Protein 2WZQ (pdb70)

Nearest PDB structures (foldseek):
  2wzq-assembly1_A  TM=1.002E+00  e=0.000E+00  Dengue virus
  2vbc-assembly1_A  TM=9.914E-01  e=0.000E+00  dengue virus type 4
  5yvj-assembly1_B  TM=9.811E-01  e=0.000E+00  dengue virus type 4
  5yvv-assembly1_B  TM=9.756E-01  e=1.739E-103  dengue virus type 4
  5yvw-assembly1_B  TM=9.748E-01  e=9.421E-102  dengue virus type 4

Solvent-accessible surface area: 28676 Å² total; per-residue (Å²): 138,7,0,33,26,0,61,100,136,72,114,16,51,0,0,0,3,44,71,149,40,7,0,6,0,4,11,54,8,2,145,18,44,59,0,48,172,85,204,31,76,13,4,80,11,41,43,98,67,33,2,0,0,0,9,7,10,21,19,83,48,46,134,56,146,107,0,19,0,2,2,0,29,46,86,143,110,47,56,76,42,103,35,150,0,15,138,92,183,139,181,77,16,6,0,105,34,110,21,116,116,10,0,3,0,0,0,0,0,23,94,158,31,36,17,2,0,3,1,5,55,85,152,58,6,34,17,15,19,35,153,98,39,62,105,41,32,56,93,59,144,50,114,63,11,15,126,115,112,103,44,32,69,35,65,21,123,33,14,25,9,34,49,61,18,26,3,8,28,2,0,138,44,0,35,156,131,218,34,144,1,0,0,0,0,11,15,103,19,13,0,46,64,2,53,117,36,1,185,74,34,46,35,116,53,7,65,76,91,72,100,44,60,150,59,67,157,124,47,0,12,1,1,21,3,43,3,6,1,28,21,22,3,34,27,128,161,55,59,76,21,9,0,2,0,0,10,26,0,19,14,62,32,16,24,0,0,1,0,1,0,12,0,18,21,17,12,119,58,24,67,0,0,1,1,1,3,0,53,6,32,28,61,42,77,80,24,81,37,176,35,46,7,71,27,84,63,40,128,102,122,6,6,123,163,70,49,140,96,70,32,84,43,0,38,94,57,179,29,50,0,0,1,0,4,26,17,51,156,12,2,74,48,3,0,99,10,0,110,191,65,65,44,138,12,20,57,6,10,119,99,35,2,68,105,41,10,48,102,13,136,137,82,118,10,29,3,0,2,0,17,40,5,0,12,9,11,1,59,25,216,17,22,3,0,0,0,16,2,85,18,53,27,9,21,35,42,118,139,44,126,81,94,0,50,49,26,38,83,46,34,2,36,10,25,22,0,5,11,1,18,29,9,5,2,32,83,13,30,88,139,56,13,40,0,2,15,33,34,114,30,83,140,83,23,81,79,27,0,20,10,33,1,0,5,7,1,0,2,0,5,121,24,100,98,61,81,81,0,20,1,27,34,55,4,117,132,38,23,172,33,130,78,10,82,29,114,17,171,61,120,71,50,130,19,0,7,40,1,28,84,124,1,87,12,27,12,4,2,0,26,50,0,0,48,58,57,30,70,20,138,56,16,114,6,0,27,78,17,92,155,113,7,18,4,96,45,132,145,117,68,8,101,25,64,16,165,122,60,92,167,96,86,0,50,1,92,38,18,1,3,55,7,74,46,24,81,60,12,8,121,33,4,46,65,0,1,15,21,208,54,149,72,10,49,33,97,98,32,16,62,32,89,60

Secondary structure (DSSP, 8-state):
-EEEEEE----EEEEEEEETTEEEE-HHHHTT--EE--EE-EEEEETTTTEEEESS----S-----EEEEEE-TTS-EEEEEEPPB-------EE-----TT-TTPEEEETTTEEEEEE-----EEEE--SS-----S-----STTSTTEEEEE---SSS-STTTHHHHHHHHHHHTT--EEEEESSHHHHHHHHHHHBTB-EEE--TTSS----SSS-EEEEEHHHHHHHHHH-S-----SEEEETTTT--SHHHHHHHHHHHHHHHHTS-EEEEE-SS-TT---SS---SS-EEEEE----SS---SS-HHHHH--S-EEEE-S-HHHHHHHHHHHHHTT--EEEE-HHHHHHHHHHHHHS--SEEEE-GGGGSS-----SEEEE--EEEEEEEE-SSS-EEEEEEEEEPPHHHHHHHHTTSSSS--SS-EEEEE-S------TT-THHHHHHHHHTT---TT-PPP---HHHHTT----TTTT---TTHHHHHHHHHHTS---HHHHHHHHTTT--TT--GGGTS--GGG--EETTEE-EEE-TTS-EEE---SS-BGGGTSSHHHHHHHHHHHHT--/---B--EEE----

Radius of gyration: 28.39 Å; Cα contacts (8 Å, |Δi|>4): 1299; chains: 2; bounding box: 66×48×85 Å

Organism: Dengue virus type 4 (strain Thailand/0348/1991) (NCBI:txid408688)

Sequence (594 aa):
EGVYRIMQGKTQVGVGIHMEGVFHTMWHVTRGSVICHGRLEPSWADVRNDMISYGGGWRLGDKWDDVQVLAIEPGKNPKHVQTKPGLFKTEIGAVTLDFKPGTSGSPIINKKGKVIGLYGNGYVSAITQAERIGEGPDYEVDEDIFRKKRLTIMDLHPGAGKTKRILPSIVREALKRRLRTLILAPTRVVAAEMEEALRGLPIRYQTPAVKSDHTGREIVDLMCHATFTTRLLSSTRVPNYNLIVMDEAHFTDPCSVAARGYISTRVEMGEAAAIFMTATPPGSTDPFPQSNSPIEDIEREIPERSWNTGFDWITDYQGKTVWFVPSIKAGNDIANCLRKSGKRVIQLSRKTFDTEYPKTKLTDWDFVVTTDISEMGANFRAGRVIDPRRCLKPVILTDGPERVILAGPIPVTPASAAQRRGRIGRNPAQEDDQYVFSGDPLKNDEDHAHWTEAKMLLDNIYTPEGIIPTLFGPEREKTQAIDGEFRLRGEQRKTFVELMRRGDLPVWLSYKVASAGISYKDREWCFTGERNNQILEENMEVEIWTREGEKKKLRPKWLDARVYADPMALKDFKEFASGRKADLSLEKAANVQW

Foldseek 3Di:
DFKDFCFDVGGTQEIWTQPPQKIKFFCVRCVFPWDPPPIWAFFDDPQVLTMTMTQAKDDWDEADPAKWWQFDAIVDHGDTHDDDWDCDDVNWTFDQDDGDGSRGHTFMDHPPPIGHATFADVNTTTRRDDDDDDGDGQEDDDDPLQQFLAEAEDLAAQGRHGLARPVLNVVVVCLVVVFAEEEEAQDPVLLVSNCVSNVPAQEDEDDLVDLDDDDPPRHYYYYYLLSVLLSLQPPPDDDQGAEYEYAALPPLFLSSQLSQLQQNVCRNVSRHRYYYYHNAPQVRAALDDDHSFDEAEAADDDDQAADDDPVCVVVVDDWAEEEEHQDPVSLCRVVVRCVVVVFFEFEEEDVCCVVGLVCQVPDDGHYYYYYLPCLRNNEHPTQEYAYQQFYWFWAFDPPPATAIDTDDSDGAGSSSSSSSSSNARSGDHSDHGYYYYYDDHDHQPLRGPSLVLNLLSQLQRADPVRDRGDGDVSSRVSDPDDRNVNHDDDCLSVQLSCCVSPLVDRSVVSSVCSVVVDDQQDQCQQAPADPVQFADDPPHFDWAAAPVGDIGTGGHNHYYCQCRRDVVSVVSNRCSNRRVD/DPDDDDDDDDDDD

Structure (mmCIF, N/CA/C/O backbone):
data_2WZQ
#
_entry.id   2WZQ
#
_cell.length_a   52.420
_cell.length_b   87.720
_cell.length_c   75.779
_cell.angle_alpha   90.00
_cell.angle_beta   92.90
_cell.angle_gamma   90.00
#
_symmetry.space_group_name_H-M   'P 1 21 1'
#
loop_
_entity.id
_entity.type
_entity.pdbx_description
1 polymer 'NS3 PROTEASE-HELICASE'
2 polymer 'NS3 PROTEASE-HELICASE'
3 non-polymer 'CHLORIDE ION'
4 non-polymer GLYCEROL
5 water water
#
loop_
_atom_site.group_PDB
_atom_site.id
_atom_site.type_symbol
_atom_site.label_atom_id
_atom_site.label_alt_id
_atom_site.label_comp_id
_atom_site.label_asym_id
_atom_site.label_entity_id
_atom_site.label_seq_id
_atom_site.pdbx_PDB_ins_code
_atom_site.Cartn_x
_atom_site.Cartn_y
_atom_site.Cartn_z
_atom_site.occupancy
_atom_site.B_iso_or_equiv
_atom_site.auth_seq_id
_atom_site.auth_comp_id
_atom_site.auth_asym_id
_atom_site.auth_atom_id
_atom_site.pdbx_PDB_model_num
ATOM 1 N N . GLU A 1 20 ? 18.479 5.636 -10.164 1.00 60.13 20 GLU A N 1
ATOM 2 C CA . GLU A 1 20 ? 18.791 5.998 -11.581 1.00 60.02 20 GLU A CA 1
ATOM 3 C C . GLU A 1 20 ? 17.754 5.401 -12.558 1.00 59.18 20 GLU A C 1
ATOM 4 O O . GLU A 1 20 ? 18.101 4.667 -13.495 1.00 59.35 20 GLU A O 1
ATOM 10 N N . GLY A 1 21 ? 16.479 5.712 -12.323 1.00 57.99 21 GLY A N 1
ATOM 11 C CA . GLY A 1 21 ? 15.415 5.339 -13.256 1.00 56.37 21 GLY A CA 1
ATOM 12 C C . GLY A 1 21 ? 14.313 4.448 -12.714 1.00 55.21 21 GLY A C 1
ATOM 13 O O . GLY A 1 21 ? 13.737 4.724 -11.662 1.00 55.14 21 GLY A O 1
ATOM 14 N N . VAL A 1 22 ? 14.015 3.384 -13.457 1.00 54.06 22 VAL A N 1
ATOM 15 C CA . VAL A 1 22 ? 12.892 2.489 -13.164 1.00 52.91 22 VAL A CA 1
ATOM 16 C C . VAL A 1 22 ? 13.326 1.035 -13.292 1.00 52.06 22 VAL A C 1
ATOM 17 O O . VAL A 1 22 ? 13.975 0.655 -14.265 1.00 51.90 22 VAL A O 1
ATOM 21 N N . TYR A 1 23 ? 12.956 0.232 -12.301 1.00 51.06 23 TYR A N 1
ATOM 22 C CA . TYR A 1 23 ? 13.389 -1.154 -12.209 1.00 50.12 23 TYR A CA 1
ATOM 23 C C . TYR A 1 23 ? 12.174 -2.074 -12.080 1.00 49.59 23 TYR A C 1
ATOM 24 O O . TYR A 1 23 ? 11.115 -1.647 -11.613 1.00 49.48 23 TYR A O 1
ATOM 33 N N . ARG A 1 24 ? 12.326 -3.328 -12.506 1.00 49.00 24 ARG A N 1
ATOM 34 C CA . ARG A 1 24 ? 11.309 -4.363 -12.280 1.00 48.45 24 ARG A CA 1
ATOM 35 C C . ARG A 1 24 ? 11.631 -5.108 -10.986 1.00 48.30 24 ARG A C 1
ATOM 36 O O . ARG A 1 24 ? 12.749 -5.609 -10.829 1.00 48.36 24 ARG A O 1
ATOM 44 N N . ILE A 1 25 ? 10.665 -5.190 -10.068 1.00 48.00 25 ILE A N 1
ATOM 45 C CA . ILE A 1 25 ? 10.825 -5.990 -8.840 1.00 47.68 25 ILE A CA 1
ATOM 46 C C . ILE A 1 25 ? 10.692 -7.494 -9.149 1.00 47.53 25 ILE A C 1
ATOM 47 O O . ILE A 1 25 ? 9.610 -8.079 -9.017 1.00 47.35 25 ILE A O 1
ATOM 52 N N . MET A 1 26 ? 11.802 -8.102 -9.563 1.00 47.43 26 MET A N 1
ATOM 53 C CA . MET A 1 26 ? 11.858 -9.528 -9.891 1.00 47.33 26 MET A CA 1
ATOM 54 C C . MET A 1 26 ? 12.048 -10.375 -8.631 1.00 47.17 26 MET A C 1
ATOM 55 O O . MET A 1 26 ? 12.861 -10.036 -7.765 1.00 47.17 26 MET A O 1
ATOM 60 N N . GLN A 1 27 ? 11.293 -11.467 -8.530 1.00 46.89 27 GLN A N 1
ATOM 61 C CA . GLN A 1 27 ? 11.438 -12.410 -7.419 1.00 46.63 27 GLN A CA 1
ATOM 62 C C . GLN A 1 27 ? 11.730 -13.807 -7.949 1.00 46.68 27 GLN A C 1
ATOM 63 O O . GLN A 1 27 ? 12.525 -14.546 -7.369 1.00 46.73 27 GLN A O 1
ATOM 69 N N . GLY A 1 32 ? 11.591 -21.600 -10.473 1.00 19.39 32 GLY A N 1
ATOM 70 C CA . GLY A 1 32 ? 10.689 -20.758 -11.252 1.00 19.79 32 GLY A CA 1
ATOM 71 C C . GLY A 1 32 ? 10.140 -19.598 -10.435 1.00 19.97 32 GLY A C 1
ATOM 72 O O . GLY A 1 32 ? 9.426 -19.814 -9.450 1.00 20.04 32 GLY A O 1
ATOM 73 N N . LYS A 1 33 ? 10.475 -18.371 -10.845 1.00 20.01 33 LYS A N 1
ATOM 74 C CA . LYS A 1 33 ? 10.074 -17.149 -10.126 1.00 20.16 33 LYS A CA 1
ATOM 75 C C . LYS A 1 33 ? 10.269 -15.852 -10.951 1.00 20.17 33 LYS A C 1
ATOM 76 O O . LYS A 1 33 ? 11.401 -15.474 -11.263 1.00 20.26 33 LYS A O 1
ATOM 78 N N . THR A 1 34 ? 9.168 -15.170 -11.283 1.00 20.16 34 THR A N 1
ATOM 79 C CA . THR A 1 34 ? 9.208 -13.979 -12.166 1.00 20.12 34 THR A CA 1
ATOM 80 C C . THR A 1 34 ? 8.813 -12.633 -11.492 1.00 19.94 34 THR A C 1
ATOM 81 O O . THR A 1 34 ? 8.931 -12.482 -10.272 1.00 19.81 34 THR A O 1
ATOM 85 N N . GLN A 1 35 ? 8.355 -11.670 -12.299 1.00 19.81 35 GLN A N 1
ATOM 86 C CA . GLN A 1 35 ? 8.132 -10.269 -11.864 1.00 19.55 35 GLN A CA 1
ATOM 87 C C . GLN A 1 35 ? 6.881 -10.011 -11.016 1.00 19.45 35 GLN A C 1
ATOM 88 O O . GLN A 1 35 ? 5.743 -10.199 -11.461 1.00 19.28 35 GLN A O 1
ATOM 94 N N . VAL A 1 36 ? 7.121 -9.523 -9.806 1.00 19.51 36 VAL A N 1
ATOM 95 C CA . VAL A 1 36 ? 6.078 -9.300 -8.815 1.00 19.60 36 VAL A CA 1
ATOM 96 C C . VAL A 1 36 ? 5.495 -7.879 -8.868 1.00 19.52 36 VAL A C 1
ATOM 97 O O . VAL A 1 36 ? 4.303 -7.690 -8.626 1.00 19.45 36 VAL A O 1
ATOM 101 N N . GLY A 1 37 ? 6.328 -6.892 -9.191 1.00 19.53 37 GLY A N 1
ATOM 102 C CA . GLY A 1 37 ? 5.897 -5.488 -9.204 1.00 19.75 37 GLY A CA 1
ATOM 103 C C . GLY A 1 37 ? 6.959 -4.541 -9.730 1.00 19.79 37 GLY A C 1
ATOM 104 O O . GLY A 1 37 ? 8.003 -4.984 -10.213 1.00 19.75 37 GLY A O 1
ATOM 105 N N . VAL A 1 38 ? 6.691 -3.238 -9.647 1.00 19.78 38 VAL A N 1
ATOM 106 C CA . VAL A 1 38 ? 7.640 -2.221 -10.114 1.00 20.01 38 VAL A CA 1
ATOM 107 C C . VAL A 1 38 ? 7.968 -1.196 -9.027 1.00 20.13 38 VAL A C 1
ATOM 108 O O . VAL A 1 38 ? 7.132 -0.884 -8.176 1.00 19.79 38 VAL A O 1
ATOM 112 N N . GLY A 1 39 ? 9.200 -0.694 -9.059 1.00 20.34 39 GLY A N 1
ATOM 113 C CA . GLY A 1 39 ? 9.636 0.363 -8.154 1.00 20.50 39 GLY A CA 1
ATOM 114 C C . GLY A 1 39 ? 10.394 1.475 -8.860 1.00 20.72 39 GLY A C 1
ATOM 115 O O . GLY A 1 39 ? 10.906 1.291 -9.967 1.00 20.56 39 GLY A O 1
ATOM 116 N N . ILE A 1 40 ? 10.456 2.637 -8.215 1.00 20.94 40 ILE A N 1
ATOM 117 C CA . ILE A 1 40 ? 11.215 3.778 -8.725 1.00 21.13 40 ILE A CA 1
ATOM 118 C C . ILE A 1 40 ? 12.374 4.057 -7.790 1.00 21.15 40 ILE A C 1
ATOM 119 O O . ILE A 1 40 ? 12.206 4.058 -6.565 1.00 21.06 40 ILE A O 1
ATOM 124 N N . HIS A 1 41 ? 13.551 4.278 -8.366 1.00 21.18 41 HIS A N 1
ATOM 125 C CA . HIS A 1 41 ? 14.677 4.791 -7.601 1.00 21.24 41 HIS A CA 1
ATOM 126 C C . HIS A 1 41 ? 14.926 6.233 -8.016 1.00 21.50 41 HIS A C 1
ATOM 127 O O . HIS A 1 41 ? 15.326 6.508 -9.156 1.00 21.62 41 HIS A O 1
ATOM 134 N N . MET A 1 42 ? 14.659 7.146 -7.085 1.00 21.74 42 MET A N 1
ATOM 135 C CA . MET A 1 42 ? 14.821 8.579 -7.314 1.00 21.94 42 MET A CA 1
ATOM 136 C C . MET A 1 42 ? 15.560 9.289 -6.181 1.00 22.00 42 MET A C 1
ATOM 137 O O . MET A 1 42 ? 15.194 9.165 -5.006 1.00 21.88 42 MET A O 1
ATOM 142 N N . GLU A 1 43 ? 16.608 10.020 -6.565 1.00 22.17 43 GLU A N 1
ATOM 143 C CA . GLU A 1 43 ? 17.388 10.887 -5.676 1.00 22.29 43 GLU A CA 1
ATOM 144 C C . GLU A 1 43 ? 18.184 10.096 -4.624 1.00 22.45 43 GLU A C 1
ATOM 145 O O . GLU A 1 43 ? 18.776 10.678 -3.706 1.00 22.46 43 GLU A O 1
ATOM 151 N N . GLY A 1 44 ? 18.202 8.771 -4.779 1.00 22.55 44 GLY A N 1
ATOM 152 C CA . GLY A 1 44 ? 18.900 7.874 -3.857 1.00 22.61 44 GLY A CA 1
ATOM 153 C C . GLY A 1 44 ? 17.995 6.896 -3.124 1.00 22.72 44 GLY A C 1
ATOM 154 O O . GLY A 1 44 ? 18.478 5.943 -2.509 1.00 22.79 44 GLY A O 1
ATOM 155 N N . VAL A 1 45 ? 16.684 7.124 -3.197 1.00 22.83 45 VAL A N 1
ATOM 156 C CA . VAL A 1 45 ? 15.693 6.322 -2.464 1.00 22.90 45 VAL A CA 1
ATOM 157 C C . VAL A 1 45 ? 14.864 5.449 -3.411 1.00 22.95 45 VAL A C 1
ATOM 158 O O . VAL A 1 45 ? 14.552 5.865 -4.527 1.00 22.98 45 VAL A O 1
ATOM 162 N N . PHE A 1 46 ? 14.502 4.248 -2.957 1.00 22.95 46 PHE A N 1
ATOM 163 C CA . PHE A 1 46 ? 13.712 3.323 -3.768 1.00 22.96 46 PHE A CA 1
ATOM 164 C C . PHE A 1 46 ? 12.254 3.222 -3.319 1.00 22.98 46 PHE A C 1
ATOM 165 O O . PHE A 1 46 ? 11.977 2.853 -2.184 1.00 22.76 46 PHE A O 1
ATOM 173 N N . HIS A 1 47 ? 11.335 3.529 -4.234 1.00 23.30 47 HIS A N 1
ATOM 174 C CA . HIS A 1 47 ? 9.899 3.605 -3.939 1.00 23.59 47 HIS A CA 1
ATOM 175 C C . HIS A 1 47 ? 9.106 2.527 -4.674 1.00 23.92 47 HIS A C 1
ATOM 176 O O . HIS A 1 47 ? 9.370 2.244 -5.842 1.00 23.95 47 HIS A O 1
ATOM 183 N N . THR A 1 48 ? 8.131 1.941 -3.982 1.00 24.39 48 THR A N 1
ATOM 184 C CA . THR A 1 48 ? 7.224 0.924 -4.547 1.00 24.90 48 THR A CA 1
ATOM 185 C C . THR A 1 48 ? 6.036 0.656 -3.615 1.00 25.34 48 THR A C 1
ATOM 186 O O . THR A 1 48 ? 6.049 1.067 -2.454 1.00 25.49 48 THR A O 1
ATOM 190 N N . MET A 1 49 ? 5.017 -0.030 -4.130 1.00 25.94 49 MET A N 1
ATOM 191 C CA . MET A 1 49 ? 3.802 -0.358 -3.365 1.00 26.63 49 MET A CA 1
ATOM 192 C C . MET A 1 49 ? 4.094 -1.333 -2.231 1.00 26.84 49 MET A C 1
ATOM 193 O O . MET A 1 49 ? 4.997 -2.165 -2.349 1.00 27.03 49 MET A O 1
ATOM 198 N N . TRP A 1 50 ? 3.323 -1.245 -1.148 1.00 27.19 50 TRP A N 1
ATOM 199 C CA . TRP A 1 50 ? 3.536 -2.123 0.007 1.00 27.49 50 TRP A CA 1
ATOM 200 C C . TRP A 1 50 ? 3.257 -3.583 -0.330 1.00 27.73 50 TRP A C 1
ATOM 201 O O . TRP A 1 50 ? 4.021 -4.464 0.069 1.00 27.78 50 TRP A O 1
ATOM 212 N N . HIS A 1 51 ? 2.178 -3.831 -1.074 1.00 28.08 51 HIS A N 1
ATOM 213 C CA . HIS A 1 51 ? 1.747 -5.199 -1.405 1.00 28.42 51 HIS A CA 1
ATOM 214 C C . HIS A 1 51 ? 2.787 -5.994 -2.199 1.00 28.85 51 HIS A C 1
ATOM 215 O O . HIS A 1 51 ? 2.781 -7.227 -2.159 1.00 28.91 51 HIS A O 1
ATOM 222 N N . VAL A 1 52 ? 3.666 -5.282 -2.909 1.00 29.38 52 VAL A N 1
ATOM 223 C CA . VAL A 1 52 ? 4.648 -5.893 -3.809 1.00 29.92 52 VAL A CA 1
ATOM 224 C C . VAL A 1 52 ? 5.758 -6.620 -3.041 1.00 30.34 52 VAL A C 1
ATOM 225 O O . VAL A 1 52 ? 5.980 -7.816 -3.245 1.00 30.52 52 VAL A O 1
ATOM 229 N N . THR A 1 53 ? 6.446 -5.903 -2.156 1.00 30.71 53 THR A N 1
ATOM 230 C CA . THR A 1 53 ? 7.511 -6.511 -1.362 1.00 30.93 53 THR A CA 1
ATOM 231 C C . THR A 1 53 ? 6.959 -7.228 -0.134 1.00 31.19 53 THR A C 1
ATOM 232 O O . THR A 1 53 ? 7.618 -8.119 0.406 1.00 31.37 53 THR A O 1
ATOM 236 N N . ARG A 1 54 ? 5.761 -6.832 0.306 1.00 31.39 54 ARG A N 1
ATOM 237 C CA . ARG A 1 54 ? 5.120 -7.402 1.502 1.00 31.68 54 ARG A CA 1
ATOM 238 C C . ARG A 1 54 ? 5.986 -7.177 2.763 1.00 31.67 54 ARG A C 1
ATOM 239 O O . ARG A 1 54 ? 5.707 -7.722 3.835 1.00 31.76 54 ARG A O 1
ATOM 247 N N . GLY A 1 55 ? 7.031 -6.359 2.625 1.00 31.57 55 GLY A N 1
ATOM 248 C CA . GLY A 1 55 ? 7.912 -6.020 3.744 1.00 31.39 55 GLY A CA 1
ATOM 249 C C . GLY A 1 55 ? 9.349 -6.491 3.607 1.00 31.32 55 GLY A C 1
ATOM 250 O O . GLY A 1 55 ? 10.205 -6.098 4.398 1.00 31.31 55 GLY A O 1
ATOM 251 N N . SER A 1 56 ? 9.610 -7.321 2.595 1.00 31.21 56 SER A N 1
ATOM 252 C CA . SER A 1 56 ? 10.913 -7.965 2.381 1.00 31.06 56 SER A CA 1
ATOM 253 C C . SER A 1 56 ? 12.045 -6.981 2.097 1.00 31.11 56 SER A C 1
ATOM 254 O O . SER A 1 56 ? 11.824 -5.774 2.023 1.00 30.94 56 SER A O 1
ATOM 257 N N . VAL A 1 57 ? 13.258 -7.515 1.948 1.00 31.37 57 VAL A N 1
ATOM 258 C CA . VAL A 1 57 ? 14.399 -6.757 1.424 1.00 31.74 57 VAL A CA 1
ATOM 259 C C . VAL A 1 57 ? 14.582 -7.060 -0.064 1.00 31.94 57 VAL A C 1
ATOM 260 O O . VAL A 1 57 ? 14.040 -8.043 -0.577 1.00 31.89 57 VAL A O 1
ATOM 264 N N . ILE A 1 58 ? 15.337 -6.204 -0.749 1.00 32.27 58 ILE A N 1
ATOM 265 C CA . ILE A 1 58 ? 15.697 -6.421 -2.152 1.00 32.64 58 ILE A CA 1
ATOM 266 C C . ILE A 1 58 ? 17.231 -6.450 -2.281 1.00 32.97 58 ILE A C 1
ATOM 267 O O . ILE A 1 58 ? 17.940 -6.024 -1.358 1.00 32.99 58 ILE A O 1
ATOM 272 N N . CYS A 1 59 ? 17.735 -6.960 -3.409 1.00 33.27 59 CYS A N 1
ATOM 273 C CA . CYS A 1 59 ? 19.181 -7.170 -3.594 1.00 33.48 59 CYS A CA 1
ATOM 274 C C . CYS A 1 59 ? 19.789 -6.528 -4.851 1.00 33.60 59 CYS A C 1
ATOM 275 O O . CYS A 1 59 ? 19.144 -6.433 -5.902 1.00 33.49 59 CYS A O 1
ATOM 278 N N . HIS A 1 60 ? 21.046 -6.103 -4.712 1.00 33.75 60 HIS A N 1
ATOM 279 C CA . HIS A 1 60 ? 21.786 -5.402 -5.758 1.00 33.89 60 HIS A CA 1
ATOM 280 C C . HIS A 1 60 ? 23.285 -5.584 -5.529 1.00 33.83 60 HIS A C 1
ATOM 281 O O . HIS A 1 60 ? 24.038 -5.837 -6.468 1.00 33.76 60 HIS A O 1
ATOM 288 N N . GLY A 1 63 ? 24.874 -3.935 -1.321 1.00 22.06 63 GLY A N 1
ATOM 289 C CA . GLY A 1 63 ? 24.280 -5.255 -1.513 1.00 22.19 63 GLY A CA 1
ATOM 290 C C . GLY A 1 63 ? 22.778 -5.259 -1.292 1.00 22.22 63 GLY A C 1
ATOM 291 O O . GLY A 1 63 ? 21.997 -5.150 -2.247 1.00 22.21 63 GLY A O 1
ATOM 292 N N . ARG A 1 64 ? 22.381 -5.381 -0.027 1.00 22.13 64 ARG A N 1
ATOM 293 C CA . ARG A 1 64 ? 20.971 -5.413 0.368 1.00 22.17 64 ARG A CA 1
ATOM 294 C C . ARG A 1 64 ? 20.291 -4.035 0.231 1.00 22.18 64 ARG A C 1
ATOM 295 O O . ARG A 1 64 ? 20.971 -3.014 0.090 1.00 22.23 64 ARG A O 1
ATOM 303 N N . LEU A 1 65 ? 18.956 -4.014 0.247 1.00 22.08 65 LEU A N 1
ATOM 304 C CA . LEU A 1 65 ? 18.209 -2.751 0.310 1.00 22.00 65 LEU A CA 1
ATOM 305 C C . LEU A 1 65 ? 17.316 -2.604 1.543 1.00 22.00 65 LEU A C 1
ATOM 306 O O . LEU A 1 65 ? 16.423 -3.418 1.791 1.00 21.87 65 LEU A O 1
ATOM 311 N N . GLU A 1 66 ? 17.584 -1.536 2.295 1.00 21.99 66 GLU A N 1
ATOM 312 C CA . GLU A 1 66 ? 17.005 -1.281 3.607 1.00 21.80 66 GLU A CA 1
ATOM 313 C C . GLU A 1 66 ? 15.565 -0.780 3.480 1.00 21.63 66 GLU A C 1
ATOM 314 O O . GLU A 1 66 ? 15.331 0.261 2.871 1.00 21.49 66 GLU A O 1
ATOM 320 N N . PRO A 1 67 ? 14.594 -1.525 4.050 1.00 21.59 67 PRO A N 1
ATOM 321 C CA . PRO A 1 67 ? 13.215 -1.027 4.143 1.00 21.43 67 PRO A CA 1
ATOM 322 C C . PRO A 1 67 ? 13.099 -0.035 5.301 1.00 21.33 67 PRO A C 1
ATOM 323 O O . PRO A 1 67 ? 13.210 -0.423 6.471 1.00 21.42 67 PRO A O 1
ATOM 327 N N . SER A 1 68 ? 12.891 1.236 4.967 1.00 21.19 68 SER A N 1
ATOM 328 C CA . SER A 1 68 ? 12.985 2.319 5.946 1.00 20.95 68 SER A CA 1
ATOM 329 C C . SER A 1 68 ? 11.625 2.880 6.379 1.00 20.76 68 SER A C 1
ATOM 330 O O . SER A 1 68 ? 11.359 3.024 7.577 1.00 20.64 68 SER A O 1
ATOM 333 N N . TRP A 1 69 ? 10.773 3.180 5.398 1.00 20.50 69 TRP A N 1
ATOM 334 C CA . TRP A 1 69 ? 9.488 3.839 5.638 1.00 20.16 69 TRP A CA 1
ATOM 335 C C . TRP A 1 69 ? 8.360 3.158 4.870 1.00 20.08 69 TRP A C 1
ATOM 336 O O . TRP A 1 69 ? 8.555 2.701 3.744 1.00 20.17 69 TRP A O 1
ATOM 347 N N . ALA A 1 70 ? 7.179 3.110 5.480 1.00 19.96 70 ALA A N 1
ATOM 348 C CA . ALA A 1 70 ? 5.980 2.630 4.800 1.00 19.80 70 ALA A CA 1
ATOM 349 C C . ALA A 1 70 ? 4.695 3.146 5.445 1.00 19.75 70 ALA A C 1
ATOM 350 O O . ALA A 1 70 ? 4.479 2.978 6.655 1.00 19.69 70 ALA A O 1
ATOM 352 N N . ASP A 1 71 ? 3.863 3.791 4.628 1.00 19.49 71 ASP A N 1
ATOM 353 C CA . ASP A 1 71 ? 2.466 4.020 4.964 1.00 19.29 71 ASP A CA 1
ATOM 354 C C . ASP A 1 71 ? 1.746 2.771 4.481 1.00 19.23 71 ASP A C 1
ATOM 355 O O . ASP A 1 71 ? 1.585 2.560 3.278 1.00 19.41 71 ASP A O 1
ATOM 360 N N . VAL A 1 72 ? 1.340 1.937 5.429 1.00 19.17 72 VAL A N 1
ATOM 361 C CA . VAL A 1 72 ? 0.801 0.615 5.130 1.00 19.19 72 VAL A CA 1
ATOM 362 C C . VAL A 1 72 ? -0.579 0.714 4.482 1.00 19.14 72 VAL A C 1
ATOM 363 O O . VAL A 1 72 ? -0.786 0.200 3.376 1.00 19.34 72 VAL A O 1
ATOM 367 N N . ARG A 1 73 ? -1.504 1.388 5.166 1.00 18.93 73 ARG A N 1
ATOM 368 C CA . ARG A 1 73 ? -2.892 1.509 4.716 1.00 18.72 73 ARG A CA 1
ATOM 369 C C . ARG A 1 73 ? -2.990 2.052 3.293 1.00 18.56 73 ARG A C 1
ATOM 370 O O . ARG A 1 73 ? -3.712 1.499 2.462 1.00 18.47 73 ARG A O 1
ATOM 372 N N . ASN A 1 74 ? -2.246 3.121 3.016 1.00 18.47 74 ASN A N 1
ATOM 373 C CA . ASN A 1 74 ? -2.203 3.713 1.680 1.00 18.37 74 ASN A CA 1
ATOM 374 C C . ASN A 1 74 ? -1.465 2.846 0.663 1.00 18.36 74 ASN A C 1
ATOM 375 O O . ASN A 1 74 ? -1.475 3.152 -0.536 1.00 18.44 74 ASN A O 1
ATOM 380 N N . ASP A 1 75 ? -0.833 1.774 1.152 1.00 18.15 75 ASP A N 1
ATOM 381 C CA . ASP A 1 75 ? -0.111 0.801 0.318 1.00 18.20 75 ASP A CA 1
ATOM 382 C C . ASP A 1 75 ? 1.095 1.406 -0.420 1.00 17.96 75 ASP A C 1
ATOM 383 O O . ASP A 1 75 ? 0.999 1.751 -1.597 1.00 17.99 75 ASP A O 1
ATOM 388 N N . MET A 1 76 ? 2.209 1.558 0.298 1.00 17.72 76 MET A N 1
ATOM 389 C CA . MET A 1 76 ? 3.501 1.967 -0.283 1.00 17.53 76 MET A CA 1
ATOM 390 C C . MET A 1 76 ? 4.683 1.897 0.688 1.00 17.46 76 MET A C 1
ATOM 391 O O . MET A 1 76 ? 4.544 2.158 1.887 1.00 17.60 76 MET A O 1
ATOM 396 N N . ILE A 1 77 ? 5.847 1.559 0.143 1.00 17.23 77 ILE A N 1
ATOM 397 C CA . ILE A 1 77 ? 7.065 1.409 0.928 1.00 17.05 77 ILE A CA 1
ATOM 398 C C . ILE A 1 77 ? 8.258 2.143 0.294 1.00 17.08 77 ILE A C 1
ATOM 399 O O . ILE A 1 77 ? 8.316 2.320 -0.929 1.00 16.80 77 ILE A O 1
ATOM 404 N N . SER A 1 78 ? 9.195 2.562 1.151 1.00 17.12 78 SER A N 1
ATOM 405 C CA . SER A 1 78 ? 10.399 3.305 0.759 1.00 17.16 78 SER A CA 1
ATOM 406 C C . SER A 1 78 ? 11.682 2.587 1.207 1.00 17.04 78 SER A C 1
ATOM 407 O O . SER A 1 78 ? 11.748 2.045 2.318 1.00 16.90 78 SER A O 1
ATOM 410 N N . TYR A 1 79 ? 12.693 2.595 0.337 1.00 16.99 79 TYR A N 1
ATOM 411 C CA . TYR A 1 79 ? 13.970 1.913 0.592 1.00 16.90 79 TYR A CA 1
ATOM 412 C C . TYR A 1 79 ? 15.170 2.860 0.573 1.00 17.02 79 TYR A C 1
ATOM 413 O O . TYR A 1 79 ? 15.501 3.440 -0.467 1.00 16.99 79 TYR A O 1
ATOM 422 N N . GLY A 1 80 ? 15.821 2.995 1.727 1.00 17.21 80 GLY A N 1
ATOM 423 C CA . GLY A 1 80 ? 17.035 3.803 1.860 1.00 17.40 80 GLY A CA 1
ATOM 424 C C . GLY A 1 80 ? 16.796 5.217 2.354 1.00 17.51 80 GLY A C 1
ATOM 425 O O . GLY A 1 80 ? 17.737 5.999 2.482 1.00 17.46 80 GLY A O 1
ATOM 426 N N . GLY A 1 81 ? 15.534 5.537 2.632 1.00 17.79 81 GLY A N 1
ATOM 427 C CA . GLY A 1 81 ? 15.139 6.864 3.104 1.00 18.27 81 GLY A CA 1
ATOM 428 C C . GLY A 1 81 ? 13.650 7.125 2.957 1.00 18.68 81 GLY A C 1
ATOM 429 O O . GLY A 1 81 ? 12.831 6.208 3.083 1.00 18.58 81 GLY A O 1
ATOM 430 N N . GLY A 1 82 ? 13.301 8.383 2.692 1.00 19.12 82 GLY A N 1
ATOM 431 C CA . GLY A 1 82 ? 11.907 8.785 2.507 1.00 19.76 82 GLY A CA 1
ATOM 432 C C . GLY A 1 82 ? 11.525 9.038 1.059 1.00 20.32 82 GLY A C 1
ATOM 433 O O . GLY A 1 82 ? 12.382 9.073 0.173 1.00 20.37 82 GLY A O 1
ATOM 434 N N . TRP A 1 83 ? 10.229 9.234 0.831 1.00 20.89 83 TRP A N 1
ATOM 435 C CA . TRP A 1 83 ? 9.659 9.454 -0.503 1.00 21.43 83 TRP A CA 1
ATOM 436 C C . TRP A 1 83 ? 10.191 10.732 -1.168 1.00 21.85 83 TRP A C 1
ATOM 437 O O . TRP A 1 83 ? 10.649 11.652 -0.487 1.00 22.02 83 TRP A O 1
ATOM 448 N N . ARG A 1 84 ? 10.135 10.766 -2.499 1.00 22.37 84 ARG A N 1
ATOM 449 C CA . ARG A 1 84 ? 10.508 11.941 -3.290 1.00 22.78 84 ARG A CA 1
ATOM 450 C C . ARG A 1 84 ? 9.431 12.220 -4.338 1.00 23.08 84 ARG A C 1
ATOM 451 O O . ARG A 1 84 ? 8.920 11.292 -4.976 1.00 23.10 84 ARG A O 1
ATOM 453 N N . LEU A 1 85 ? 9.089 13.497 -4.511 1.00 23.43 85 LEU A N 1
ATOM 454 C CA . LEU A 1 85 ? 8.021 13.896 -5.439 1.00 23.65 85 LEU A CA 1
ATOM 455 C C . LEU A 1 85 ? 8.355 15.122 -6.304 1.00 23.70 85 LEU A C 1
ATOM 456 O O . LEU A 1 85 ? 9.179 15.964 -5.929 1.00 23.63 85 LEU A O 1
ATOM 461 N N . GLY A 1 86 ? 7.697 15.210 -7.458 1.00 23.81 86 GLY A N 1
ATOM 462 C CA . GLY A 1 86 ? 7.792 16.379 -8.338 1.00 23.76 86 GLY A CA 1
ATOM 463 C C . GLY A 1 86 ? 6.599 17.300 -8.159 1.00 23.74 86 GLY A C 1
ATOM 464 O O . GLY A 1 86 ? 6.760 18.518 -8.019 1.00 23.64 86 GLY A O 1
ATOM 465 N N . ASP A 1 87 ? 5.401 16.706 -8.174 1.00 23.77 87 ASP A N 1
ATOM 466 C CA . ASP A 1 87 ? 4.139 17.410 -7.905 1.00 23.78 87 ASP A CA 1
ATOM 467 C C . ASP A 1 87 ? 2.986 16.431 -7.634 1.00 23.65 87 ASP A C 1
ATOM 468 O O . ASP A 1 87 ? 3.211 15.247 -7.365 1.00 23.49 87 ASP A O 1
ATOM 470 N N . LYS A 1 88 ? 1.760 16.950 -7.680 1.00 23.60 88 LYS A N 1
ATOM 471 C CA . LYS A 1 88 ? 0.547 16.138 -7.683 1.00 23.55 88 LYS A CA 1
ATOM 472 C C . LYS A 1 88 ? -0.207 16.328 -9.001 1.00 23.42 88 LYS A C 1
ATOM 473 O O . LYS A 1 88 ? 0.211 17.112 -9.862 1.00 23.33 88 LYS A O 1
ATOM 479 N N . TRP A 1 89 ? -1.317 15.608 -9.145 1.00 23.27 89 TRP A N 1
ATOM 480 C CA . TRP A 1 89 ? -2.170 15.701 -10.328 1.00 23.08 89 TRP A CA 1
ATOM 481 C C . TRP A 1 89 ? -2.898 17.061 -10.422 1.00 22.95 89 TRP A C 1
ATOM 482 O O . TRP A 1 89 ? -2.855 17.866 -9.485 1.00 22.79 89 TRP A O 1
ATOM 493 N N . ASP A 1 90 ? -3.543 17.299 -11.567 1.00 22.78 90 ASP A N 1
ATOM 494 C CA . ASP A 1 90 ? -4.276 18.533 -11.865 1.00 22.50 90 ASP A CA 1
ATOM 495 C C . ASP A 1 90 ? -3.350 19.732 -12.003 1.00 22.52 90 ASP A C 1
ATOM 496 O O . ASP A 1 90 ? -3.056 20.167 -13.115 1.00 22.51 90 ASP A O 1
ATOM 501 N N . ASP A 1 94 ? -4.186 14.633 -18.371 1.00 21.56 94 ASP A N 1
ATOM 502 C CA . ASP A 1 94 ? -2.939 15.298 -18.726 1.00 21.67 94 ASP A CA 1
ATOM 503 C C . ASP A 1 94 ? -1.674 14.508 -18.318 1.00 21.73 94 ASP A C 1
ATOM 504 O O . ASP A 1 94 ? -0.599 15.102 -18.162 1.00 21.73 94 ASP A O 1
ATOM 509 N N . VAL A 1 95 ? -1.791 13.183 -18.163 1.00 21.64 95 VAL A N 1
ATOM 510 C CA . VAL A 1 95 ? -0.687 12.363 -17.616 1.00 21.66 95 VAL A CA 1
ATOM 511 C C . VAL A 1 95 ? -0.393 11.031 -18.341 1.00 21.58 95 VAL A C 1
ATOM 512 O O . VAL A 1 95 ? -1.278 10.451 -18.974 1.00 21.60 95 VAL A O 1
ATOM 516 N N . GLN A 1 96 ? 0.849 10.550 -18.205 1.00 21.38 96 GLN A N 1
ATOM 517 C CA . GLN A 1 96 ? 1.319 9.300 -18.828 1.00 21.03 96 GLN A CA 1
ATOM 518 C C . GLN A 1 96 ? 1.646 8.207 -17.802 1.00 21.01 96 GLN A C 1
ATOM 519 O O . GLN A 1 96 ? 2.238 8.486 -16.761 1.00 20.78 96 GLN A O 1
ATOM 525 N N . VAL A 1 97 ? 1.266 6.967 -18.112 1.00 21.07 97 VAL A N 1
ATOM 526 C CA . VAL A 1 97 ? 1.602 5.811 -17.275 1.00 21.25 97 VAL A CA 1
ATOM 527 C C . VAL A 1 97 ? 2.623 4.928 -17.987 1.00 21.53 97 VAL A C 1
ATOM 528 O O . VAL A 1 97 ? 2.269 4.078 -18.812 1.00 21.75 97 VAL A O 1
ATOM 532 N N . LEU A 1 98 ? 3.894 5.154 -17.668 1.00 21.70 98 LEU A N 1
ATOM 533 C CA . LEU A 1 98 ? 4.990 4.351 -18.195 1.00 21.92 98 LEU A CA 1
ATOM 534 C C . LEU A 1 98 ? 4.909 2.935 -17.606 1.00 22.16 98 LEU A C 1
ATOM 535 O O . LEU A 1 98 ? 5.575 2.616 -16.612 1.00 22.09 98 LEU A O 1
ATOM 540 N N . ALA A 1 99 ? 4.071 2.099 -18.222 1.00 22.40 99 ALA A N 1
ATOM 541 C CA . ALA A 1 99 ? 3.758 0.769 -17.691 1.00 22.74 99 ALA A CA 1
ATOM 542 C C . ALA A 1 99 ? 4.811 -0.278 -18.056 1.00 22.92 99 ALA A C 1
ATOM 543 O O . ALA A 1 99 ? 5.111 -0.494 -19.233 1.00 22.93 99 ALA A O 1
ATOM 545 N N . ILE A 1 100 ? 5.373 -0.920 -17.035 1.00 23.22 100 ILE A N 1
ATOM 546 C CA . ILE A 1 100 ? 6.409 -1.934 -17.239 1.00 23.53 100 ILE A CA 1
ATOM 547 C C . ILE A 1 100 ? 5.817 -3.331 -17.040 1.00 23.76 100 ILE A C 1
ATOM 548 O O . ILE A 1 100 ? 5.944 -3.930 -15.965 1.00 23.70 100 ILE A O 1
ATOM 553 N N . GLU A 1 101 ? 5.166 -3.828 -18.091 1.00 24.08 101 GLU A N 1
ATOM 554 C CA . GLU A 1 101 ? 4.523 -5.152 -18.110 1.00 24.39 101 GLU A CA 1
ATOM 555 C C . GLU A 1 101 ? 5.519 -6.329 -17.995 1.00 24.37 101 GLU A C 1
ATOM 556 O O . GLU A 1 101 ? 6.588 -6.287 -18.614 1.00 24.29 101 GLU A O 1
ATOM 562 N N . PRO A 1 102 ? 5.159 -7.386 -17.218 1.00 24.36 102 PRO A N 1
ATOM 563 C CA . PRO A 1 102 ? 6.024 -8.555 -16.998 1.00 24.39 102 PRO A CA 1
ATOM 564 C C . PRO A 1 102 ? 6.026 -9.513 -18.182 1.00 24.40 102 PRO A C 1
ATOM 565 O O . PRO A 1 102 ? 4.970 -10.013 -18.574 1.00 24.51 102 PRO A O 1
ATOM 569 N N . GLY A 1 103 ? 7.207 -9.771 -18.736 1.00 24.43 103 GLY A N 1
ATOM 570 C CA . GLY A 1 103 ? 7.318 -10.515 -19.986 1.00 24.75 103 GLY A CA 1
ATOM 571 C C . GLY A 1 103 ? 6.857 -9.672 -21.166 1.00 24.97 103 GLY A C 1
ATOM 572 O O . GLY A 1 103 ? 6.430 -10.207 -22.195 1.00 24.98 103 GLY A O 1
ATOM 573 N N . LYS A 1 104 ? 6.928 -8.349 -20.997 1.00 25.10 104 LYS A N 1
ATOM 574 C CA . LYS A 1 104 ? 6.637 -7.374 -22.054 1.00 25.27 104 LYS A CA 1
ATOM 575 C C . LYS A 1 104 ? 7.596 -6.182 -21.971 1.00 25.23 104 LYS A C 1
ATOM 576 O O . LYS A 1 104 ? 8.684 -6.297 -21.408 1.00 25.24 104 LYS A O 1
ATOM 582 N N . ASN A 1 105 ? 7.198 -5.046 -22.533 1.00 25.33 105 ASN A N 1
ATOM 583 C CA . ASN A 1 105 ? 8.081 -3.886 -22.625 1.00 25.50 105 ASN A CA 1
ATOM 584 C C . ASN A 1 105 ? 7.472 -2.595 -22.078 1.00 25.74 105 ASN A C 1
ATOM 585 O O . ASN A 1 105 ? 6.248 -2.508 -21.908 1.00 25.63 105 ASN A O 1
ATOM 590 N N . PRO A 1 106 ? 8.331 -1.592 -21.783 1.00 25.96 106 PRO A N 1
ATOM 591 C CA . PRO A 1 106 ? 7.863 -0.268 -21.381 1.00 26.09 106 PRO A CA 1
ATOM 592 C C . PRO A 1 106 ? 7.111 0.412 -22.514 1.00 26.15 106 PRO A C 1
ATOM 593 O O . PRO A 1 106 ? 7.648 0.556 -23.609 1.00 26.10 106 PRO A O 1
ATOM 597 N N . LYS A 1 107 ? 5.869 0.801 -22.240 1.00 26.24 107 LYS A N 1
ATOM 598 C CA . LYS A 1 107 ? 5.028 1.522 -23.189 1.00 26.23 107 LYS A CA 1
ATOM 599 C C . LYS A 1 107 ? 4.373 2.717 -22.491 1.00 26.33 107 LYS A C 1
ATOM 600 O O . LYS A 1 107 ? 3.621 2.554 -21.522 1.00 26.50 107 LYS A O 1
ATOM 602 N N . HIS A 1 108 ? 4.681 3.918 -22.972 1.00 26.26 108 HIS A N 1
ATOM 603 C CA . HIS A 1 108 ? 4.072 5.137 -22.446 1.00 25.98 108 HIS A CA 1
ATOM 604 C C . HIS A 1 108 ? 2.578 5.135 -22.760 1.00 25.84 108 HIS A C 1
ATOM 605 O O . HIS A 1 108 ? 2.180 5.059 -23.932 1.00 25.99 108 HIS A O 1
ATOM 612 N N . VAL A 1 109 ? 1.754 5.193 -21.717 1.00 25.31 109 VAL A N 1
ATOM 613 C CA . VAL A 1 109 ? 0.308 5.224 -21.897 1.00 24.98 109 VAL A CA 1
ATOM 614 C C . VAL A 1 109 ? -0.254 6.503 -21.294 1.00 24.95 109 VAL A C 1
ATOM 615 O O . VAL A 1 109 ? -0.216 6.680 -20.080 1.00 24.93 109 VAL A O 1
ATOM 619 N N . GLN A 1 110 ? -0.774 7.387 -22.149 1.00 25.06 110 GLN A N 1
ATOM 620 C CA . GLN A 1 110 ? -1.307 8.689 -21.714 1.00 25.09 110 GLN A CA 1
ATOM 621 C C . GLN A 1 110 ? -2.827 8.702 -21.548 1.00 25.06 110 GLN A C 1
ATOM 622 O O . GLN A 1 110 ? -3.549 8.088 -22.330 1.00 25.13 110 GLN A O 1
ATOM 628 N N . THR A 1 111 ? -3.301 9.423 -20.534 1.00 25.07 111 THR A N 1
ATOM 629 C CA . THR A 1 111 ? -4.718 9.431 -20.169 1.00 24.98 111 THR A CA 1
ATOM 630 C C . THR A 1 111 ? -5.055 10.578 -19.203 1.00 25.05 111 THR A C 1
ATOM 631 O O . THR A 1 111 ? -4.166 11.120 -18.535 1.00 24.97 111 THR A O 1
ATOM 635 N N . LYS A 1 112 ? -6.334 10.953 -19.153 1.00 25.13 112 LYS A N 1
ATOM 636 C CA . LYS A 1 112 ? -6.830 11.880 -18.134 1.00 25.22 112 LYS A CA 1
ATOM 637 C C . LYS A 1 112 ? -7.403 11.083 -16.953 1.00 25.23 112 LYS A C 1
ATOM 638 O O . LYS A 1 112 ? -8.284 10.243 -17.148 1.00 25.20 112 LYS A O 1
ATOM 644 N N . PRO A 1 113 ? -6.887 11.327 -15.730 1.00 25.26 113 PRO A N 1
ATOM 645 C CA . PRO A 1 113 ? -7.433 10.683 -14.534 1.00 25.24 113 PRO A CA 1
ATOM 646 C C . PRO A 1 113 ? -8.813 11.211 -14.141 1.00 25.22 113 PRO A C 1
ATOM 647 O O . PRO A 1 113 ? -9.111 12.393 -14.324 1.00 25.24 113 PRO A O 1
ATOM 651 N N . GLY A 1 114 ? -9.641 10.319 -13.609 1.00 25.20 114 GLY A N 1
ATOM 652 C CA . GLY A 1 114 ? -10.962 10.673 -13.121 1.00 25.19 114 GLY A CA 1
ATOM 653 C C . GLY A 1 114 ? -10.878 11.451 -11.826 1.00 25.17 114 GLY A C 1
ATOM 654 O O . GLY A 1 114 ? -9.828 11.504 -11.182 1.00 25.06 114 GLY A O 1
ATOM 655 N N . LEU A 1 115 ? -12.006 12.038 -11.446 1.00 25.25 115 LEU A N 1
ATOM 656 C CA . LEU A 1 115 ? -12.082 12.991 -10.344 1.00 25.23 115 LEU A CA 1
ATOM 657 C C . LEU A 1 115 ? -12.856 12.442 -9.139 1.00 25.13 115 LEU A C 1
ATOM 658 O O . LEU A 1 115 ? -13.570 13.183 -8.466 1.00 25.28 115 LEU A O 1
ATOM 663 N N . PHE A 1 116 ? -12.686 11.151 -8.862 1.00 24.98 116 PHE A N 1
ATOM 664 C CA . PHE A 1 116 ? -13.547 10.418 -7.923 1.00 24.84 116 PHE A CA 1
ATOM 665 C C . PHE A 1 116 ? -13.470 10.901 -6.478 1.00 24.82 116 PHE A C 1
ATOM 666 O O . PHE A 1 116 ? -12.389 11.211 -5.971 1.00 24.86 116 PHE A O 1
ATOM 674 N N . LYS A 1 117 ? -14.630 10.938 -5.824 1.00 24.75 117 LYS A N 1
ATOM 675 C CA . LYS A 1 117 ? -14.786 11.590 -4.516 1.00 24.68 117 LYS A CA 1
ATOM 676 C C . LYS A 1 117 ? -14.052 10.926 -3.346 1.00 24.51 117 LYS A C 1
ATOM 677 O O . LYS A 1 117 ? -13.307 11.597 -2.626 1.00 24.45 117 LYS A O 1
ATOM 683 N N . THR A 1 118 ? -14.253 9.615 -3.191 1.00 24.36 118 THR A N 1
ATOM 684 C CA . THR A 1 118 ? -13.743 8.810 -2.062 1.00 24.26 118 THR A CA 1
ATOM 685 C C . THR A 1 118 ? -14.591 8.993 -0.799 1.00 24.26 118 THR A C 1
ATOM 686 O O . THR A 1 118 ? -15.445 8.164 -0.482 1.00 24.16 118 THR A O 1
ATOM 690 N N . GLU A 1 122 ? -10.530 12.776 -1.113 1.00 21.46 122 GLU A N 1
ATOM 691 C CA . GLU A 1 122 ? -10.100 13.258 -2.418 1.00 21.62 122 GLU A CA 1
ATOM 692 C C . GLU A 1 122 ? -8.899 12.468 -2.944 1.00 21.80 122 GLU A C 1
ATOM 693 O O . GLU A 1 122 ? -7.745 12.743 -2.593 1.00 21.95 122 GLU A O 1
ATOM 699 N N . ILE A 1 123 ? -9.188 11.474 -3.776 1.00 21.80 123 ILE A N 1
ATOM 700 C CA . ILE A 1 123 ? -8.156 10.708 -4.461 1.00 21.83 123 ILE A CA 1
ATOM 701 C C . ILE A 1 123 ? -8.501 10.652 -5.961 1.00 21.83 123 ILE A C 1
ATOM 702 O O . ILE A 1 123 ? -9.634 10.336 -6.341 1.00 21.67 123 ILE A O 1
ATOM 707 N N . GLY A 1 124 ? -7.529 11.001 -6.800 1.00 21.85 124 GLY A N 1
ATOM 708 C CA . GLY A 1 124 ? -7.667 10.871 -8.248 1.00 22.00 124 GLY A CA 1
ATOM 709 C C . GLY A 1 124 ? -7.227 9.491 -8.701 1.00 22.20 124 GLY A C 1
ATOM 710 O O . GLY A 1 124 ? -6.517 8.788 -7.964 1.00 22.17 124 GLY A O 1
ATOM 711 N N . ALA A 1 125 ? -7.648 9.099 -9.908 1.00 22.17 125 ALA A N 1
ATOM 712 C CA . ALA A 1 125 ? -7.317 7.777 -10.463 1.00 22.23 125 ALA A CA 1
ATOM 713 C C . ALA A 1 125 ? -7.500 7.661 -11.983 1.00 22.26 125 ALA A C 1
ATOM 714 O O . ALA A 1 125 ? -8.288 8.393 -12.585 1.00 22.15 125 ALA A O 1
ATOM 716 N N . VAL A 1 126 ? -6.782 6.710 -12.580 1.00 22.24 126 VAL A N 1
ATOM 717 C CA . VAL A 1 126 ? -6.848 6.446 -14.019 1.00 22.20 126 VAL A CA 1
ATOM 718 C C . VAL A 1 126 ? -7.683 5.199 -14.359 1.00 22.26 126 VAL A C 1
ATOM 719 O O . VAL A 1 126 ? -7.750 4.250 -13.570 1.00 22.21 126 VAL A O 1
ATOM 723 N N . THR A 1 127 ? -8.323 5.215 -15.530 1.00 22.30 127 THR A N 1
ATOM 724 C CA . THR A 1 127 ? -9.061 4.050 -16.029 1.00 22.29 127 THR A CA 1
ATOM 725 C C . THR A 1 127 ? -8.128 3.231 -16.926 1.00 22.25 127 THR A C 1
ATOM 726 O O . THR A 1 127 ? -8.247 3.233 -18.152 1.00 22.36 127 THR A O 1
ATOM 730 N N . LEU A 1 128 ? -7.179 2.551 -16.289 1.00 22.33 128 LEU A N 1
ATOM 731 C CA . LEU A 1 128 ? -6.164 1.762 -16.979 1.00 22.15 128 LEU A CA 1
ATOM 732 C C . LEU A 1 128 ? -5.944 0.445 -16.256 1.00 22.24 128 LEU A C 1
ATOM 733 O O . LEU A 1 128 ? -5.647 0.427 -15.057 1.00 21.98 128 LEU A O 1
ATOM 738 N N . ASP A 1 129 ? -6.097 -0.646 -17.004 1.00 22.36 129 ASP A N 1
ATOM 739 C CA . ASP A 1 129 ? -5.949 -2.001 -16.481 1.00 22.52 129 ASP A CA 1
ATOM 740 C C . ASP A 1 129 ? -4.737 -2.707 -17.092 1.00 22.39 129 ASP A C 1
ATOM 741 O O . ASP A 1 129 ? -4.783 -3.217 -18.214 1.00 22.29 129 ASP A O 1
ATOM 746 N N . PHE A 1 130 ? -3.645 -2.718 -16.340 1.00 22.42 130 PHE A N 1
ATOM 747 C CA . PHE A 1 130 ? -2.475 -3.499 -16.705 1.00 22.44 130 PHE A CA 1
ATOM 748 C C . PHE A 1 130 ? -2.407 -4.738 -15.801 1.00 22.66 130 PHE A C 1
ATOM 749 O O . PHE A 1 130 ? -2.804 -4.684 -14.630 1.00 22.84 130 PHE A O 1
ATOM 757 N N . LYS A 1 131 ? -1.920 -5.846 -16.357 1.00 22.76 131 LYS A N 1
ATOM 758 C CA . LYS A 1 131 ? -1.947 -7.156 -15.695 1.00 22.97 131 LYS A CA 1
ATOM 759 C C . LYS A 1 131 ? -1.165 -7.198 -14.363 1.00 23.34 131 LYS A C 1
ATOM 760 O O . LYS A 1 131 ? -0.244 -6.397 -14.157 1.00 23.32 131 LYS A O 1
ATOM 766 N N . PRO A 1 132 ? -1.544 -8.118 -13.444 1.00 23.59 132 PRO A N 1
ATOM 767 C CA . PRO A 1 132 ? -0.857 -8.193 -12.149 1.00 23.67 132 PRO A CA 1
ATOM 768 C C . PRO A 1 132 ? 0.659 -8.332 -12.302 1.00 23.78 132 PRO A C 1
ATOM 769 O O . PRO A 1 132 ? 1.137 -9.032 -13.203 1.00 23.68 132 PRO A O 1
ATOM 773 N N . GLY A 1 133 ? 1.398 -7.658 -11.426 1.00 23.87 133 GLY A N 1
ATOM 774 C CA . GLY A 1 133 ? 2.850 -7.584 -11.528 1.00 23.90 133 GLY A CA 1
ATOM 775 C C . GLY A 1 133 ? 3.317 -6.207 -11.967 1.00 23.91 133 GLY A C 1
ATOM 776 O O . GLY A 1 133 ? 4.497 -5.882 -11.843 1.00 23.89 133 GLY A O 1
ATOM 777 N N . THR A 1 134 ? 2.386 -5.405 -12.486 1.00 23.88 134 THR A N 1
ATOM 778 C CA . THR A 1 134 ? 2.674 -4.041 -12.955 1.00 23.87 134 THR A CA 1
ATOM 779 C C . THR A 1 134 ? 2.691 -3.024 -11.804 1.00 23.89 134 THR A C 1
ATOM 780 O O . THR A 1 134 ? 3.266 -1.937 -11.933 1.00 23.86 134 THR A O 1
ATOM 784 N N . SER A 1 135 ? 2.059 -3.383 -10.687 1.00 23.80 135 SER A N 1
ATOM 785 C CA . SER A 1 135 ? 1.930 -2.489 -9.544 1.00 23.73 135 SER A CA 1
ATOM 786 C C . SER A 1 135 ? 3.262 -1.874 -9.143 1.00 23.93 135 SER A C 1
ATOM 787 O O . SER A 1 135 ? 4.229 -2.584 -8.850 1.00 23.94 135 SER A O 1
ATOM 790 N N . GLY A 1 136 ? 3.294 -0.545 -9.150 1.00 24.21 136 GLY A N 1
ATOM 791 C CA . GLY A 1 136 ? 4.491 0.220 -8.821 1.00 24.48 136 GLY A CA 1
ATOM 792 C C . GLY A 1 136 ? 4.977 1.099 -9.960 1.00 24.73 136 GLY A C 1
ATOM 793 O O . GLY A 1 136 ? 5.995 1.790 -9.824 1.00 24.64 136 GLY A O 1
ATOM 794 N N . SER A 1 137 ? 4.249 1.068 -11.079 1.00 24.86 137 SER A N 1
ATOM 795 C CA . SER A 1 137 ? 4.600 1.826 -12.280 1.00 25.00 137 SER A CA 1
ATOM 796 C C . SER A 1 137 ? 4.528 3.334 -12.081 1.00 24.98 137 SER A C 1
ATOM 797 O O . SER A 1 137 ? 3.594 3.840 -11.459 1.00 24.98 137 SER A O 1
ATOM 800 N N . PRO A 1 138 ? 5.528 4.054 -12.611 1.00 25.0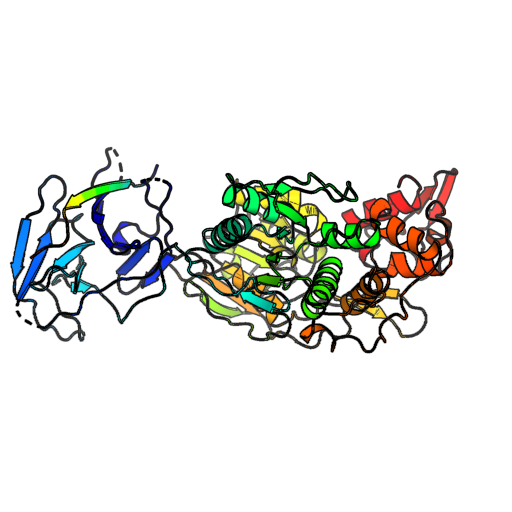9 138 PRO A N 1
ATOM 801 C CA . PRO A 1 138 ? 5.578 5.514 -12.572 1.00 25.25 138 PRO A CA 1
ATOM 802 C C . PRO A 1 138 ? 4.525 6.206 -13.445 1.00 25.43 138 PRO A C 1
ATOM 803 O O . PRO A 1 138 ? 4.447 5.952 -14.651 1.00 25.38 138 PRO A O 1
ATOM 807 N N . ILE A 1 139 ? 3.730 7.072 -12.815 1.00 25.90 139 ILE A N 1
ATOM 808 C CA . ILE A 1 139 ? 2.799 7.986 -13.499 1.00 26.39 139 ILE A CA 1
ATOM 809 C C . ILE A 1 139 ? 3.460 9.371 -13.631 1.00 26.64 139 ILE A C 1
ATOM 810 O O . ILE A 1 139 ? 3.992 9.904 -12.643 1.00 26.85 139 ILE A O 1
ATOM 815 N N . ILE A 1 140 ? 3.418 9.941 -14.841 1.00 26.73 140 ILE A N 1
ATOM 816 C CA . ILE A 1 140 ? 4.168 11.162 -15.189 1.00 26.81 140 ILE A CA 1
ATOM 817 C C . ILE A 1 140 ? 3.263 12.319 -15.618 1.00 26.96 140 ILE A C 1
ATOM 818 O O . ILE A 1 140 ? 2.470 12.166 -16.547 1.00 26.90 140 ILE A O 1
ATOM 823 N N . ASN A 1 141 ? 3.387 13.467 -14.944 1.00 27.36 141 ASN A N 1
ATOM 824 C CA . ASN A 1 141 ? 2.834 14.741 -15.440 1.00 27.67 141 ASN A CA 1
ATOM 825 C C . ASN A 1 141 ? 3.813 15.272 -16.490 1.00 27.78 141 ASN A C 1
ATOM 826 O O . ASN A 1 141 ? 5.029 15.141 -16.316 1.00 27.79 141 ASN A O 1
ATOM 831 N N . LYS A 1 142 ? 3.290 15.858 -17.570 1.00 27.89 142 LYS A N 1
ATOM 832 C CA . LYS A 1 142 ? 4.089 16.101 -18.784 1.00 28.01 142 LYS A CA 1
ATOM 833 C C . LYS A 1 142 ? 5.296 17.037 -18.639 1.00 28.20 142 LYS A C 1
ATOM 834 O O . LYS A 1 142 ? 5.321 18.146 -19.181 1.00 28.06 142 LYS A O 1
ATOM 840 N N . LYS A 1 143 ? 6.290 16.556 -17.894 1.00 28.43 143 LYS A N 1
ATOM 841 C CA . LYS A 1 143 ? 7.583 17.203 -17.728 1.00 28.54 143 LYS A CA 1
ATOM 842 C C . LYS A 1 143 ? 8.641 16.102 -17.745 1.00 28.71 143 LYS A C 1
ATOM 843 O O . LYS A 1 143 ? 9.376 15.942 -18.724 1.00 28.79 143 LYS A O 1
ATOM 849 N N . GLY A 1 144 ? 8.678 15.332 -16.660 1.00 28.77 144 GLY A N 1
ATOM 850 C CA . GLY A 1 144 ? 9.654 14.263 -16.455 1.00 28.93 144 GLY A CA 1
ATOM 851 C C . GLY A 1 144 ? 9.788 13.969 -14.969 1.00 29.01 144 GLY A C 1
ATOM 852 O O . GLY A 1 144 ? 10.806 13.440 -14.511 1.00 28.87 144 GLY A O 1
ATOM 853 N N . LYS A 1 145 ? 8.746 14.330 -14.222 1.00 29.09 145 LYS A N 1
ATOM 854 C CA . LYS A 1 145 ? 8.715 14.172 -12.776 1.00 29.32 145 LYS A CA 1
ATOM 855 C C . LYS A 1 145 ? 7.503 13.342 -12.355 1.00 29.41 145 LYS A C 1
ATOM 856 O O . LYS A 1 145 ? 6.378 13.593 -12.801 1.00 29.44 145 LYS A O 1
ATOM 858 N N . VAL A 1 146 ? 7.750 12.359 -11.492 1.00 29.41 146 VAL A N 1
ATOM 859 C CA . VAL A 1 146 ? 6.728 11.412 -11.048 1.00 29.33 146 VAL A CA 1
ATOM 860 C C . VAL A 1 146 ? 5.757 12.033 -10.033 1.00 29.50 146 VAL A C 1
ATOM 861 O O . VAL A 1 146 ? 6.183 12.636 -9.042 1.00 29.42 146 VAL A O 1
ATOM 865 N N . ILE A 1 147 ? 4.456 11.887 -10.304 1.00 29.67 147 ILE A N 1
ATOM 866 C CA . ILE A 1 147 ? 3.399 12.425 -9.433 1.00 29.72 147 ILE A CA 1
ATOM 867 C C . ILE A 1 147 ? 2.563 11.339 -8.735 1.00 29.73 147 ILE A C 1
ATOM 868 O O . ILE A 1 147 ? 1.486 11.617 -8.194 1.00 29.51 147 ILE A O 1
ATOM 873 N N . GLY A 1 148 ? 3.071 10.110 -8.741 1.00 29.91 148 GLY A N 1
ATOM 874 C CA . GLY A 1 148 ? 2.406 8.997 -8.071 1.00 30.11 148 GLY A CA 1
ATOM 875 C C . GLY A 1 148 ? 2.748 7.637 -8.646 1.00 30.37 148 GLY A C 1
ATOM 876 O O . GLY A 1 148 ? 3.554 7.523 -9.575 1.00 30.11 148 GLY A O 1
ATOM 877 N N . LEU A 1 149 ? 2.129 6.606 -8.078 1.00 30.73 149 LEU A N 1
ATOM 878 C CA . LEU A 1 149 ? 2.339 5.230 -8.509 1.00 31.09 149 LEU A CA 1
ATOM 879 C C . LEU A 1 149 ? 1.020 4.557 -8.832 1.00 31.53 149 LEU A C 1
ATOM 880 O O . LEU A 1 149 ? 0.001 4.837 -8.202 1.00 31.42 149 LEU A O 1
ATOM 885 N N . TYR A 1 150 ? 1.061 3.656 -9.807 1.00 32.27 150 TYR A N 1
ATOM 886 C CA . TYR A 1 150 ? -0.119 2.933 -10.268 1.00 33.04 150 TYR A CA 1
ATOM 887 C C . TYR A 1 150 ? -0.490 1.846 -9.264 1.00 33.48 150 TYR A C 1
ATOM 888 O O . TYR A 1 150 ? 0.246 0.871 -9.087 1.00 33.36 150 TYR A O 1
ATOM 897 N N . GLY A 1 151 ? -1.637 2.037 -8.611 1.00 34.09 151 GLY A N 1
ATOM 898 C CA . GLY A 1 151 ? -2.085 1.174 -7.520 1.00 34.77 151 GLY A CA 1
ATOM 899 C C . GLY A 1 151 ? -3.137 0.159 -7.922 1.00 35.31 151 GLY A C 1
ATOM 900 O O . GLY A 1 151 ? -4.231 0.523 -8.359 1.00 35.32 151 GLY A O 1
ATOM 901 N N . ASN A 1 152 ? -2.803 -1.120 -7.755 1.00 35.78 152 ASN A N 1
ATOM 902 C CA . ASN A 1 152 ? -3.698 -2.217 -8.124 1.00 36.18 152 ASN A CA 1
ATOM 903 C C . ASN A 1 152 ? -4.136 -3.001 -6.875 1.00 36.23 152 ASN A C 1
ATOM 904 O O . ASN A 1 152 ? -3.318 -3.683 -6.248 1.00 36.01 152 ASN A O 1
ATOM 909 N N . GLY A 1 153 ? -5.413 -2.887 -6.498 1.00 36.36 153 GLY A N 1
ATOM 910 C CA . GLY A 1 153 ? -6.388 -2.030 -7.184 1.00 36.44 153 GLY A CA 1
ATOM 911 C C . GLY A 1 153 ? -7.694 -1.895 -6.419 1.00 36.46 153 GLY A C 1
ATOM 912 O O . GLY A 1 153 ? -8.575 -1.119 -6.798 1.00 36.50 153 GLY A O 1
ATOM 913 N N . TYR A 1 161 ? -12.547 -0.570 -7.977 1.00 43.02 161 TYR A N 1
ATOM 914 C CA . TYR A 1 161 ? -12.802 -0.836 -9.391 1.00 43.18 161 TYR A CA 1
ATOM 915 C C . TYR A 1 161 ? -11.748 -0.211 -10.312 1.00 43.23 161 TYR A C 1
ATOM 916 O O . TYR A 1 161 ? -11.246 -0.880 -11.219 1.00 43.27 161 TYR A O 1
ATOM 918 N N . VAL A 1 162 ? -11.421 1.063 -10.082 1.00 43.24 162 VAL A N 1
ATOM 919 C CA . VAL A 1 162 ? -10.386 1.767 -10.864 1.00 43.15 162 VAL A CA 1
ATOM 920 C C . VAL A 1 162 ? -9.049 1.845 -10.115 1.00 43.10 162 VAL A C 1
ATOM 921 O O . VAL A 1 162 ? -8.995 1.616 -8.904 1.00 43.17 162 VAL A O 1
ATOM 925 N N . SER A 1 163 ? -7.981 2.169 -10.843 1.00 42.99 163 SER A N 1
ATOM 926 C CA . SER A 1 163 ? -6.616 2.104 -10.309 1.00 42.85 163 SER A CA 1
ATOM 927 C C . SER A 1 163 ? -6.065 3.457 -9.836 1.00 42.74 163 SER A C 1
ATOM 928 O O . SER A 1 163 ? -5.752 4.330 -10.651 1.00 42.65 163 SER A O 1
ATOM 931 N N . ALA A 1 164 ? -5.925 3.598 -8.514 1.00 42.66 164 ALA A N 1
ATOM 932 C CA . ALA A 1 164 ? -5.547 4.861 -7.855 1.00 42.56 164 ALA A CA 1
ATOM 933 C C . ALA A 1 164 ? -4.161 5.401 -8.223 1.00 42.60 164 ALA A C 1
ATOM 934 O O . ALA A 1 164 ? -3.278 4.645 -8.632 1.00 42.66 164 ALA A O 1
ATOM 936 N N . ILE A 1 165 ? -3.991 6.717 -8.081 1.00 42.64 165 ILE A N 1
ATOM 937 C CA . ILE A 1 165 ? -2.682 7.370 -8.219 1.00 42.64 165 ILE A CA 1
ATOM 938 C C . ILE A 1 165 ? -2.059 7.456 -6.824 1.00 42.68 165 ILE A C 1
ATOM 939 O O . ILE A 1 165 ? -2.025 8.518 -6.201 1.00 42.63 165 ILE A O 1
ATOM 944 N N . THR A 1 166 ? -1.563 6.318 -6.350 1.00 42.87 166 THR A N 1
ATOM 945 C CA . THR A 1 166 ? -1.169 6.153 -4.953 1.00 43.08 166 THR A CA 1
ATOM 946 C C . THR A 1 166 ? -0.039 7.086 -4.514 1.00 43.18 166 THR A C 1
ATOM 947 O O . THR A 1 166 ? 1.081 7.025 -5.037 1.00 43.07 166 THR A O 1
ATOM 951 N N . GLN A 1 167 ? -0.374 7.957 -3.557 1.00 43.39 167 GLN A N 1
ATOM 952 C CA . GLN A 1 167 ? 0.581 8.839 -2.877 1.00 43.45 167 GLN A CA 1
ATOM 953 C C . GLN A 1 167 ? -0.060 9.518 -1.653 1.00 43.58 167 GLN A C 1
ATOM 954 O O . GLN A 1 167 ? -1.291 9.595 -1.554 1.00 43.65 167 GLN A O 1
ATOM 960 N N . ALA A 1 168 ? 0.779 9.991 -0.725 1.00 43.69 168 ALA A N 1
ATOM 961 C CA . ALA A 1 168 ? 0.328 10.688 0.497 1.00 43.74 168 ALA A CA 1
ATOM 962 C C . ALA A 1 168 ? 0.764 12.169 0.533 1.00 43.77 168 ALA A C 1
ATOM 963 O O . ALA A 1 168 ? 0.985 12.776 -0.518 1.00 43.84 168 ALA A O 1
ATOM 965 N N . GLU A 1 169 ? 0.876 12.747 1.732 1.00 43.79 169 GLU A N 1
ATOM 966 C CA . GLU A 1 169 ? 1.316 14.142 1.892 1.00 43.77 169 GLU A CA 1
ATOM 967 C C . GLU A 1 169 ? 2.801 14.322 1.565 1.00 43.85 169 GLU A C 1
ATOM 968 O O . GLU A 1 169 ? 3.482 13.366 1.193 1.00 43.85 169 GLU A O 1
ATOM 974 N N . ARG A 1 170 ? 3.292 15.552 1.706 1.00 43.98 170 ARG A N 1
ATOM 975 C CA . ARG A 1 170 ? 4.698 15.868 1.450 1.00 44.13 170 ARG A CA 1
ATOM 976 C C . ARG A 1 170 ? 5.657 15.003 2.282 1.00 44.25 170 ARG A C 1
ATOM 977 O O . ARG A 1 170 ? 5.473 14.836 3.492 1.00 44.38 170 ARG A O 1
ATOM 979 N N . ILE A 1 171 ? 6.670 14.448 1.618 1.00 44.27 171 ILE A N 1
ATOM 980 C CA . ILE A 1 171 ? 7.657 13.585 2.267 1.00 44.32 171 ILE A CA 1
ATOM 981 C C . ILE A 1 171 ? 9.048 13.787 1.647 1.00 44.34 171 ILE A C 1
ATOM 982 O O . ILE A 1 171 ? 9.156 14.286 0.523 1.00 44.28 171 ILE A O 1
ATOM 984 N N . GLY A 1 172 ? 10.111 13.420 2.367 1.00 44.24 172 GLY A N 1
ATOM 985 C CA . GLY A 1 172 ? 10.026 12.867 3.717 1.00 44.35 172 GLY A CA 1
ATOM 986 C C . GLY A 1 172 ? 11.230 13.232 4.568 1.00 44.52 172 GLY A C 1
ATOM 987 O O . GLY A 1 172 ? 11.333 14.359 5.058 1.00 44.59 172 GLY A O 1
ATOM 988 N N . GLU A 1 173 ? 12.146 12.280 4.739 1.00 44.51 173 GLU A N 1
ATOM 989 C CA . GLU A 1 173 ? 13.329 12.484 5.574 1.00 44.56 173 GLU A CA 1
ATOM 990 C C . GLU A 1 173 ? 14.607 12.717 4.763 1.00 44.56 173 GLU A C 1
ATOM 991 O O . GLU A 1 173 ? 14.926 13.860 4.435 1.00 44.60 173 GLU A O 1
ATOM 993 N N . GLY A 1 174 ? 15.330 11.643 4.444 1.00 44.57 174 GLY A N 1
ATOM 994 C CA . GLY A 1 174 ? 16.618 11.756 3.759 1.00 44.47 174 GLY A CA 1
ATOM 995 C C . GLY A 1 174 ? 17.363 10.451 3.524 1.00 44.39 174 GLY A C 1
ATOM 996 O O . GLY A 1 174 ? 17.495 9.617 4.432 1.00 44.07 174 GLY A O 1
ATOM 997 N N . PRO A 1 175 ? 17.861 10.302 2.293 1.00 44.27 175 PRO A N 1
ATOM 998 C CA . PRO A 1 175 ? 18.638 9.136 1.847 1.00 44.10 175 PRO A CA 1
ATOM 999 C C . PRO A 1 175 ? 19.875 8.856 2.703 1.00 43.97 175 PRO A C 1
ATOM 1000 O O . PRO A 1 175 ? 20.327 9.722 3.452 1.00 43.91 175 PRO A O 1
ATOM 1002 N N . ASP A 1 176 ? 20.431 7.654 2.548 1.00 43.87 176 ASP A N 1
ATOM 1003 C CA . ASP A 1 176 ? 21.502 7.126 3.412 1.00 43.71 176 ASP A CA 1
ATOM 1004 C C . ASP A 1 176 ? 22.867 7.844 3.377 1.00 43.53 176 ASP A C 1
ATOM 1005 O O . ASP A 1 176 ? 23.884 7.259 3.766 1.00 43.63 176 ASP A O 1
ATOM 1007 N N . TYR A 1 177 ? 22.889 9.102 2.929 1.00 43.24 177 TYR A N 1
ATOM 1008 C CA . TYR A 1 177 ? 24.096 9.945 2.999 1.00 42.88 177 TYR A CA 1
ATOM 1009 C C . TYR A 1 177 ? 23.926 11.105 3.991 1.00 42.61 177 TYR A C 1
ATOM 1010 O O . TYR A 1 177 ? 22.852 11.706 4.087 1.00 42.49 177 TYR A O 1
ATOM 1012 N N . GLU A 1 178 ? 24.995 11.419 4.719 1.00 42.28 178 GLU A N 1
ATOM 1013 C CA . GLU A 1 178 ? 24.914 12.348 5.848 1.00 41.75 178 GLU A CA 1
ATOM 1014 C C . GLU A 1 178 ? 25.685 13.644 5.604 1.00 41.51 178 GLU A C 1
ATOM 1015 O O . GLU A 1 178 ? 26.815 13.612 5.119 1.00 41.70 178 GLU A O 1
ATOM 1021 N N . VAL A 1 179 ? 25.067 14.776 5.941 1.00 41.06 179 VAL A N 1
ATOM 1022 C CA . VAL A 1 179 ? 25.761 16.077 5.951 1.00 40.49 179 VAL A CA 1
ATOM 1023 C C . VAL A 1 179 ? 25.992 16.626 7.371 1.00 40.00 179 VAL A C 1
ATOM 1024 O O . VAL A 1 179 ? 25.062 16.709 8.176 1.00 40.01 179 VAL A O 1
ATOM 1028 N N . ASP A 1 180 ? 27.230 17.019 7.661 1.00 39.36 180 ASP A N 1
ATOM 1029 C CA . ASP A 1 180 ? 27.618 17.414 9.018 1.00 38.80 180 ASP A CA 1
ATOM 1030 C C . ASP A 1 180 ? 28.478 18.681 9.090 1.00 38.31 180 ASP A C 1
ATOM 1031 O O . ASP A 1 180 ? 29.055 19.100 8.084 1.00 38.16 180 ASP A O 1
ATOM 1036 N N . GLU A 1 181 ? 28.554 19.268 10.290 1.00 37.78 181 GLU A N 1
ATOM 1037 C CA . GLU A 1 181 ? 29.234 20.554 10.561 1.00 37.29 181 GLU A CA 1
ATOM 1038 C C . GLU A 1 181 ? 30.761 20.381 10.816 1.00 36.70 181 GLU A C 1
ATOM 1039 O O . GLU A 1 181 ? 31.258 19.345 10.410 1.00 36.80 181 GLU A O 1
ATOM 1045 N N . ASP A 1 182 ? 31.544 21.259 11.483 1.00 36.04 182 ASP A N 1
ATOM 1046 C CA . ASP A 1 182 ? 31.246 22.224 12.576 1.00 35.45 182 ASP A CA 1
ATOM 1047 C C . ASP A 1 182 ? 31.105 21.501 13.932 1.00 34.90 182 ASP A C 1
ATOM 1048 O O . ASP A 1 182 ? 31.178 22.097 14.998 1.00 34.74 182 ASP A O 1
ATOM 1053 N N . ILE A 1 183 ? 30.951 20.187 13.864 1.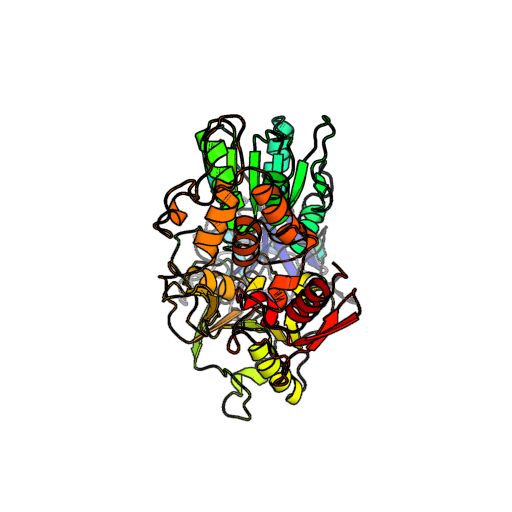00 34.49 183 ILE A N 1
ATOM 1054 C CA . ILE A 1 183 ? 30.868 19.328 15.037 1.00 33.88 183 ILE A CA 1
ATOM 1055 C C . ILE A 1 183 ? 32.263 18.859 15.476 1.00 33.23 183 ILE A C 1
ATOM 1056 O O . ILE A 1 183 ? 32.395 17.926 16.270 1.00 33.18 183 ILE A O 1
ATOM 1061 N N . PHE A 1 184 ? 33.299 19.512 14.957 1.00 32.34 184 PHE A N 1
ATOM 1062 C CA . PHE A 1 184 ? 34.677 19.091 15.188 1.00 31.20 184 PHE A CA 1
ATOM 1063 C C . PHE A 1 184 ? 35.514 20.176 15.851 1.00 30.89 184 PHE A C 1
ATOM 1064 O O . PHE A 1 184 ? 36.678 19.942 16.188 1.00 30.73 184 PHE A O 1
ATOM 1072 N N . ARG A 1 185 ? 34.939 21.366 16.009 1.00 30.53 185 ARG A N 1
ATOM 1073 C CA . ARG A 1 185 ? 35.646 22.479 16.648 1.00 30.24 185 ARG A CA 1
ATOM 1074 C C . ARG A 1 185 ? 35.822 22.194 18.132 1.00 29.60 185 ARG A C 1
ATOM 1075 O O . ARG A 1 185 ? 34.915 21.679 18.776 1.00 29.57 185 ARG A O 1
ATOM 1083 N N . LYS A 1 186 ? 37.004 22.507 18.652 1.00 29.11 186 LYS A N 1
ATOM 1084 C CA . LYS A 1 186 ? 37.335 22.303 20.064 1.00 28.65 186 LYS A CA 1
ATOM 1085 C C . LYS A 1 186 ? 36.402 23.106 20.972 1.00 28.09 186 LYS A C 1
ATOM 1086 O O . LYS A 1 186 ? 35.899 24.156 20.581 1.00 27.92 186 LYS A O 1
ATOM 1092 N N . LYS A 1 187 ? 36.172 22.600 22.180 1.00 27.59 187 LYS A N 1
ATOM 1093 C CA . LYS A 1 187 ? 35.250 23.221 23.141 1.00 27.15 187 LYS A CA 1
ATOM 1094 C C . LYS A 1 187 ? 33.780 23.155 22.670 1.00 26.97 187 LYS A C 1
ATOM 1095 O O . LYS A 1 187 ? 32.962 24.017 23.004 1.00 26.67 187 LYS A O 1
ATOM 1101 N N . ARG A 1 188 ? 33.460 22.103 21.915 1.00 26.73 188 ARG A N 1
ATOM 1102 C CA . ARG A 1 188 ? 32.101 21.843 21.463 1.00 26.54 188 ARG A CA 1
ATOM 1103 C C . ARG A 1 188 ? 31.608 20.452 21.850 1.00 26.53 188 ARG A C 1
ATOM 1104 O O . ARG A 1 188 ? 32.367 19.474 21.825 1.00 26.66 188 ARG A O 1
ATOM 1112 N N . LEU A 1 189 ? 30.327 20.366 22.193 1.00 26.16 189 LEU A N 1
ATOM 1113 C CA . LEU A 1 189 ? 29.709 19.084 22.492 1.00 25.70 189 LEU A CA 1
ATOM 1114 C C . LEU A 1 189 ? 28.380 18.970 21.778 1.00 25.29 189 LEU A C 1
ATOM 1115 O O . LEU A 1 189 ? 27.585 19.893 21.781 1.00 25.68 189 LEU A O 1
ATOM 1120 N N . THR A 1 190 ? 28.143 17.833 21.156 1.00 24.93 190 THR A N 1
ATOM 1121 C CA . THR A 1 190 ? 26.952 17.661 20.357 1.00 24.88 190 THR A CA 1
ATOM 1122 C C . THR A 1 190 ? 26.230 16.395 20.740 1.00 25.06 190 THR A C 1
ATOM 1123 O O . THR A 1 190 ? 26.862 15.383 21.067 1.00 24.81 190 THR A O 1
ATOM 1127 N N . ILE A 1 191 ? 24.903 16.462 20.703 1.00 25.47 191 ILE A N 1
ATOM 1128 C CA . ILE A 1 191 ? 24.088 15.277 20.870 1.00 26.27 191 ILE A CA 1
ATOM 1129 C C . ILE A 1 191 ? 23.408 14.931 19.552 1.00 27.31 191 ILE A C 1
ATOM 1130 O O . ILE A 1 191 ? 22.707 15.748 18.982 1.00 27.62 191 ILE A O 1
ATOM 1135 N N . MET A 1 192 ? 23.655 13.729 19.051 1.00 28.91 192 MET A N 1
ATOM 1136 C CA . MET A 1 192 ? 22.853 13.195 17.976 1.00 30.94 192 MET A CA 1
ATOM 1137 C C . MET A 1 192 ? 21.910 12.168 18.551 1.00 32.80 192 MET A C 1
ATOM 1138 O O . MET A 1 192 ? 22.349 11.191 19.166 1.00 32.78 192 MET A O 1
ATOM 1143 N N . ASP A 1 193 ? 20.614 12.398 18.354 1.00 34.95 193 ASP A N 1
ATOM 1144 C CA . ASP A 1 193 ? 19.586 11.472 18.828 1.00 37.15 193 ASP A CA 1
ATOM 1145 C C . ASP A 1 193 ? 19.166 10.514 17.718 1.00 37.90 193 ASP A C 1
ATOM 1146 O O . ASP A 1 193 ? 17.969 10.316 17.477 1.00 37.74 193 ASP A O 1
ATOM 1151 N N . LEU A 1 194 ? 20.174 9.921 17.070 1.00 39.23 194 LEU A N 1
ATOM 1152 C CA . LEU A 1 194 ? 20.014 8.983 15.952 1.00 40.75 194 LEU A CA 1
ATOM 1153 C C . LEU A 1 194 ? 18.818 8.030 16.103 1.00 41.84 194 LEU A C 1
ATOM 1154 O O . LEU A 1 194 ? 18.427 7.656 17.225 1.00 42.04 194 LEU A O 1
ATOM 1159 N N . HIS A 1 195 ? 18.253 7.640 14.960 1.00 42.91 195 HIS A N 1
ATOM 1160 C CA . HIS A 1 195 ? 17.047 6.818 14.912 1.00 43.91 195 HIS A CA 1
ATOM 1161 C C . HIS A 1 195 ? 17.004 5.937 13.645 1.00 44.40 195 HIS A C 1
ATOM 1162 O O . HIS A 1 195 ? 17.107 6.461 12.530 1.00 44.71 195 HIS A O 1
ATOM 1169 N N . PRO A 1 196 ? 16.859 4.600 13.822 1.00 44.68 196 PRO A N 1
ATOM 1170 C CA . PRO A 1 196 ? 16.810 3.498 12.828 1.00 44.80 196 PRO A CA 1
ATOM 1171 C C . PRO A 1 196 ? 16.189 3.753 11.429 1.00 44.96 196 PRO A C 1
ATOM 1172 O O . PRO A 1 196 ? 15.255 3.043 11.019 1.00 44.89 196 PRO A O 1
ATOM 1176 N N . GLY A 1 197 ? 16.743 4.724 10.698 1.00 44.95 197 GLY A N 1
ATOM 1177 C CA . GLY A 1 197 ? 16.337 5.010 9.322 1.00 44.86 197 GLY A CA 1
ATOM 1178 C C . GLY A 1 197 ? 17.439 4.715 8.317 1.00 44.86 197 GLY A C 1
ATOM 1179 O O . GLY A 1 197 ? 17.543 3.591 7.818 1.00 44.99 197 GLY A O 1
ATOM 1180 N N . ALA A 1 198 ? 18.255 5.734 8.026 1.00 44.75 198 ALA A N 1
ATOM 1181 C CA . ALA A 1 198 ? 19.380 5.652 7.077 1.00 44.39 198 ALA A CA 1
ATOM 1182 C C . ALA A 1 198 ? 20.237 6.933 7.115 1.00 44.12 198 ALA A C 1
ATOM 1183 O O . ALA A 1 198 ? 19.901 7.926 6.478 1.00 44.07 198 ALA A O 1
ATOM 1185 N N . GLY A 1 199 ? 21.348 6.915 7.848 1.00 43.84 199 GLY A N 1
ATOM 1186 C CA . GLY A 1 199 ? 21.816 5.731 8.554 1.00 43.47 199 GLY A CA 1
ATOM 1187 C C . GLY A 1 199 ? 21.558 5.803 10.040 1.00 43.08 199 GLY A C 1
ATOM 1188 O O . GLY A 1 199 ? 20.475 6.232 10.467 1.00 43.14 199 GLY A O 1
ATOM 1189 N N . LYS A 1 200 ? 22.563 5.392 10.818 1.00 42.39 200 LYS A N 1
ATOM 1190 C CA . LYS A 1 200 ? 22.449 5.249 12.269 1.00 41.94 200 LYS A CA 1
ATOM 1191 C C . LYS A 1 200 ? 23.813 4.767 12.819 1.00 41.77 200 LYS A C 1
ATOM 1192 O O . LYS A 1 200 ? 24.748 5.565 13.025 1.00 41.79 200 LYS A O 1
ATOM 1198 N N . THR A 1 201 ? 23.909 3.459 13.064 1.00 41.09 201 THR A N 1
ATOM 1199 C CA . THR A 1 201 ? 25.187 2.767 13.192 1.00 40.13 201 THR A CA 1
ATOM 1200 C C . THR A 1 201 ? 25.596 2.345 11.770 1.00 39.24 201 THR A C 1
ATOM 1201 O O . THR A 1 201 ? 26.692 1.813 11.555 1.00 39.21 201 THR A O 1
ATOM 1205 N N . LYS A 1 202 ? 24.696 2.621 10.815 1.00 37.94 202 LYS A N 1
ATOM 1206 C CA . LYS A 1 202 ? 24.880 2.328 9.387 1.00 36.48 202 LYS A CA 1
ATOM 1207 C C . LYS A 1 202 ? 25.629 3.428 8.609 1.00 35.33 202 LYS A C 1
ATOM 1208 O O . LYS A 1 202 ? 26.724 3.178 8.118 1.00 35.29 202 LYS A O 1
ATOM 1210 N N . ARG A 1 203 ? 25.054 4.630 8.499 1.00 33.80 203 ARG A N 1
ATOM 1211 C CA . ARG A 1 203 ? 25.655 5.700 7.674 1.00 32.16 203 ARG A CA 1
ATOM 1212 C C . ARG A 1 203 ? 26.248 6.899 8.431 1.00 31.12 203 ARG A C 1
ATOM 1213 O O . ARG A 1 203 ? 27.093 7.611 7.880 1.00 30.74 203 ARG A O 1
ATOM 1215 N N . ILE A 1 204 ? 25.808 7.124 9.672 1.00 29.60 204 ILE A N 1
ATOM 1216 C CA . ILE A 1 204 ? 26.205 8.314 10.429 1.00 28.36 204 ILE A CA 1
ATOM 1217 C C . ILE A 1 204 ? 27.600 8.179 11.034 1.00 27.68 204 ILE A C 1
ATOM 1218 O O . ILE A 1 204 ? 28.431 9.076 10.895 1.00 27.39 204 ILE A O 1
ATOM 1223 N N . LEU A 1 205 ? 27.852 7.064 11.711 1.00 26.84 205 LEU A N 1
ATOM 1224 C CA . LEU A 1 205 ? 29.154 6.846 12.320 1.00 25.90 205 LEU A CA 1
ATOM 1225 C C . LEU A 1 205 ? 30.308 6.774 11.307 1.00 25.36 205 LEU A C 1
ATOM 1226 O O . LEU A 1 205 ? 31.305 7.465 11.488 1.00 25.55 205 LEU A O 1
ATOM 1231 N N . PRO A 1 206 ? 30.183 5.969 10.238 1.00 24.64 206 PRO A N 1
ATOM 1232 C CA . PRO A 1 206 ? 31.328 5.951 9.329 1.00 24.35 206 PRO A CA 1
ATOM 1233 C C . PRO A 1 206 ? 31.565 7.318 8.692 1.00 24.14 206 PRO A C 1
ATOM 1234 O O . PRO A 1 206 ? 32.707 7.707 8.429 1.00 24.25 206 PRO A O 1
ATOM 1238 N N . SER A 1 207 ? 30.477 8.049 8.491 1.00 23.85 207 SER A N 1
ATOM 1239 C CA . SER A 1 207 ? 30.510 9.351 7.856 1.00 23.37 207 SER A CA 1
ATOM 1240 C C . SER A 1 207 ? 31.386 10.331 8.634 1.00 23.04 207 SER A C 1
ATOM 1241 O O . SER A 1 207 ? 32.250 10.998 8.049 1.00 22.78 207 SER A O 1
ATOM 1244 N N . ILE A 1 208 ? 31.168 10.409 9.947 1.00 22.72 208 ILE A N 1
ATOM 1245 C CA . ILE A 1 208 ? 31.926 11.342 10.770 1.00 22.88 208 ILE A CA 1
ATOM 1246 C C . ILE A 1 208 ? 33.363 10.873 10.936 1.00 22.79 208 ILE A C 1
ATOM 1247 O O . ILE A 1 208 ? 34.281 11.687 11.032 1.00 22.72 208 ILE A O 1
ATOM 1252 N N . VAL A 1 209 ? 33.551 9.557 10.952 1.00 22.84 209 VAL A N 1
ATOM 1253 C CA . VAL A 1 209 ? 34.882 8.979 11.082 1.00 22.74 209 VAL A CA 1
ATOM 1254 C C . VAL A 1 209 ? 35.699 9.270 9.822 1.00 22.69 209 VAL A C 1
ATOM 1255 O O . VAL A 1 209 ? 36.837 9.734 9.920 1.00 22.62 209 VAL A O 1
ATOM 1259 N N . ARG A 1 210 ? 35.115 9.033 8.651 1.00 22.74 210 ARG A N 1
ATOM 1260 C CA . ARG A 1 210 ? 35.764 9.431 7.392 1.00 23.08 210 ARG A CA 1
ATOM 1261 C C . ARG A 1 210 ? 36.167 10.904 7.442 1.00 22.88 210 ARG A C 1
ATOM 1262 O O . ARG A 1 210 ? 37.310 11.254 7.155 1.00 22.76 210 ARG A O 1
ATOM 1270 N N . GLU A 1 211 ? 35.222 11.749 7.844 1.00 22.98 211 GLU A N 1
ATOM 1271 C CA . GLU A 1 211 ? 35.451 13.182 7.985 1.00 23.06 211 GLU A CA 1
ATOM 1272 C C . GLU A 1 211 ? 36.538 13.523 9.022 1.00 22.91 211 GLU A C 1
ATOM 1273 O O . GLU A 1 211 ? 37.338 14.438 8.809 1.00 22.89 211 GLU A O 1
ATOM 1279 N N . ALA A 1 212 ? 36.569 12.773 10.124 1.00 22.75 212 ALA A N 1
ATOM 1280 C CA . ALA A 1 212 ? 37.557 12.969 11.189 1.00 22.58 212 ALA A CA 1
ATOM 1281 C C . ALA A 1 212 ? 38.984 12.666 10.730 1.00 22.53 212 ALA A C 1
ATOM 1282 O O . ALA A 1 212 ? 39.899 13.459 10.966 1.00 22.34 212 ALA A O 1
ATOM 1284 N N . LEU A 1 213 ? 39.152 11.513 10.084 1.00 22.47 213 LEU A N 1
ATOM 1285 C CA . LEU A 1 213 ? 40.439 11.072 9.549 1.00 22.75 213 LEU A CA 1
ATOM 1286 C C . LEU A 1 213 ? 40.986 12.043 8.517 1.00 22.95 213 LEU A C 1
ATOM 1287 O O . LEU A 1 213 ? 42.191 12.293 8.458 1.00 22.80 213 LEU A O 1
ATOM 1292 N N . LYS A 1 214 ? 40.074 12.574 7.710 1.00 23.28 214 LYS A N 1
ATOM 1293 C CA . LYS A 1 214 ? 40.360 13.596 6.716 1.00 23.61 214 LYS A CA 1
ATOM 1294 C C . LYS A 1 214 ? 40.867 14.866 7.396 1.00 23.72 214 LYS A C 1
ATOM 1295 O O . LYS A 1 214 ? 41.580 15.659 6.787 1.00 23.76 214 LYS A O 1
ATOM 1301 N N . ARG A 1 215 ? 40.507 15.038 8.664 1.00 23.75 215 ARG A N 1
ATOM 1302 C CA . ARG A 1 215 ? 40.862 16.235 9.407 1.00 23.94 215 ARG A CA 1
ATOM 1303 C C . ARG A 1 215 ? 42.007 16.008 10.419 1.00 24.02 215 ARG A C 1
ATOM 1304 O O . ARG A 1 215 ? 42.261 16.852 11.287 1.00 24.03 215 ARG A O 1
ATOM 1312 N N . ARG A 1 216 ? 42.705 14.877 10.279 1.00 23.87 216 ARG A N 1
ATOM 1313 C CA . ARG A 1 216 ? 43.841 14.501 11.150 1.00 23.95 216 ARG A CA 1
ATOM 1314 C C . ARG A 1 216 ? 43.579 14.574 12.675 1.00 23.91 216 ARG A C 1
ATOM 1315 O O . ARG A 1 216 ? 44.440 15.007 13.454 1.00 23.66 216 ARG A O 1
ATOM 1323 N N . LEU A 1 217 ? 42.391 14.136 13.087 1.00 23.81 217 LEU A N 1
ATOM 1324 C CA . LEU A 1 217 ? 42.026 14.156 14.494 1.00 24.13 217 LEU A CA 1
A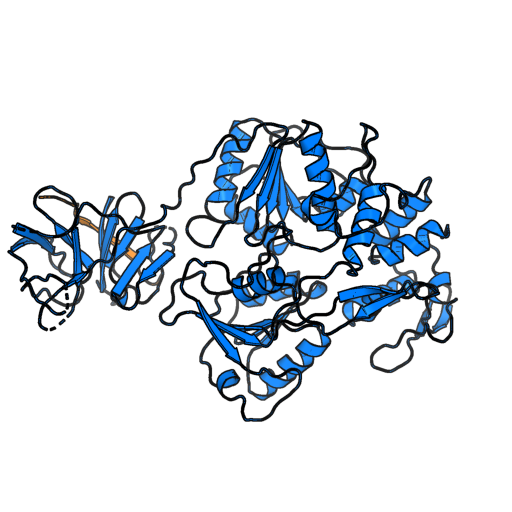TOM 1325 C C . LEU A 1 217 ? 42.169 12.770 15.096 1.00 24.22 217 LEU A C 1
ATOM 1326 O O . LEU A 1 217 ? 41.524 11.821 14.643 1.00 24.63 217 LEU A O 1
ATOM 1331 N N . ARG A 1 218 ? 43.026 12.660 16.109 1.00 23.97 218 ARG A N 1
ATOM 1332 C CA . ARG A 1 218 ? 43.112 11.469 16.948 1.00 23.74 218 ARG A CA 1
ATOM 1333 C C . ARG A 1 218 ? 41.729 11.163 17.543 1.00 23.13 218 ARG A C 1
ATOM 1334 O O . ARG A 1 218 ? 41.304 11.783 18.527 1.00 23.12 218 ARG A O 1
ATOM 1342 N N . THR A 1 219 ? 41.022 10.219 16.933 1.00 22.45 219 THR A N 1
ATOM 1343 C CA . THR A 1 219 ? 39.617 9.974 17.282 1.00 21.66 219 THR A CA 1
ATOM 1344 C C . THR A 1 219 ? 39.447 8.751 18.165 1.00 21.20 219 THR A C 1
ATOM 1345 O O . THR A 1 219 ? 39.991 7.682 17.872 1.00 21.47 219 THR A O 1
ATOM 1349 N N . LEU A 1 220 ? 38.680 8.911 19.234 1.00 20.52 220 LEU A N 1
ATOM 1350 C CA . LEU A 1 220 ? 38.293 7.811 20.108 1.00 20.30 220 LEU A CA 1
ATOM 1351 C C . LEU A 1 220 ? 36.802 7.490 19.914 1.00 20.24 220 LEU A C 1
ATOM 1352 O O . LEU A 1 220 ? 35.977 8.414 19.822 1.00 20.71 220 LEU A O 1
ATOM 1357 N N . ILE A 1 221 ? 36.451 6.200 19.849 1.00 19.64 221 ILE A N 1
ATOM 1358 C CA . ILE A 1 221 ? 35.035 5.776 19.812 1.00 19.24 221 ILE A CA 1
ATOM 1359 C C . ILE A 1 221 ? 34.670 4.897 21.005 1.00 18.97 221 ILE A C 1
ATOM 1360 O O . ILE A 1 221 ? 35.410 3.980 21.338 1.00 19.24 221 ILE A O 1
ATOM 1365 N N . LEU A 1 222 ? 33.517 5.134 21.626 1.00 18.71 222 LEU A N 1
ATOM 1366 C CA . LEU A 1 222 ? 33.149 4.348 22.811 1.00 18.29 222 LEU A CA 1
ATOM 1367 C C . LEU A 1 222 ? 31.821 3.595 22.703 1.00 18.44 222 LEU A C 1
ATOM 1368 O O . LEU A 1 222 ? 30.756 4.210 22.672 1.00 18.81 222 LEU A O 1
ATOM 1373 N N . ALA A 1 223 ? 31.903 2.264 22.679 1.00 18.34 223 ALA A N 1
ATOM 1374 C CA . ALA A 1 223 ? 30.743 1.358 22.711 1.00 18.08 223 ALA A CA 1
ATOM 1375 C C . ALA A 1 223 ? 30.342 0.948 24.132 1.00 18.28 223 ALA A C 1
ATOM 1376 O O . ALA A 1 223 ? 31.200 0.786 24.992 1.00 18.46 223 ALA A O 1
ATOM 1378 N N . PRO A 1 224 ? 29.036 0.750 24.387 1.00 18.60 224 PRO A N 1
ATOM 1379 C CA . PRO A 1 224 ? 28.677 0.219 25.695 1.00 18.79 224 PRO A CA 1
ATOM 1380 C C . PRO A 1 224 ? 29.139 -1.218 25.900 1.00 19.46 224 PRO A C 1
ATOM 1381 O O . PRO A 1 224 ? 29.522 -1.568 27.007 1.00 20.19 224 PRO A O 1
ATOM 1385 N N . THR A 1 225 ? 29.113 -2.045 24.859 1.00 19.64 225 THR A N 1
ATOM 1386 C CA . THR A 1 225 ? 29.433 -3.459 25.042 1.00 20.02 225 THR A CA 1
ATOM 1387 C C . THR A 1 225 ? 30.322 -3.958 23.936 1.00 20.11 225 THR A C 1
ATOM 1388 O O . THR A 1 225 ? 30.287 -3.410 22.826 1.00 20.43 225 THR A O 1
ATOM 1392 N N . ARG A 1 226 ? 31.085 -5.015 24.224 1.00 19.92 226 ARG A N 1
ATOM 1393 C CA . ARG A 1 226 ? 31.904 -5.662 23.202 1.00 20.11 226 ARG A CA 1
ATOM 1394 C C . ARG A 1 226 ? 31.063 -5.942 21.971 1.00 19.83 226 ARG A C 1
ATOM 1395 O O . ARG A 1 226 ? 31.479 -5.648 20.841 1.00 19.53 226 ARG A O 1
ATOM 1403 N N . VAL A 1 227 ? 29.865 -6.471 22.192 1.00 19.70 227 VAL A N 1
ATOM 1404 C CA . VAL A 1 227 ? 29.028 -6.854 21.070 1.00 19.99 227 VAL A CA 1
ATOM 1405 C C . VAL A 1 227 ? 28.661 -5.644 20.227 1.00 20.29 227 VAL A C 1
ATOM 1406 O O . VAL A 1 227 ? 28.627 -5.746 19.002 1.00 20.85 227 VAL A O 1
ATOM 1410 N N . VAL A 1 228 ? 28.430 -4.495 20.857 1.00 20.17 228 VAL A N 1
ATOM 1411 C CA . VAL A 1 228 ? 28.140 -3.292 20.071 1.00 20.35 228 VAL A CA 1
ATOM 1412 C C . VAL A 1 228 ? 29.411 -2.779 19.364 1.00 20.47 228 VAL A C 1
ATOM 1413 O O . VAL A 1 228 ? 29.331 -2.294 18.243 1.00 20.67 228 VAL A O 1
ATOM 1417 N N . ALA A 1 229 ? 30.579 -2.926 19.993 1.00 20.62 229 ALA A N 1
ATOM 1418 C CA . ALA A 1 229 ? 31.846 -2.547 19.352 1.00 20.76 229 ALA A CA 1
ATOM 1419 C C . ALA A 1 229 ? 32.150 -3.423 18.135 1.00 21.12 229 ALA A C 1
ATOM 1420 O O . ALA A 1 229 ? 32.637 -2.944 17.106 1.00 21.06 229 ALA A O 1
ATOM 1422 N N . ALA A 1 230 ? 31.859 -4.714 18.265 1.00 21.32 230 ALA A N 1
ATOM 1423 C CA . ALA A 1 230 ? 32.021 -5.655 17.167 1.00 21.14 230 ALA A CA 1
ATOM 1424 C C . ALA A 1 230 ? 31.193 -5.215 15.961 1.00 21.08 230 ALA A C 1
ATOM 1425 O O . ALA A 1 230 ? 31.636 -5.331 14.815 1.00 20.92 230 ALA A O 1
ATOM 1427 N N . GLU A 1 231 ? 29.997 -4.691 16.228 1.00 21.06 231 GLU A N 1
ATOM 1428 C CA . GLU A 1 231 ? 29.090 -4.287 15.153 1.00 21.10 231 GLU A CA 1
ATOM 1429 C C . GLU A 1 231 ? 29.530 -2.983 14.532 1.00 21.09 231 GLU A C 1
ATOM 1430 O O . GLU A 1 231 ? 29.344 -2.759 13.322 1.00 21.23 231 GLU A O 1
ATOM 1436 N N . MET A 1 232 ? 30.137 -2.144 15.363 1.00 20.54 232 MET A N 1
ATOM 1437 C CA . MET A 1 232 ? 30.877 -1.002 14.876 1.00 20.58 232 MET A CA 1
ATOM 1438 C C . MET A 1 232 ? 31.992 -1.377 13.870 1.00 20.72 232 MET A C 1
ATOM 1439 O O . MET A 1 232 ? 32.134 -0.725 12.840 1.00 20.82 232 MET A O 1
ATOM 1444 N N . GLU A 1 233 ? 32.748 -2.433 14.153 1.00 20.91 233 GLU A N 1
ATOM 1445 C CA . GLU A 1 233 ? 33.864 -2.829 13.299 1.00 21.41 233 GLU A CA 1
ATOM 1446 C C . GLU A 1 233 ? 33.445 -3.198 11.875 1.00 21.58 233 GLU A C 1
ATOM 1447 O O . GLU A 1 233 ? 34.095 -2.795 10.906 1.00 21.59 233 GLU A O 1
ATOM 1453 N N . GLU A 1 234 ? 32.364 -3.963 11.754 1.00 21.65 234 GLU A N 1
ATOM 1454 C CA . GLU A 1 234 ? 31.823 -4.332 10.443 1.00 21.70 234 GLU A CA 1
ATOM 1455 C C . GLU A 1 234 ? 31.343 -3.077 9.700 1.00 21.49 234 GLU A C 1
ATOM 1456 O O . GLU A 1 234 ? 31.550 -2.940 8.507 1.00 21.42 234 GLU A O 1
ATOM 1462 N N . ALA A 1 235 ? 30.735 -2.153 10.432 1.00 21.76 235 ALA A N 1
ATOM 1463 C CA . ALA A 1 235 ? 30.231 -0.904 9.873 1.00 21.94 235 ALA A CA 1
ATOM 1464 C C . ALA A 1 235 ? 31.373 -0.015 9.405 1.00 22.06 235 ALA A C 1
ATOM 1465 O O . ALA A 1 235 ? 31.199 0.826 8.522 1.00 22.16 235 ALA A O 1
ATOM 1467 N N . LEU A 1 236 ? 32.539 -0.212 10.006 1.00 22.06 236 LEU A N 1
ATOM 1468 C CA . LEU A 1 236 ? 33.703 0.603 9.716 1.00 22.43 236 LEU A CA 1
ATOM 1469 C C . LEU A 1 236 ? 34.732 -0.125 8.858 1.00 22.92 236 LEU A C 1
ATOM 1470 O O . LEU A 1 236 ? 35.715 0.474 8.407 1.00 22.83 236 LEU A O 1
ATOM 1475 N N . ARG A 1 237 ? 34.505 -1.416 8.636 1.00 23.34 237 ARG A N 1
ATOM 1476 C CA . ARG A 1 237 ? 35.475 -2.237 7.940 1.00 23.80 237 ARG A CA 1
ATOM 1477 C C . ARG A 1 237 ? 35.990 -1.446 6.753 1.00 23.74 237 ARG A C 1
ATOM 1478 O O . ARG A 1 237 ? 35.212 -1.073 5.878 1.00 23.95 237 ARG A O 1
ATOM 1486 N N . GLY A 1 238 ? 37.294 -1.165 6.755 1.00 23.62 238 GLY A N 1
ATOM 1487 C CA . GLY A 1 238 ? 37.915 -0.318 5.737 1.00 23.09 238 GLY A CA 1
ATOM 1488 C C . GLY A 1 238 ? 38.542 0.948 6.296 1.00 22.71 238 GLY A C 1
ATOM 1489 O O . GLY A 1 238 ? 39.246 1.659 5.595 1.00 22.60 238 GLY A O 1
ATOM 1490 N N . LEU A 1 239 ? 38.284 1.243 7.560 1.00 22.58 239 LEU A N 1
ATOM 1491 C CA . LEU A 1 239 ? 38.959 2.354 8.208 1.00 22.50 239 LEU A CA 1
ATOM 1492 C C . LEU A 1 239 ? 40.046 1.846 9.148 1.00 22.70 239 LEU A C 1
ATOM 1493 O O . LEU A 1 239 ? 39.980 0.703 9.602 1.00 23.09 239 LEU A O 1
ATOM 1498 N N . PRO A 1 240 ? 41.069 2.676 9.422 1.00 22.72 240 PRO A N 1
ATOM 1499 C CA . PRO A 1 240 ? 42.094 2.274 10.392 1.00 22.88 240 PRO A CA 1
ATOM 1500 C C . PRO A 1 240 ? 41.554 2.277 11.821 1.00 23.13 240 PRO A C 1
ATOM 1501 O O . PRO A 1 240 ? 41.787 3.218 12.577 1.00 23.50 240 PRO A O 1
ATOM 1505 N N . ILE A 1 241 ? 40.839 1.217 12.176 1.00 23.10 241 ILE A N 1
ATOM 1506 C CA . ILE A 1 241 ? 40.127 1.143 13.442 1.00 23.38 241 ILE A CA 1
ATOM 1507 C C . ILE A 1 241 ? 40.649 0.000 14.338 1.00 23.44 241 ILE A C 1
ATOM 1508 O O . ILE A 1 241 ? 40.449 -1.175 14.036 1.00 23.51 241 ILE A O 1
ATOM 1513 N N . ARG A 1 242 ? 41.315 0.342 15.440 1.00 23.50 242 ARG A N 1
ATOM 1514 C CA . ARG A 1 242 ? 41.901 -0.682 16.318 1.00 23.71 242 ARG A CA 1
ATOM 1515 C C . ARG A 1 242 ? 41.060 -0.889 17.566 1.00 23.30 242 ARG A C 1
ATOM 1516 O O . ARG A 1 242 ? 40.746 0.066 18.254 1.00 23.76 242 ARG A O 1
ATOM 1524 N N . TYR A 1 243 ? 40.691 -2.135 17.850 1.00 22.98 243 TYR A N 1
ATOM 1525 C CA . TYR A 1 243 ? 39.958 -2.443 19.068 1.00 22.92 243 TYR A CA 1
ATOM 1526 C C . TYR A 1 243 ? 40.904 -2.579 20.250 1.00 22.52 243 TYR A C 1
ATOM 1527 O O . TYR A 1 243 ? 41.957 -3.199 20.136 1.00 22.03 243 TYR A O 1
ATOM 1536 N N . GLN A 1 244 ? 40.503 -2.042 21.399 1.00 22.44 244 GLN A N 1
ATOM 1537 C CA . GLN A 1 244 ? 41.415 -1.933 22.536 1.00 22.72 244 GLN A CA 1
ATOM 1538 C C . GLN A 1 244 ? 40.943 -2.630 23.818 1.00 22.62 244 GLN A C 1
ATOM 1539 O O . GLN A 1 244 ? 40.086 -2.118 24.519 1.00 23.05 244 GLN A O 1
ATOM 1545 N N . THR A 1 245 ? 41.524 -3.789 24.130 1.00 22.92 245 THR A N 1
ATOM 1546 C CA . THR A 1 245 ? 41.201 -4.564 25.347 1.00 22.65 245 THR A CA 1
ATOM 1547 C C . THR A 1 245 ? 41.399 -3.737 26.610 1.00 22.23 245 THR A C 1
ATOM 1548 O O . THR A 1 245 ? 42.309 -2.902 26.675 1.00 22.03 245 THR A O 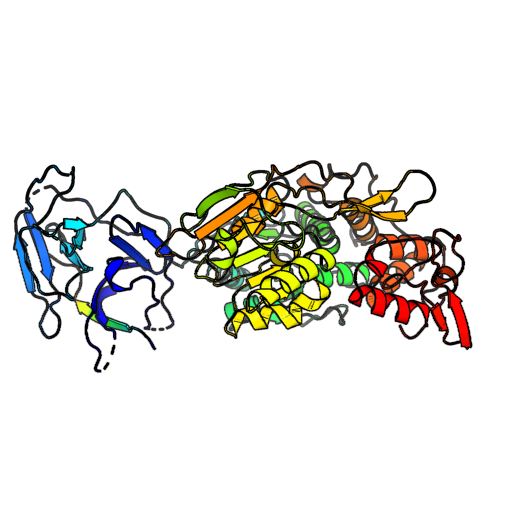1
ATOM 1552 N N . PRO A 1 246 ? 40.563 -3.990 27.634 1.00 21.96 246 PRO A N 1
ATOM 1553 C CA . PRO A 1 246 ? 40.833 -3.538 29.011 1.00 21.42 246 PRO A CA 1
ATOM 1554 C C . PRO A 1 246 ? 42.161 -4.049 29.568 1.00 20.91 246 PRO A C 1
ATOM 1555 O O . PRO A 1 246 ? 42.820 -3.328 30.306 1.00 21.26 246 PRO A O 1
ATOM 1559 N N . ALA A 1 247 ? 42.553 -5.274 29.216 1.00 20.25 247 ALA A N 1
ATOM 1560 C CA . ALA A 1 247 ? 43.801 -5.874 29.716 1.00 19.39 247 ALA A CA 1
ATOM 1561 C C . ALA A 1 247 ? 45.076 -5.095 29.365 1.00 18.63 247 ALA A C 1
ATOM 1562 O O . ALA A 1 247 ? 46.141 -5.362 29.901 1.00 18.43 247 ALA A O 1
ATOM 1564 N N . VAL A 1 248 ? 44.958 -4.141 28.456 1.00 18.20 248 VAL A N 1
ATOM 1565 C CA . VAL A 1 248 ? 46.072 -3.300 28.078 1.00 17.78 248 VAL A CA 1
ATOM 1566 C C . VAL A 1 248 ? 45.807 -1.889 28.589 1.00 17.88 248 VAL A C 1
ATOM 1567 O O . VAL A 1 248 ? 44.734 -1.318 28.340 1.00 18.15 248 VAL A O 1
ATOM 1571 N N . LYS A 1 249 ? 46.775 -1.336 29.317 1.00 17.78 249 LYS A N 1
ATOM 1572 C CA . LYS A 1 249 ? 46.591 -0.044 29.983 1.00 18.06 249 LYS A CA 1
ATOM 1573 C C . LYS A 1 249 ? 46.766 1.164 29.073 1.00 18.20 249 LYS A C 1
ATOM 1574 O O . LYS A 1 249 ? 46.267 2.239 29.399 1.00 18.61 249 LYS A O 1
ATOM 1580 N N . SER A 1 250 ? 47.483 0.994 27.961 1.00 18.07 250 SER A N 1
ATOM 1581 C CA . SER A 1 250 ? 47.446 1.942 26.833 1.00 18.07 250 SER A CA 1
ATOM 1582 C C . SER A 1 250 ? 48.227 1.397 25.645 1.00 18.54 250 SER A C 1
ATOM 1583 O O . SER A 1 250 ? 49.121 0.568 25.803 1.00 18.60 250 SER A O 1
ATOM 1586 N N . ASP A 1 251 ? 47.870 1.874 24.459 1.00 18.99 251 ASP A N 1
ATOM 1587 C CA . ASP A 1 251 ? 48.433 1.415 23.200 1.00 19.30 251 ASP A CA 1
ATOM 1588 C C . ASP A 1 251 ? 48.609 2.656 22.336 1.00 19.69 251 ASP A C 1
ATOM 1589 O O . ASP A 1 251 ? 47.777 3.556 22.379 1.00 20.18 251 ASP A O 1
ATOM 1594 N N . HIS A 1 252 ? 49.698 2.717 21.580 1.00 20.26 252 HIS A N 1
ATOM 1595 C CA . HIS A 1 252 ? 50.068 3.917 20.833 1.0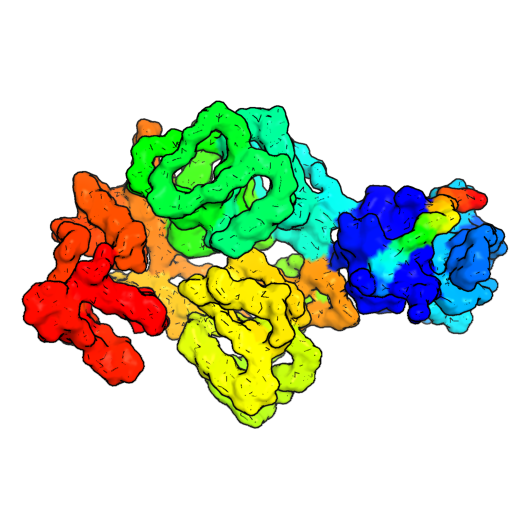0 21.08 252 HIS A CA 1
ATOM 1596 C C . HIS A 1 252 ? 50.879 3.548 19.609 1.00 21.65 252 HIS A C 1
ATOM 1597 O O . HIS A 1 252 ? 51.826 2.780 19.705 1.00 22.06 252 HIS A O 1
ATOM 1604 N N . THR A 1 253 ? 50.525 4.105 18.459 1.00 22.50 253 THR A N 1
ATOM 1605 C CA . THR A 1 253 ? 51.193 3.728 17.224 1.00 23.44 253 THR A CA 1
ATOM 1606 C C . THR A 1 253 ? 51.827 4.943 16.560 1.00 24.22 253 THR A C 1
ATOM 1607 O O . THR A 1 253 ? 52.883 4.836 15.913 1.00 24.49 253 THR A O 1
ATOM 1611 N N . GLY A 1 254 ? 51.187 6.098 16.731 1.00 24.95 254 GLY A N 1
ATOM 1612 C CA . GLY A 1 254 ? 51.656 7.328 16.107 1.00 25.89 254 GLY A CA 1
ATOM 1613 C C . GLY A 1 254 ? 51.373 7.420 14.614 1.00 26.50 254 GLY A C 1
ATOM 1614 O O . GLY A 1 254 ? 51.662 8.445 13.987 1.00 26.73 254 GLY A O 1
ATOM 1615 N N . ARG A 1 255 ? 50.843 6.346 14.029 1.00 26.77 255 ARG A N 1
ATOM 1616 C CA . ARG A 1 255 ? 50.254 6.438 12.698 1.00 27.09 255 ARG A CA 1
ATOM 1617 C C . ARG A 1 255 ? 48.757 6.698 12.869 1.00 26.68 255 ARG A C 1
ATOM 1618 O O . ARG A 1 255 ? 48.198 6.455 13.944 1.00 26.74 255 ARG A O 1
ATOM 1626 N N . GLU A 1 256 ? 48.119 7.237 11.837 1.00 26.28 256 GLU A N 1
ATOM 1627 C CA . GLU A 1 256 ? 46.715 7.612 11.950 1.00 25.87 256 GLU A CA 1
ATOM 1628 C C . GLU A 1 256 ? 45.856 6.379 12.194 1.00 25.43 256 GLU A C 1
ATOM 1629 O O . GLU A 1 256 ? 45.754 5.483 11.354 1.00 25.38 256 GLU A O 1
ATOM 1635 N N . ILE A 1 257 ? 45.267 6.346 13.380 1.00 24.72 257 ILE A N 1
ATOM 1636 C CA . ILE A 1 257 ? 44.500 5.214 13.836 1.00 24.20 257 ILE A CA 1
ATOM 1637 C C . ILE A 1 257 ? 43.248 5.738 14.576 1.00 23.74 257 ILE A C 1
ATOM 1638 O O . ILE A 1 257 ? 43.178 6.913 14.959 1.00 23.45 257 ILE A O 1
ATOM 1643 N N . VAL A 1 258 ? 42.252 4.872 14.739 1.00 23.03 258 VAL A N 1
ATOM 1644 C CA . VAL A 1 258 ? 41.047 5.218 15.464 1.00 22.50 258 VAL A CA 1
ATOM 1645 C C . VAL A 1 258 ? 40.794 4.125 16.505 1.00 22.24 258 VAL A C 1
ATOM 1646 O O . VAL A 1 258 ? 40.734 2.938 16.157 1.00 21.91 258 VAL A O 1
ATOM 1650 N N . ASP A 1 259 ? 40.674 4.534 17.776 1.00 21.75 259 ASP A N 1
ATOM 1651 C CA . ASP A 1 259 ? 40.567 3.591 18.895 1.00 21.53 259 ASP A CA 1
ATOM 1652 C C . ASP A 1 259 ? 39.123 3.236 19.192 1.00 21.45 259 ASP A C 1
ATOM 1653 O O . ASP A 1 259 ? 38.245 4.104 19.252 1.00 22.06 259 ASP A O 1
ATOM 1658 N N . LEU A 1 260 ? 38.873 1.953 19.372 1.00 20.75 260 LEU A N 1
ATOM 1659 C CA . LEU A 1 260 ? 37.540 1.505 19.647 1.00 20.65 260 LEU A CA 1
ATOM 1660 C C . LEU A 1 260 ? 37.569 0.749 20.952 1.00 20.86 260 LEU A C 1
ATOM 1661 O O . LEU A 1 260 ? 38.271 -0.259 21.064 1.00 21.35 260 LEU A O 1
ATOM 1666 N N . MET A 1 261 ? 36.810 1.233 21.929 1.00 20.73 261 MET A N 1
ATOM 1667 C CA . MET A 1 261 ? 36.740 0.591 23.238 1.00 20.97 261 MET A CA 1
ATOM 1668 C C . MET A 1 261 ? 35.365 0.705 23.929 1.00 20.73 261 MET A C 1
ATOM 1669 O O . MET A 1 261 ? 34.503 1.500 23.527 1.00 20.47 261 MET A O 1
ATOM 1674 N N . CYS A 1 262 ? 35.184 -0.101 24.964 1.00 20.57 262 CYS A N 1
ATOM 1675 C CA . CYS A 1 262 ? 34.015 -0.029 25.813 1.00 21.24 262 CYS A CA 1
ATOM 1676 C C . CYS A 1 262 ? 34.127 1.185 26.735 1.00 21.81 262 CYS A C 1
ATOM 1677 O O . CYS A 1 262 ? 35.224 1.556 27.138 1.00 22.74 262 CYS A O 1
ATOM 1680 N N . HIS A 1 263 ? 33.006 1.788 27.095 1.00 21.85 263 HIS A N 1
ATOM 1681 C CA . HIS A 1 263 ? 33.021 2.827 28.126 1.00 22.51 263 HIS A CA 1
ATOM 1682 C C . HIS A 1 263 ? 33.953 2.451 29.287 1.00 22.22 263 HIS A C 1
ATOM 1683 O O . HIS A 1 263 ? 34.810 3.247 29.682 1.00 23.03 263 HIS A O 1
ATOM 1690 N N . ALA A 1 264 ? 33.810 1.238 29.809 1.00 21.69 264 ALA A N 1
ATOM 1691 C CA . ALA A 1 264 ? 34.565 0.823 30.998 1.00 21.43 264 ALA A CA 1
ATOM 1692 C C . ALA A 1 264 ? 36.078 0.693 30.737 1.00 21.39 264 ALA A C 1
ATOM 1693 O O . ALA A 1 264 ? 36.878 0.906 31.650 1.00 21.55 264 ALA A O 1
ATOM 1695 N N . THR A 1 265 ? 36.455 0.353 29.503 1.00 21.03 265 THR A N 1
ATOM 1696 C CA . THR A 1 265 ? 37.860 0.270 29.116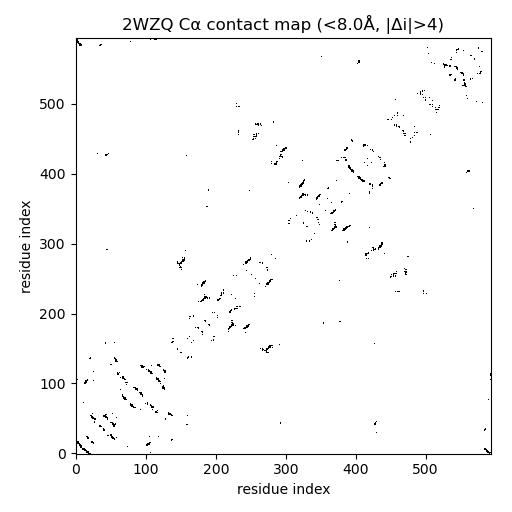 1.00 21.00 265 THR A CA 1
ATOM 1697 C C . THR A 1 265 ? 38.487 1.650 29.250 1.00 20.92 265 THR A C 1
ATOM 1698 O O . THR A 1 265 ? 39.548 1.801 29.874 1.00 20.98 265 THR A O 1
ATOM 1702 N N . PHE A 1 266 ? 37.822 2.655 28.677 1.00 20.37 266 PHE A N 1
ATOM 1703 C CA . PHE A 1 266 ? 38.268 4.032 28.804 1.00 19.74 266 PHE A CA 1
ATOM 1704 C C . PHE A 1 266 ? 38.502 4.357 30.264 1.00 19.92 266 PHE A C 1
ATOM 1705 O O . PHE A 1 266 ? 39.621 4.680 30.657 1.00 20.08 266 PHE A O 1
ATOM 1713 N N . THR A 1 267 ? 37.458 4.240 31.078 1.00 20.13 267 THR A N 1
ATOM 1714 C CA . THR A 1 267 ? 37.566 4.673 32.475 1.00 20.00 267 THR A CA 1
ATOM 1715 C C . THR A 1 267 ? 38.715 3.968 33.209 1.00 20.04 267 THR A C 1
ATOM 1716 O O . THR A 1 267 ? 39.534 4.614 33.867 1.00 20.15 267 THR A O 1
ATOM 1720 N N . THR A 1 268 ? 38.815 2.656 33.049 1.00 19.92 268 THR A N 1
ATOM 1721 C CA . THR A 1 268 ? 39.840 1.913 33.769 1.00 20.12 268 THR A CA 1
ATOM 1722 C C . THR A 1 268 ? 41.236 2.343 33.316 1.00 19.56 268 THR A C 1
ATOM 1723 O O . THR A 1 268 ? 42.151 2.454 34.125 1.00 19.40 268 THR A O 1
ATOM 1727 N N . ARG A 1 269 ? 41.381 2.635 32.028 1.00 19.29 269 ARG A N 1
ATOM 1728 C CA . ARG A 1 269 ? 42.626 3.212 31.517 1.00 18.75 269 ARG A CA 1
ATOM 1729 C C . ARG A 1 269 ? 42.877 4.605 32.091 1.00 19.00 269 ARG A C 1
ATOM 1730 O O . ARG A 1 269 ? 44.001 4.912 32.524 1.00 19.25 269 ARG A O 1
ATOM 1738 N N . LEU A 1 270 ? 41.839 5.437 32.124 1.00 18.91 270 LEU A N 1
ATOM 1739 C CA . LEU A 1 270 ? 41.944 6.736 32.799 1.00 19.18 270 LEU A CA 1
ATOM 1740 C C . LEU A 1 270 ? 42.369 6.609 34.268 1.00 19.50 270 LEU A C 1
ATOM 1741 O O . LEU A 1 270 ? 42.991 7.514 34.804 1.00 19.98 270 LEU A O 1
ATOM 1746 N N . LEU A 1 271 ? 42.089 5.466 34.887 1.00 19.63 271 LEU A N 1
ATOM 1747 C CA . LEU A 1 271 ? 42.433 5.235 36.294 1.00 19.95 271 LEU A CA 1
ATOM 1748 C C . LEU A 1 271 ? 43.815 4.655 36.520 1.00 20.00 271 LEU A C 1
ATOM 1749 O O . LEU A 1 271 ? 44.399 4.823 37.595 1.00 20.00 271 LEU A O 1
ATOM 1754 N N . SER A 1 272 ? 44.317 3.924 35.536 1.00 19.90 272 SER A N 1
ATOM 1755 C CA . SER A 1 272 ? 45.482 3.104 35.780 1.00 19.92 272 SER A CA 1
ATOM 1756 C C . SER A 1 272 ? 46.650 3.483 34.906 1.00 20.64 272 SER A C 1
ATOM 1757 O O . SER A 1 272 ? 47.780 3.323 35.314 1.00 20.65 272 SER A O 1
ATOM 1760 N N . SER A 1 273 ? 46.383 3.985 33.707 1.00 21.66 273 SER A N 1
ATOM 1761 C CA . SER A 1 273 ? 47.463 4.428 32.853 1.00 22.78 273 SER A CA 1
ATOM 1762 C C . SER A 1 273 ? 47.964 5.786 33.270 1.00 23.45 273 SER A C 1
ATOM 1763 O O . SER A 1 273 ? 47.190 6.660 33.650 1.00 23.37 273 SER A O 1
ATOM 1766 N N . THR A 1 274 ? 49.272 5.960 33.168 1.00 24.80 274 THR A N 1
ATOM 1767 C CA . THR A 1 274 ? 49.898 7.268 33.385 1.00 25.90 274 THR A CA 1
ATOM 1768 C C . THR A 1 274 ? 49.851 8.149 32.139 1.00 26.39 274 THR A C 1
ATOM 1769 O O . THR A 1 274 ? 50.053 9.352 32.231 1.00 26.60 274 THR A O 1
ATOM 1773 N N . ARG A 1 275 ? 49.561 7.540 30.991 1.00 27.24 275 ARG A N 1
ATOM 1774 C CA . ARG A 1 275 ? 49.688 8.191 29.697 1.00 27.98 275 ARG A CA 1
ATOM 1775 C C . ARG A 1 275 ? 48.351 8.691 29.203 1.00 28.89 275 ARG A C 1
ATOM 1776 O O . ARG A 1 275 ? 47.627 7.975 28.497 1.00 29.25 275 ARG A O 1
ATOM 1784 N N . VAL A 1 276 ? 48.024 9.922 29.588 1.00 29.53 276 VAL A N 1
ATOM 1785 C CA . VAL A 1 276 ? 46.869 10.632 29.046 1.00 29.68 276 VAL A CA 1
ATOM 1786 C C . VAL A 1 276 ? 47.051 10.739 27.529 1.00 29.91 276 VAL A C 1
ATOM 1787 O O . VAL A 1 276 ? 47.938 11.477 27.064 1.00 30.40 276 VAL A O 1
ATOM 1791 N N . PRO A 1 277 ? 46.261 9.967 26.746 1.00 29.83 277 PRO A N 1
ATOM 1792 C CA . PRO A 1 277 ? 46.313 10.216 25.298 1.00 29.40 277 PRO A CA 1
ATOM 1793 C C . PRO A 1 277 ? 45.386 11.371 25.031 1.00 28.54 277 PRO A C 1
ATOM 1794 O O . PRO A 1 277 ? 44.297 11.409 25.579 1.00 28.73 277 PRO A O 1
ATOM 1798 N N . ASN A 1 278 ? 45.835 12.323 24.231 1.00 28.17 278 ASN A N 1
ATOM 1799 C CA . ASN A 1 278 ? 45.098 13.571 24.037 1.00 27.82 278 ASN A CA 1
ATOM 1800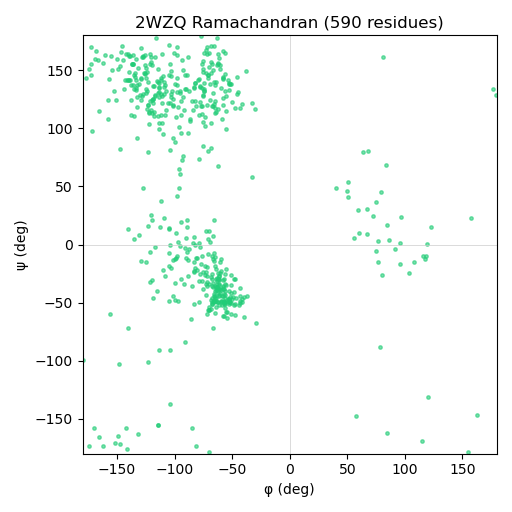 C C . ASN A 1 278 ? 44.214 13.532 22.804 1.00 26.72 278 ASN A C 1
ATOM 1801 O O . ASN A 1 278 ? 44.409 14.317 21.891 1.00 27.11 278 ASN A O 1
ATOM 1806 N N . TYR A 1 279 ? 43.256 12.612 22.773 1.00 25.29 279 TYR A N 1
ATOM 1807 C CA . TYR A 1 279 ? 42.249 12.602 21.732 1.00 23.93 279 TYR A CA 1
ATOM 1808 C C . TYR A 1 279 ? 41.616 13.976 21.634 1.00 23.33 279 TYR A C 1
ATOM 1809 O O . TYR A 1 279 ? 41.331 14.598 22.652 1.00 23.22 279 TYR A O 1
ATOM 1818 N N . ASN A 1 280 ? 41.392 14.438 20.408 1.00 22.59 280 ASN A N 1
ATOM 1819 C CA . ASN A 1 280 ? 40.668 15.677 20.175 1.00 21.93 280 ASN A CA 1
ATOM 1820 C C . ASN A 1 280 ? 39.223 15.457 19.720 1.00 21.58 280 ASN A C 1
ATOM 1821 O O . ASN A 1 280 ? 38.386 16.351 19.843 1.00 21.93 280 ASN A O 1
ATOM 1826 N N . LEU A 1 281 ? 38.918 14.276 19.203 1.00 20.66 281 LEU A N 1
ATOM 1827 C CA . LEU A 1 281 ? 37.524 13.931 18.965 1.00 20.13 281 LEU A CA 1
ATOM 1828 C C . LEU A 1 281 ? 37.174 12.709 19.807 1.00 20.00 281 LEU A C 1
ATOM 1829 O O . LEU A 1 281 ? 37.864 11.704 19.745 1.00 20.91 281 LEU A O 1
ATOM 1834 N N . ILE A 1 282 ? 36.135 12.804 20.624 1.00 19.12 282 ILE A N 1
ATOM 1835 C CA . ILE A 1 282 ? 35.658 11.642 21.349 1.00 18.23 282 ILE A CA 1
ATOM 1836 C C . ILE A 1 282 ? 34.176 11.465 21.027 1.00 18.46 282 ILE A C 1
ATOM 1837 O O . ILE A 1 282 ? 33.397 12.429 21.080 1.00 17.98 282 ILE A O 1
ATOM 1842 N N . VAL A 1 283 ? 33.812 10.233 20.662 1.00 18.34 283 VAL A N 1
ATOM 1843 C CA . VAL A 1 283 ? 32.466 9.892 20.214 1.00 18.16 283 VAL A CA 1
ATOM 1844 C C . VAL A 1 283 ? 31.917 8.801 21.101 1.00 18.29 283 VAL A C 1
ATOM 1845 O O . VAL A 1 283 ? 32.507 7.719 21.181 1.00 19.11 283 VAL A O 1
ATOM 1849 N N . MET A 1 284 ? 30.802 9.067 21.772 1.00 17.99 284 MET A N 1
ATOM 1850 C CA . MET A 1 284 ? 30.204 8.064 22.655 1.00 17.72 284 MET A CA 1
ATOM 1851 C C . MET A 1 284 ? 28.886 7.533 22.103 1.00 17.77 284 MET A C 1
ATOM 1852 O O . MET A 1 284 ? 27.867 8.229 22.139 1.00 17.80 284 MET A O 1
ATOM 1857 N N . ASP A 1 285 ? 28.903 6.312 21.572 1.00 17.87 285 ASP A N 1
ATOM 1858 C CA . ASP A 1 285 ? 27.641 5.651 21.200 1.00 18.20 285 ASP A CA 1
ATOM 1859 C C . ASP A 1 285 ? 26.859 5.246 22.447 1.00 17.70 285 ASP A C 1
ATOM 1860 O O . ASP A 1 285 ? 27.468 4.883 23.462 1.00 18.31 285 ASP A O 1
ATOM 1865 N N . GLU A 1 286 ? 25.530 5.306 22.376 1.00 16.87 286 GLU A N 1
ATOM 1866 C CA . GLU A 1 286 ? 24.641 4.991 23.533 1.00 16.71 286 GLU A CA 1
ATOM 1867 C C . GLU A 1 286 ? 24.999 5.728 24.843 1.00 16.45 286 GLU A C 1
ATOM 1868 O O . GLU A 1 286 ? 25.166 5.098 25.889 1.00 16.74 286 GLU A O 1
ATOM 1874 N N . ALA A 1 287 ? 25.089 7.055 24.781 1.00 15.99 287 ALA A N 1
ATOM 1875 C CA . ALA A 1 287 ? 25.552 7.894 25.898 1.00 15.65 287 ALA A CA 1
ATOM 1876 C C . ALA A 1 287 ? 24.610 8.008 27.125 1.00 15.59 287 ALA A C 1
ATOM 1877 O O . ALA A 1 287 ? 24.807 8.853 27.997 1.00 15.49 287 ALA A O 1
ATOM 1879 N N . HIS A 1 288 ? 23.583 7.173 27.186 1.00 15.35 288 HIS A N 1
ATOM 1880 C CA . HIS A 1 288 ? 22.612 7.236 28.270 1.00 14.89 288 HIS A CA 1
ATOM 1881 C C . HIS A 1 288 ? 22.898 6.188 29.345 1.00 15.46 288 HIS A C 1
ATOM 1882 O O . HIS A 1 288 ? 22.313 6.230 30.432 1.00 15.01 288 HIS A O 1
ATOM 1889 N N . PHE A 1 289 ? 23.801 5.253 29.030 1.00 15.54 289 PHE A N 1
ATOM 1890 C CA . PHE A 1 289 ? 24.232 4.236 29.970 1.00 15.97 289 PHE A CA 1
ATOM 1891 C C . PHE A 1 289 ? 24.564 4.885 31.308 1.00 16.87 289 PHE A C 1
ATOM 1892 O O . PHE A 1 289 ? 25.465 5.733 31.388 1.00 17.36 289 PHE A O 1
ATOM 1900 N N . THR A 1 290 ? 23.823 4.499 32.344 1.00 17.31 290 THR A N 1
ATOM 1901 C CA . THR A 1 290 ? 24.003 5.021 33.704 1.00 17.51 290 THR A CA 1
ATOM 1902 C C . THR A 1 290 ? 24.907 4.104 34.515 1.00 17.89 290 THR A C 1
ATOM 1903 O O . THR A 1 290 ? 24.901 4.117 35.736 1.00 17.95 290 THR A O 1
ATOM 1907 N N . ASP A 1 291 ? 25.675 3.285 33.829 1.00 18.63 291 ASP A N 1
ATOM 1908 C CA . ASP A 1 291 ? 26.604 2.390 34.484 1.00 19.75 291 ASP A CA 1
ATOM 1909 C C . ASP A 1 291 ? 27.780 3.286 34.873 1.00 19.93 291 ASP A C 1
ATOM 1910 O O . ASP A 1 291 ? 28.196 4.132 34.081 1.00 20.70 291 ASP A O 1
ATOM 1915 N N . PRO A 1 292 ? 28.309 3.148 36.096 1.00 19.87 292 PRO A N 1
ATOM 1916 C CA . PRO A 1 292 ? 29.209 4.190 36.619 1.00 20.03 292 PRO A CA 1
ATOM 1917 C C . PRO A 1 292 ? 30.445 4.462 35.754 1.00 20.31 292 PRO A C 1
ATOM 1918 O O . PRO A 1 292 ? 30.953 5.579 35.724 1.00 20.12 292 PRO A O 1
ATOM 1922 N N . CYS A 1 293 ? 30.937 3.448 35.064 1.00 20.88 293 CYS A N 1
ATOM 1923 C CA . CYS A 1 293 ? 32.070 3.658 34.207 1.00 21.73 293 CYS A CA 1
ATOM 1924 C C . CYS A 1 293 ? 31.662 4.638 33.118 1.00 21.70 293 CYS A C 1
ATOM 1925 O O . CYS A 1 293 ? 32.476 5.480 32.701 1.00 21.78 293 CYS A O 1
ATOM 1928 N N . SER A 1 294 ? 30.391 4.551 32.707 1.00 21.13 294 SER A N 1
ATOM 1929 C CA . SER A 1 294 ? 29.824 5.427 31.700 1.00 20.90 294 SER A CA 1
ATOM 1930 C C . SER A 1 294 ? 29.665 6.829 32.211 1.00 20.73 294 SER A C 1
ATOM 1931 O O . SER A 1 294 ? 30.105 7.792 31.570 1.00 21.58 294 SER A O 1
ATOM 1934 N N . VAL A 1 295 ? 28.991 6.954 33.344 1.00 19.92 295 VAL A N 1
ATOM 1935 C CA . VAL A 1 295 ? 28.753 8.245 33.925 1.00 19.45 295 VAL A CA 1
ATOM 1936 C C . VAL A 1 295 ? 30.120 8.914 34.026 1.00 20.06 295 VAL A C 1
ATOM 1937 O O . VAL A 1 295 ? 30.303 10.058 33.576 1.00 20.59 295 VAL A O 1
ATOM 1941 N N . ALA A 1 296 ? 31.097 8.166 34.542 1.00 20.11 296 ALA A N 1
ATOM 1942 C CA . ALA A 1 296 ? 32.469 8.651 34.681 1.00 20.08 296 ALA A CA 1
ATOM 1943 C C . ALA A 1 296 ? 33.041 9.137 33.362 1.00 20.12 296 ALA A C 1
ATOM 1944 O O . ALA A 1 296 ? 33.436 10.307 33.247 1.00 20.37 296 ALA A O 1
ATOM 1946 N N . ALA A 1 297 ? 33.071 8.253 32.366 1.00 20.05 297 ALA A N 1
ATOM 1947 C CA . ALA A 1 297 ? 33.550 8.619 31.032 1.00 19.82 297 ALA A CA 1
ATOM 1948 C C . ALA A 1 297 ? 32.976 9.953 30.634 1.00 19.92 297 ALA A C 1
ATOM 1949 O O . ALA A 1 297 ? 33.722 10.858 30.266 1.00 19.53 297 ALA A O 1
ATOM 1951 N N . ARG A 1 298 ? 31.651 10.081 30.737 1.00 20.11 298 ARG A N 1
ATOM 1952 C CA . ARG A 1 298 ? 30.977 11.302 30.304 1.00 20.50 298 ARG A CA 1
ATOM 1953 C C . ARG A 1 298 ? 31.478 12.512 31.057 1.00 20.64 298 ARG A C 1
ATOM 1954 O O . ARG A 1 298 ? 31.649 13.567 30.450 1.00 21.08 298 ARG A O 1
ATOM 1962 N N . GLY A 1 299 ? 31.732 12.363 32.360 1.00 20.25 299 GLY A N 1
ATOM 1963 C CA . GLY A 1 299 ? 32.263 13.470 33.167 1.00 20.19 299 GLY A CA 1
ATOM 1964 C C . GLY A 1 299 ? 33.658 13.939 32.757 1.00 20.31 299 GLY A C 1
ATOM 1965 O O . GLY A 1 299 ? 33.914 15.137 32.584 1.00 20.13 299 GLY A O 1
ATOM 1966 N N . TYR A 1 300 ? 34.571 12.990 32.603 1.00 20.27 300 TYR A N 1
ATOM 1967 C CA . TYR A 1 300 ? 35.892 13.304 32.099 1.00 20.23 300 TYR A CA 1
ATOM 1968 C C . TYR A 1 300 ? 35.795 13.995 30.736 1.00 20.16 300 TYR A C 1
ATOM 1969 O O . TYR A 1 300 ? 36.398 15.041 30.513 1.00 20.46 300 TYR A O 1
ATOM 1978 N N . ILE A 1 301 ? 35.028 13.407 29.829 1.00 20.16 301 ILE A N 1
ATOM 1979 C CA . ILE A 1 301 ? 34.975 13.869 28.438 1.00 20.12 301 ILE A CA 1
ATOM 1980 C C . ILE A 1 301 ? 34.524 15.318 28.396 1.00 20.56 301 ILE A C 1
ATOM 1981 O O . ILE A 1 301 ? 35.148 16.172 27.757 1.00 20.82 301 ILE A O 1
ATOM 1986 N N . SER A 1 302 ? 33.439 15.585 29.116 1.00 20.51 302 SER A N 1
ATOM 1987 C CA . SER A 1 302 ? 32.884 16.912 29.217 1.00 20.11 302 SER A CA 1
ATOM 1988 C C . SER A 1 302 ? 33.950 17.900 29.715 1.00 19.72 302 SER A C 1
ATOM 1989 O O . SER A 1 302 ? 33.976 19.049 29.288 1.00 19.97 302 SER A O 1
ATOM 1992 N N . THR A 1 303 ? 34.837 17.437 30.591 1.00 19.16 303 THR A N 1
ATOM 1993 C CA . THR A 1 303 ? 35.893 18.281 31.161 1.00 18.72 303 THR A CA 1
ATOM 1994 C C . THR A 1 303 ? 36.980 18.595 30.122 1.00 18.81 303 THR A C 1
ATOM 1995 O O . THR A 1 303 ? 37.534 19.705 30.109 1.00 18.40 303 THR A O 1
ATOM 1999 N N . ARG A 1 304 ? 37.273 17.628 29.246 1.00 18.68 304 ARG A N 1
ATOM 2000 C CA . ARG A 1 304 ? 38.239 17.849 28.164 1.00 18.55 304 ARG A CA 1
ATOM 2001 C C . ARG A 1 304 ? 37.745 18.893 27.184 1.00 18.28 304 ARG A C 1
ATOM 2002 O O . ARG A 1 304 ? 38.532 19.675 26.650 1.00 18.38 304 ARG A O 1
ATOM 2010 N N . VAL A 1 305 ? 36.431 18.892 26.966 1.00 17.91 305 VAL A N 1
ATOM 2011 C CA . VAL A 1 305 ? 35.752 19.823 26.076 1.00 17.31 305 VAL A CA 1
ATOM 2012 C C . VAL A 1 305 ? 35.842 21.252 26.583 1.00 17.50 305 VAL A C 1
ATOM 2013 O O . VAL A 1 305 ? 36.218 22.145 25.826 1.00 17.76 305 VAL A O 1
ATOM 2017 N N . GLU A 1 306 ? 35.511 21.462 27.857 1.00 17.54 306 GLU A N 1
ATOM 2018 C CA . GLU A 1 306 ? 35.587 22.788 28.485 1.00 17.73 306 GLU A CA 1
ATOM 2019 C C . GLU A 1 306 ? 37.031 23.270 28.523 1.00 18.12 306 GLU A C 1
ATOM 2020 O O . GLU A 1 306 ? 37.295 24.468 28.465 1.00 18.53 306 GLU A O 1
ATOM 2026 N N . MET A 1 307 ? 37.957 22.320 28.597 1.00 18.68 307 MET A N 1
ATOM 2027 C CA . MET A 1 307 ? 39.383 22.595 28.592 1.00 19.17 307 MET A CA 1
ATOM 2028 C C . MET A 1 307 ? 39.731 23.356 27.337 1.00 19.19 307 MET A C 1
ATOM 2029 O O . MET A 1 307 ? 40.660 24.151 27.325 1.00 19.50 307 MET A O 1
ATOM 2034 N N . GLY A 1 308 ? 38.968 23.105 26.281 1.00 19.29 308 GLY A N 1
ATOM 2035 C CA . GLY A 1 308 ? 39.325 23.550 24.951 1.00 19.83 308 GLY A CA 1
ATOM 2036 C C . GLY A 1 308 ? 40.122 22.454 24.278 1.00 20.31 308 GLY A C 1
ATOM 2037 O O . GLY A 1 308 ? 40.472 22.549 23.103 1.00 20.25 308 GLY A O 1
ATOM 2038 N N . GLU A 1 309 ? 40.397 21.396 25.028 1.00 20.91 309 GLU A N 1
ATOM 2039 C CA . GLU A 1 309 ? 41.268 20.340 24.541 1.00 21.57 309 GLU A CA 1
ATOM 2040 C C . GLU A 1 309 ? 40.590 19.359 23.567 1.00 21.19 309 GLU A C 1
ATOM 2041 O O . GLU A 1 309 ? 41.237 18.845 22.653 1.00 21.19 309 GLU A O 1
ATOM 2047 N N . ALA A 1 310 ? 39.292 19.129 23.741 1.00 20.65 310 ALA A N 1
ATOM 2048 C CA . ALA A 1 310 ? 38.593 18.117 22.952 1.00 20.26 310 ALA A CA 1
ATOM 2049 C C . ALA A 1 310 ? 37.345 18.618 22.205 1.00 19.92 310 ALA A C 1
ATOM 2050 O O . ALA A 1 310 ? 36.823 19.697 22.498 1.00 20.37 310 ALA A O 1
ATOM 2052 N N . ALA A 1 311 ? 36.892 17.834 21.227 1.00 19.11 311 ALA A N 1
ATOM 2053 C CA . ALA A 1 311 ? 35.499 17.888 20.761 1.00 18.68 311 ALA A CA 1
ATOM 2054 C C . ALA A 1 311 ? 34.805 16.556 21.088 1.00 18.41 311 ALA A C 1
ATOM 2055 O O . ALA A 1 311 ? 35.453 15.492 21.156 1.00 18.34 311 ALA A O 1
ATOM 2057 N N . ALA A 1 312 ? 33.492 16.610 21.306 1.00 17.75 312 ALA A N 1
ATOM 2058 C CA . ALA A 1 312 ? 32.764 15.422 21.756 1.00 16.95 312 ALA A CA 1
ATOM 2059 C C . ALA A 1 312 ? 31.362 15.288 21.172 1.00 16.27 312 ALA A C 1
ATOM 2060 O O . ALA A 1 312 ? 30.642 16.265 21.012 1.00 16.46 312 ALA A O 1
ATOM 2062 N N . ILE A 1 313 ? 31.001 14.052 20.863 1.00 15.63 313 ILE A N 1
ATOM 2063 C CA . ILE A 1 313 ? 29.720 13.700 20.285 1.00 14.74 313 ILE A CA 1
ATOM 2064 C C . ILE A 1 313 ? 29.117 12.587 21.142 1.00 14.63 313 ILE A C 1
ATOM 2065 O O . ILE A 1 313 ? 29.762 11.568 21.398 1.00 14.48 313 ILE A O 1
ATOM 2070 N N . PHE A 1 314 ? 27.878 12.790 21.577 1.00 14.41 314 PHE A N 1
ATOM 2071 C CA . PHE A 1 314 ? 27.191 11.846 22.459 1.00 13.85 314 PHE A CA 1
ATOM 2072 C C . PHE A 1 314 ? 25.991 11.333 21.722 1.00 13.81 314 PHE A C 1
ATOM 2073 O O . PHE A 1 314 ? 25.061 12.100 21.467 1.00 14.22 314 PHE A O 1
ATOM 2081 N N . MET A 1 315 ? 25.970 10.051 21.391 1.00 13.65 315 MET A N 1
ATOM 2082 C CA . MET A 1 315 ? 24.846 9.533 20.622 1.00 13.93 315 MET A CA 1
ATOM 2083 C C . MET A 1 315 ? 23.887 8.761 21.510 1.00 13.85 315 MET A C 1
ATOM 2084 O O . MET A 1 315 ? 24.293 7.908 22.269 1.00 14.42 315 MET A O 1
ATOM 2089 N N . THR A 1 316 ? 22.609 9.090 21.428 1.00 14.19 316 THR A N 1
ATOM 2090 C CA . THR A 1 316 ? 21.578 8.459 22.240 1.00 14.27 316 THR A CA 1
ATOM 2091 C C . THR A 1 316 ? 20.220 9.023 21.850 1.00 14.16 316 THR A C 1
ATOM 2092 O O . THR A 1 316 ? 20.095 10.206 21.555 1.00 13.99 316 THR A O 1
ATOM 2096 N N . ALA A 1 317 ? 19.206 8.171 21.854 1.00 14.49 317 ALA A N 1
ATOM 2097 C CA . ALA A 1 317 ? 17.829 8.612 21.684 1.00 14.81 317 ALA A CA 1
ATOM 2098 C C . ALA A 1 317 ? 17.282 9.276 22.951 1.00 15.38 317 ALA A C 1
ATOM 2099 O O . ALA A 1 317 ? 16.338 10.060 22.876 1.00 15.73 317 ALA A O 1
ATOM 2101 N N . THR A 1 318 ? 17.868 8.958 24.107 1.00 15.80 318 THR A N 1
ATOM 2102 C CA . THR A 1 318 ? 17.446 9.548 25.380 1.00 15.92 318 THR A CA 1
ATOM 2103 C C . THR A 1 318 ? 18.579 10.256 26.138 1.00 16.27 318 THR A C 1
ATOM 2104 O O . THR A 1 318 ? 19.137 9.705 27.087 1.00 15.96 318 THR A O 1
ATOM 2108 N N . PRO A 1 319 ? 18.913 11.494 25.732 1.00 16.81 319 PRO A N 1
ATOM 2109 C CA . PRO A 1 319 ? 19.935 12.282 26.434 1.00 17.19 319 PRO A CA 1
ATOM 2110 C C . PRO A 1 319 ? 19.708 12.357 27.948 1.00 17.90 319 PRO A C 1
ATOM 2111 O O . PRO A 1 319 ? 18.565 12.524 28.382 1.00 17.99 319 PRO A O 1
ATOM 2115 N N . PRO A 1 320 ? 20.787 12.236 28.750 1.00 18.24 320 PRO A N 1
ATOM 2116 C CA . PRO A 1 320 ? 20.663 12.425 30.188 1.00 18.77 320 PRO A CA 1
ATOM 2117 C C . PRO A 1 320 ? 19.842 13.685 30.504 1.00 19.41 320 PRO A C 1
ATOM 2118 O O . PRO A 1 320 ? 20.115 14.757 29.945 1.00 19.73 320 PRO A O 1
ATOM 2122 N N . GLY A 1 321 ? 18.839 13.548 31.372 1.00 19.86 321 GLY A N 1
ATOM 2123 C CA . GLY A 1 321 ? 17.902 14.641 31.648 1.00 20.45 321 GLY A CA 1
ATOM 2124 C C . GLY A 1 321 ? 16.598 14.620 30.848 1.00 20.99 321 GLY A C 1
ATOM 2125 O O . GLY A 1 321 ? 15.637 15.307 31.214 1.00 21.00 321 GLY A O 1
ATOM 2126 N N . SER A 1 322 ? 16.558 13.843 29.760 1.00 21.32 322 SER A N 1
ATOM 2127 C CA . SER A 1 322 ? 15.341 13.697 28.944 1.00 21.50 322 SER A CA 1
ATOM 2128 C C . SER A 1 322 ? 14.340 12.849 29.699 1.00 21.69 322 SER A C 1
ATOM 2129 O O . SER A 1 322 ? 14.740 11.961 30.445 1.00 21.96 322 SER A O 1
ATOM 2132 N N . THR A 1 323 ? 13.050 13.135 29.506 1.00 21.85 323 THR A N 1
ATOM 2133 C CA . THR A 1 323 ? 11.985 12.554 30.330 1.00 21.78 323 THR A CA 1
ATOM 2134 C C . THR A 1 323 ? 10.716 12.159 29.570 1.00 21.84 323 THR A C 1
ATOM 2135 O O . THR A 1 323 ? 9.692 11.920 30.194 1.00 22.01 323 THR A O 1
ATOM 2139 N N . ASP A 1 324 ? 10.771 12.111 28.239 1.00 21.88 324 ASP A N 1
ATOM 2140 C CA . ASP A 1 324 ? 9.662 11.579 27.449 1.00 21.87 324 ASP A CA 1
ATOM 2141 C C . ASP A 1 324 ? 9.798 10.062 27.372 1.00 22.30 324 ASP A C 1
ATOM 2142 O O . ASP A 1 324 ? 10.780 9.562 26.825 1.00 22.66 324 ASP A O 1
ATOM 2147 N N . PRO A 1 325 ? 8.832 9.319 27.944 1.00 22.46 325 PRO A N 1
ATOM 2148 C CA . PRO A 1 325 ? 8.802 7.867 27.747 1.00 22.25 325 PRO A CA 1
ATOM 2149 C C . PRO A 1 325 ? 8.103 7.443 26.448 1.00 22.14 325 PRO A C 1
ATOM 2150 O O . PRO A 1 325 ? 7.982 6.260 26.161 1.00 21.62 325 PRO A O 1
ATOM 2154 N N . PHE A 1 326 ? 7.640 8.401 25.662 1.00 23.07 326 PHE A N 1
ATOM 2155 C CA . PHE A 1 326 ? 6.945 8.065 24.400 1.00 23.78 326 PHE A CA 1
ATOM 2156 C C . PHE A 1 326 ? 7.498 8.771 23.158 1.00 24.02 326 PHE A C 1
ATOM 2157 O O . PHE A 1 326 ? 6.722 9.301 22.375 1.00 24.17 326 PHE A O 1
ATOM 2165 N N . PRO A 1 327 ? 8.835 8.744 22.954 1.00 24.46 327 PRO A N 1
ATOM 2166 C CA . PRO A 1 327 ? 9.414 9.548 21.871 1.00 24.82 327 PRO A CA 1
ATOM 2167 C C . PRO A 1 327 ? 8.952 9.055 20.516 1.00 25.33 327 PRO A C 1
ATOM 2168 O O . PRO A 1 327 ? 8.318 8.002 20.425 1.00 25.20 327 PRO A O 1
ATOM 2172 N N . GLN A 1 328 ? 9.261 9.820 19.473 1.00 26.13 328 GLN A N 1
ATOM 2173 C CA . GLN A 1 328 ? 8.959 9.404 18.114 1.00 26.69 328 GLN A CA 1
ATOM 2174 C C . GLN A 1 328 ? 9.862 8.239 17.710 1.00 26.73 328 GLN A C 1
ATOM 2175 O O . GLN A 1 328 ? 10.860 7.935 18.368 1.00 26.81 328 GLN A O 1
ATOM 2181 N N . SER A 1 329 ? 9.479 7.578 16.630 1.00 26.70 329 SER A N 1
ATOM 2182 C CA . SER A 1 329 ? 10.090 6.337 16.217 1.00 26.27 329 SER A CA 1
ATOM 2183 C C . SER A 1 329 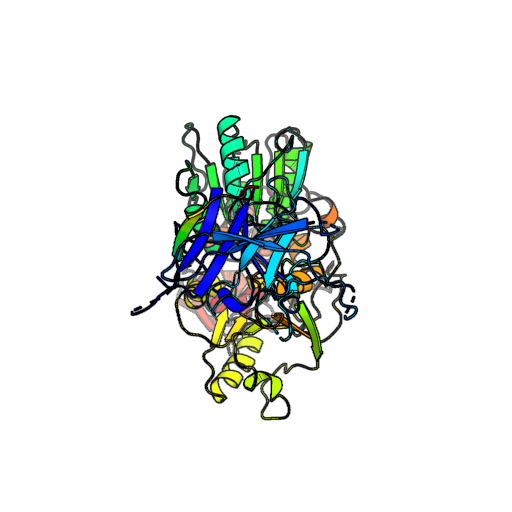? 9.898 6.201 14.717 1.00 26.06 329 SER A C 1
ATOM 2184 O O . SER A 1 329 ? 8.916 6.704 14.160 1.00 26.32 329 SER A O 1
ATOM 2187 N N . ASN A 1 330 ? 10.848 5.520 14.084 1.00 25.72 330 ASN A N 1
ATOM 2188 C CA . ASN A 1 330 ? 10.945 5.378 12.629 1.00 25.51 330 ASN A CA 1
ATOM 2189 C C . ASN A 1 330 ? 9.687 4.762 11.974 1.00 25.02 330 ASN A C 1
ATOM 2190 O O . ASN A 1 330 ? 9.229 5.216 10.934 1.00 24.35 330 ASN A O 1
ATOM 2195 N N . SER A 1 331 ? 9.141 3.733 12.611 1.00 24.87 331 SER A N 1
ATOM 2196 C CA . SER A 1 331 ? 7.858 3.160 12.237 1.00 24.53 331 SER A CA 1
ATOM 2197 C C . SER A 1 331 ? 6.886 3.263 13.409 1.00 24.20 331 SER A C 1
ATOM 2198 O O . SER A 1 331 ? 7.319 3.334 14.566 1.00 24.27 331 SER A O 1
ATOM 2201 N N . PRO A 1 332 ? 5.574 3.284 13.111 1.00 23.81 332 PRO A N 1
ATOM 2202 C CA . PRO A 1 332 ? 4.488 3.306 14.086 1.00 23.45 332 PRO A CA 1
ATOM 2203 C C . PRO A 1 332 ? 4.541 2.208 15.149 1.00 23.06 332 PRO A C 1
ATOM 2204 O O . PRO A 1 332 ? 4.742 1.029 14.828 1.00 23.12 332 PRO A O 1
ATOM 2208 N N . ILE A 1 333 ? 4.354 2.627 16.400 1.00 22.19 333 ILE A N 1
ATOM 2209 C CA . ILE A 1 333 ? 4.243 1.744 17.546 1.00 21.67 333 ILE A CA 1
ATOM 2210 C C . ILE A 1 333 ? 2.831 1.838 18.113 1.00 21.53 333 ILE A C 1
ATOM 2211 O O . ILE A 1 333 ? 2.339 2.934 18.402 1.00 21.97 333 ILE A O 1
ATOM 2216 N N . GLU A 1 334 ? 2.185 0.688 18.270 1.00 20.55 334 GLU A N 1
ATOM 2217 C CA . GLU A 1 334 ? 0.956 0.610 19.011 1.00 19.64 334 GLU A CA 1
ATOM 2218 C C . GLU A 1 334 ? 1.301 0.538 20.491 1.00 19.61 334 GLU A C 1
ATOM 2219 O O . GLU A 1 334 ? 1.982 -0.391 20.938 1.00 19.80 334 GLU A O 1
ATOM 2225 N N . ASP A 1 335 ? 0.852 1.518 21.261 1.00 19.19 335 ASP A N 1
ATOM 2226 C CA . ASP A 1 335 ? 1.050 1.469 22.705 1.00 19.07 335 ASP A CA 1
ATOM 2227 C C . ASP A 1 335 ? -0.145 0.772 23.365 1.00 19.14 335 ASP A C 1
ATOM 2228 O O . ASP A 1 335 ? -1.280 1.045 23.029 1.00 19.09 335 ASP A O 1
ATOM 2233 N N . ILE A 1 336 ? 0.115 -0.153 24.281 1.00 19.20 336 ILE A N 1
ATOM 2234 C CA . ILE A 1 336 ? -0.946 -0.955 24.890 1.00 19.22 336 ILE A CA 1
ATOM 2235 C C . ILE A 1 336 ? -0.734 -1.038 26.395 1.00 19.06 336 ILE A C 1
ATOM 2236 O O . ILE A 1 336 ? 0.200 -1.680 26.852 1.00 19.53 336 ILE A O 1
ATOM 2241 N N . GLU A 1 337 ? -1.603 -0.403 27.166 1.00 18.80 337 GLU A N 1
ATOM 2242 C CA . GLU A 1 337 ? -1.465 -0.398 28.615 1.00 18.55 337 GLU A CA 1
ATOM 2243 C C . GLU A 1 337 ? -2.267 -1.566 29.186 1.00 18.77 337 GLU A C 1
ATOM 2244 O O . GLU A 1 337 ? -3.491 -1.605 29.066 1.00 19.06 337 GLU A O 1
ATOM 2250 N N . ARG A 1 338 ? -1.581 -2.521 29.801 1.00 18.85 338 ARG A N 1
ATOM 2251 C CA . ARG A 1 338 ? -2.228 -3.756 30.212 1.00 19.19 338 ARG A CA 1
ATOM 2252 C C . ARG A 1 338 ? -1.484 -4.446 31.342 1.00 19.31 338 ARG A C 1
ATOM 2253 O O . ARG A 1 338 ? -0.267 -4.447 31.350 1.00 19.79 338 ARG A O 1
ATOM 2261 N N . GLU A 1 339 ? -2.222 -5.043 32.275 1.00 19.51 339 GLU A N 1
ATOM 2262 C CA . GLU A 1 339 ? -1.671 -5.821 33.390 1.00 19.63 339 GLU A CA 1
ATOM 2263 C C . GLU A 1 339 ? -0.849 -6.980 32.861 1.00 19.62 339 GLU A C 1
ATOM 2264 O O . GLU A 1 339 ? -1.292 -7.678 31.950 1.00 19.75 339 GLU A O 1
ATOM 2270 N N . ILE A 1 340 ? 0.339 -7.166 33.451 1.00 19.71 340 ILE A N 1
ATOM 2271 C CA . ILE A 1 340 ? 1.357 -8.140 33.032 1.00 19.39 340 ILE A CA 1
ATOM 2272 C C . ILE A 1 340 ? 1.871 -8.987 34.209 1.00 20.27 340 ILE A C 1
ATOM 2273 O O . ILE A 1 340 ? 2.118 -8.453 35.286 1.00 19.58 340 ILE A O 1
ATOM 2278 N N . PRO A 1 341 ? 2.054 -10.310 33.998 1.00 21.35 341 PRO A N 1
ATOM 2279 C CA . PRO A 1 341 ? 2.555 -11.192 35.046 1.00 22.21 341 PRO A CA 1
ATOM 2280 C C . PRO A 1 341 ? 3.912 -10.771 35.579 1.00 23.18 341 PRO A C 1
ATOM 2281 O O . PRO A 1 341 ? 4.770 -10.327 34.815 1.00 23.03 341 PRO A O 1
ATOM 2285 N N . GLU A 1 342 ? 4.088 -10.942 36.887 1.00 24.40 342 GLU A N 1
ATOM 2286 C CA . GLU A 1 342 ? 5.324 -10.623 37.595 1.00 25.53 342 GLU A CA 1
ATOM 2287 C C . GLU A 1 342 ? 5.915 -11.905 38.204 1.00 26.12 342 GLU A C 1
ATOM 2288 O O . GLU A 1 342 ? 6.968 -11.869 38.834 1.00 26.75 342 GLU A O 1
ATOM 2294 N N . ARG A 1 343 ? 5.205 -13.022 38.031 1.00 26.46 343 ARG A N 1
ATOM 2295 C CA . ARG A 1 343 ? 5.596 -14.360 38.488 0.50 26.42 343 ARG A CA 1
ATOM 2296 C C . ARG A 1 343 ? 4.992 -15.341 37.477 1.00 26.64 343 ARG A C 1
ATOM 2297 O O . ARG A 1 343 ? 4.562 -14.926 36.396 1.00 27.06 343 ARG A O 1
ATOM 2305 N N . SER A 1 344 ? 4.926 -16.624 37.828 1.00 26.58 344 SER A N 1
ATOM 2306 C CA . SER A 1 344 ? 4.211 -17.631 37.023 1.00 26.60 344 SER A CA 1
ATOM 2307 C C . SER A 1 344 ? 2.705 -17.341 36.895 1.00 26.47 344 SER A C 1
ATOM 2308 O O . SER A 1 344 ? 2.137 -16.591 37.693 1.00 26.45 344 SER A O 1
ATOM 2311 N N . TRP A 1 345 ? 2.074 -17.950 35.889 1.00 26.34 345 TRP A N 1
ATOM 2312 C CA . TRP A 1 345 ? 0.639 -17.822 35.636 1.00 26.36 345 TRP A CA 1
ATOM 2313 C C . TRP A 1 345 ? 0.139 -19.049 34.876 1.00 26.70 345 TRP A C 1
ATOM 2314 O O . TRP A 1 345 ? 0.937 -19.767 34.267 1.00 26.73 345 TRP A O 1
ATOM 2325 N N . ASN A 1 346 ? -1.176 -19.279 34.887 1.00 26.92 346 ASN A N 1
ATOM 2326 C CA . ASN A 1 346 ? -1.749 -20.428 34.183 1.00 27.20 346 ASN A CA 1
ATOM 2327 C C . ASN A 1 346 ? -2.927 -20.153 33.221 1.00 27.18 346 ASN A C 1
ATOM 2328 O O . ASN A 1 346 ? -3.294 -21.038 32.421 1.00 27.23 346 ASN A O 1
ATOM 2333 N N . THR A 1 347 ? -3.526 -18.959 33.318 1.00 26.84 347 THR A N 1
ATOM 2334 C CA . THR A 1 347 ? -4.638 -18.533 32.435 1.00 26.58 347 THR A CA 1
ATOM 2335 C C . THR A 1 347 ? -4.853 -17.020 32.441 1.00 26.33 347 THR A C 1
ATOM 2336 O O . THR A 1 347 ? -4.060 -16.272 33.026 1.00 26.38 347 THR A O 1
ATOM 2340 N N . GLY A 1 348 ? -5.931 -16.584 31.779 1.00 25.85 348 GLY A N 1
ATOM 2341 C CA . GLY A 1 348 ? -6.293 -15.165 31.680 1.00 24.83 348 GLY A CA 1
ATOM 2342 C C . GLY A 1 348 ? -5.216 -14.252 31.108 1.00 24.07 348 GLY A C 1
ATOM 2343 O O . GLY A 1 348 ? -5.385 -13.027 31.108 1.00 24.27 348 GLY A O 1
ATOM 2344 N N . PHE A 1 349 ? -4.107 -14.840 30.646 1.00 22.96 349 PHE A N 1
ATOM 2345 C CA . PHE A 1 349 ? -3.049 -14.095 29.951 1.00 22.27 349 PHE A CA 1
ATOM 2346 C C . PHE A 1 349 ? -2.812 -14.610 28.531 1.00 21.63 349 PHE A C 1
ATOM 2347 O O . PHE A 1 349 ? -1.736 -14.453 27.966 1.00 21.60 349 PHE A O 1
ATOM 2355 N N . ASP A 1 350 ? -3.835 -15.217 27.953 1.00 21.17 350 ASP A N 1
ATOM 2356 C CA . ASP A 1 350 ? -3.777 -15.718 26.586 1.00 20.72 350 ASP A CA 1
ATOM 2357 C C . ASP A 1 350 ? -3.045 -14.811 25.586 1.00 20.14 350 ASP A C 1
ATOM 2358 O O . ASP A 1 350 ? -2.223 -15.300 24.809 1.00 20.13 350 ASP A O 1
ATOM 2363 N N . TRP A 1 351 ? -3.332 -13.504 25.625 1.00 19.35 351 TRP A N 1
ATOM 2364 C CA . TRP A 1 351 ? -2.709 -12.509 24.729 1.00 18.58 351 TRP A CA 1
ATOM 2365 C C . TRP A 1 351 ? -1.187 -12.670 24.658 1.00 18.89 351 TRP A C 1
ATOM 2366 O O . TRP A 1 351 ? -0.559 -12.365 23.642 1.00 18.62 351 TRP A O 1
ATOM 2377 N N . ILE A 1 352 ? -0.604 -13.161 25.748 1.00 19.31 352 ILE A N 1
ATOM 2378 C CA . ILE A 1 352 ? 0.818 -13.440 25.784 1.00 19.68 352 ILE A CA 1
ATOM 2379 C C . ILE A 1 352 ? 1.105 -14.588 24.824 1.00 20.19 352 ILE A C 1
ATOM 2380 O O . ILE A 1 352 ? 1.663 -14.375 23.739 1.00 20.47 352 ILE A O 1
ATOM 2385 N N . THR A 1 353 ? 0.682 -15.787 25.206 1.00 20.26 353 THR A N 1
ATOM 2386 C CA . THR A 1 353 ? 1.056 -16.987 24.479 1.00 20.62 353 THR A CA 1
ATOM 2387 C C . THR A 1 353 ? 0.425 -17.056 23.092 1.00 20.80 353 THR A C 1
ATOM 2388 O O . THR A 1 353 ? 0.995 -17.671 22.192 1.00 21.01 353 THR A O 1
ATOM 2392 N N . ASP A 1 354 ? -0.736 -16.422 22.922 1.00 20.98 354 ASP A N 1
ATOM 2393 C CA . ASP A 1 354 ? -1.440 -16.407 21.635 1.00 21.12 354 ASP A CA 1
ATOM 2394 C C . ASP A 1 354 ? -0.693 -15.631 20.558 1.00 21.15 354 ASP A C 1
ATOM 2395 O O . ASP A 1 354 ? -0.774 -15.982 19.383 1.00 21.17 354 ASP A O 1
ATOM 2400 N N . TYR A 1 355 ? 0.013 -14.575 20.966 1.00 21.14 355 TYR A N 1
ATOM 2401 C CA . TYR A 1 355 ? 0.711 -13.675 20.044 1.00 21.09 355 TYR A CA 1
ATOM 2402 C C . TYR A 1 355 ? 1.668 -14.454 19.138 1.00 21.46 355 TYR A C 1
ATOM 2403 O O . TYR A 1 355 ? 2.499 -15.219 19.623 1.00 21.86 355 TYR A O 1
ATOM 2412 N N . GLN A 1 356 ? 1.548 -14.256 17.828 1.00 21.61 356 GLN A N 1
ATOM 2413 C CA . GLN A 1 356 ? 2.176 -15.157 16.852 1.00 22.05 356 GLN A CA 1
ATOM 2414 C C . GLN A 1 356 ? 3.607 -14.787 16.438 1.00 22.22 356 GLN A C 1
ATOM 2415 O O . GLN A 1 356 ? 4.076 -15.219 15.377 1.00 22.28 356 GLN A O 1
ATOM 2421 N N . GLY A 1 357 ? 4.303 -14.003 17.261 1.00 22.15 357 GLY A N 1
ATOM 2422 C CA . GLY A 1 357 ? 5.671 -13.621 16.935 1.00 22.12 357 GLY A CA 1
ATOM 2423 C C . GLY A 1 357 ? 6.619 -13.423 18.100 1.00 22.23 357 GLY A C 1
ATOM 2424 O O . GLY A 1 357 ? 6.290 -13.694 19.255 1.00 22.46 357 GLY A O 1
ATOM 2425 N N . LYS A 1 358 ? 7.799 -12.908 17.773 1.00 22.25 358 LYS A N 1
ATOM 2426 C CA . LYS A 1 358 ? 8.883 -12.689 18.721 1.00 22.11 358 LYS A CA 1
ATOM 2427 C C . LYS A 1 358 ? 8.646 -11.465 19.588 1.00 21.95 358 LYS A C 1
ATOM 2428 O O . LYS A 1 358 ? 8.270 -10.415 19.097 1.00 21.81 358 LYS A O 1
ATOM 2434 N N . THR A 1 359 ? 8.883 -11.617 20.882 1.00 22.10 359 THR A N 1
ATOM 2435 C CA . THR A 1 359 ? 8.650 -10.568 21.855 1.00 22.38 359 THR A CA 1
ATOM 2436 C C . THR A 1 359 ? 9.953 -10.231 22.568 1.00 23.04 359 THR A C 1
ATOM 2437 O O . THR A 1 359 ? 10.875 -11.059 22.596 1.00 23.65 359 THR A O 1
ATOM 2441 N N . VAL A 1 360 ? 10.043 -9.020 23.125 1.00 22.80 360 VAL A N 1
ATOM 2442 C CA . VAL A 1 360 ? 11.090 -8.715 24.093 1.00 22.74 360 VAL A CA 1
ATOM 2443 C C . VAL A 1 360 ? 10.425 -8.384 25.424 1.00 22.64 360 VAL A C 1
ATOM 2444 O O . VAL A 1 360 ? 9.519 -7.548 25.491 1.00 23.36 360 VAL A O 1
ATOM 2448 N N . TRP A 1 361 ? 10.864 -9.055 26.478 1.00 21.79 361 TRP A N 1
ATOM 2449 C CA . TRP A 1 361 ? 10.282 -8.874 27.784 1.00 21.12 361 TRP A CA 1
ATOM 2450 C C . TRP A 1 361 ? 11.378 -8.439 28.742 1.00 20.90 361 TRP A C 1
ATOM 2451 O O . TRP A 1 361 ? 12.316 -9.197 29.006 1.00 20.81 361 TRP A O 1
ATOM 2462 N N . PHE A 1 362 ? 11.268 -7.214 29.242 1.00 20.56 362 PHE A N 1
ATOM 2463 C CA . PHE A 1 362 ? 12.204 -6.714 30.236 1.00 20.61 362 PHE A CA 1
ATOM 2464 C C . PHE A 1 362 ? 11.705 -7.100 31.604 1.00 20.81 362 PHE A C 1
ATOM 2465 O O . PHE A 1 362 ? 10.533 -6.926 31.913 1.00 21.21 362 PHE A O 1
ATOM 2473 N N . VAL A 1 363 ? 12.610 -7.643 32.408 1.00 20.76 363 VAL A N 1
ATOM 2474 C CA . VAL A 1 363 ? 12.315 -8.063 33.767 1.00 20.36 363 VAL A CA 1
ATOM 2475 C C . VAL A 1 363 ? 13.251 -7.309 34.725 1.00 20.40 363 VAL A C 1
ATOM 2476 O O . VAL A 1 363 ? 14.337 -6.885 34.316 1.00 19.90 363 VAL A O 1
ATOM 2480 N N . PRO A 1 364 ? 12.847 -7.140 35.999 1.00 20.45 364 PRO A N 1
ATOM 2481 C CA . PRO A 1 364 ? 13.711 -6.392 36.897 1.00 20.50 364 PRO A CA 1
ATOM 2482 C C . PRO A 1 364 ? 14.903 -7.176 37.412 1.00 20.85 364 PRO A C 1
ATOM 2483 O O . PRO A 1 364 ? 15.713 -6.595 38.124 1.00 21.49 364 PRO A O 1
ATOM 2487 N N . SER A 1 365 ? 15.043 -8.451 37.051 1.00 20.70 365 SER A N 1
ATOM 2488 C CA . SER A 1 365 ? 16.125 -9.251 37.614 1.00 21.25 365 SER A CA 1
ATOM 2489 C C . SER A 1 365 ? 16.262 -10.653 37.036 1.00 21.72 365 SER A C 1
ATOM 2490 O O . SER A 1 365 ? 15.271 -11.263 36.627 1.00 21.66 365 SER A O 1
ATOM 2493 N N . ILE A 1 366 ? 17.495 -11.166 37.040 1.00 21.83 366 ILE A N 1
ATOM 2494 C CA . ILE A 1 366 ? 17.753 -12.565 36.699 1.00 22.58 366 ILE A CA 1
ATOM 2495 C C . ILE A 1 366 ? 16.708 -13.507 37.354 1.00 22.46 366 ILE A C 1
ATOM 2496 O O . ILE A 1 366 ? 16.105 -14.347 36.674 1.00 22.13 366 ILE A O 1
ATOM 2501 N N . LYS A 1 367 ? 16.501 -13.341 38.666 1.00 22.34 367 LYS A N 1
ATOM 2502 C CA . LYS A 1 367 ? 15.559 -14.144 39.447 1.00 22.18 367 LYS A CA 1
ATOM 2503 C C . LYS A 1 367 ? 14.144 -14.066 38.884 1.00 22.00 367 LYS A C 1
ATOM 2504 O O . LYS A 1 367 ? 13.490 -15.086 38.688 1.00 22.16 367 LYS A O 1
ATOM 2510 N N . ALA A 1 368 ? 13.671 -12.849 38.631 1.00 21.65 368 ALA A N 1
ATOM 2511 C CA . ALA A 1 368 ? 12.361 -12.643 38.028 1.00 20.92 368 ALA A CA 1
ATOM 2512 C C . ALA A 1 368 ? 12.316 -13.302 36.653 1.00 20.49 368 ALA A C 1
ATOM 2513 O O . ALA A 1 368 ? 11.346 -13.955 36.290 1.00 20.25 368 ALA A O 1
ATOM 2515 N N . GLY A 1 369 ? 13.397 -13.139 35.910 1.00 20.52 369 GLY A N 1
ATOM 2516 C CA . GLY A 1 369 ? 13.526 -13.702 34.578 1.00 20.80 369 GLY A CA 1
ATOM 2517 C C . GLY A 1 369 ? 13.387 -15.208 34.543 1.00 21.04 369 GLY A C 1
ATOM 2518 O O . GLY A 1 369 ? 12.707 -15.727 33.664 1.00 21.01 369 GLY A O 1
ATOM 2519 N N . ASN A 1 370 ? 14.027 -15.905 35.488 1.00 21.08 370 ASN A N 1
ATOM 2520 C CA . ASN A 1 370 ? 13.882 -17.358 35.598 1.00 21.34 370 ASN A CA 1
ATOM 2521 C C . ASN A 1 370 ? 12.401 -17.718 35.745 1.00 21.70 370 ASN A C 1
ATOM 2522 O O . ASN A 1 370 ? 11.886 -18.548 34.995 1.00 21.55 370 ASN A O 1
ATOM 2527 N N . ASP A 1 371 ? 11.721 -17.062 36.691 1.00 22.06 371 ASP A N 1
ATOM 2528 C CA . ASP A 1 371 ? 10.273 -17.186 36.862 1.00 22.22 371 ASP A CA 1
ATOM 2529 C C . ASP A 1 371 ? 9.586 -17.229 35.521 1.00 21.90 371 ASP A C 1
ATOM 2530 O O . ASP A 1 371 ? 8.944 -18.225 35.184 1.00 22.13 371 ASP A O 1
ATOM 2535 N N . ILE A 1 372 ? 9.730 -16.138 34.764 1.00 21.39 372 ILE A N 1
ATOM 2536 C CA . ILE A 1 372 ? 8.992 -15.939 33.515 1.00 20.94 372 ILE A CA 1
ATOM 2537 C C . ILE A 1 372 ? 9.422 -16.933 32.433 1.00 20.82 372 ILE A C 1
ATOM 2538 O O . ILE A 1 372 ? 8.573 -17.566 31.789 1.00 21.07 372 ILE A O 1
ATOM 2543 N N . ALA A 1 373 ? 10.732 -17.099 32.267 1.00 20.43 373 ALA A N 1
ATOM 2544 C CA . ALA A 1 373 ? 11.268 -18.114 31.361 1.00 19.83 373 ALA A CA 1
ATOM 2545 C C . ALA A 1 373 ? 10.710 -19.491 31.716 1.00 19.37 373 ALA A C 1
ATOM 2546 O O . ALA A 1 373 ? 10.070 -20.140 30.890 1.00 19.12 373 ALA A O 1
ATOM 2548 N N . ASN A 1 374 ? 10.943 -19.912 32.955 1.00 19.12 374 ASN A N 1
ATOM 2549 C CA . ASN A 1 374 ? 10.402 -21.162 33.490 1.00 19.08 374 ASN A CA 1
ATOM 2550 C C . ASN A 1 374 ? 8.935 -21.305 33.084 1.00 18.87 374 ASN A C 1
ATOM 2551 O O . ASN A 1 374 ? 8.501 -22.370 32.647 1.00 18.63 374 ASN A O 1
ATOM 2556 N N . CYS A 1 375 ? 8.188 -20.207 33.207 1.00 18.64 375 CYS A N 1
ATOM 2557 C CA . CYS A 1 375 ? 6.770 -20.203 32.896 1.00 18.27 375 CYS A CA 1
ATOM 2558 C C . CYS A 1 375 ? 6.528 -20.330 31.395 1.00 18.30 375 CYS A C 1
ATOM 2559 O O . CYS A 1 375 ? 5.831 -21.250 30.951 1.00 18.13 375 CYS A O 1
ATOM 2562 N N . LEU A 1 376 ? 7.106 -19.412 30.623 1.00 18.05 376 LEU A N 1
ATOM 2563 C CA . LEU A 1 376 ? 7.053 -19.486 29.170 1.00 18.01 376 LEU A CA 1
ATOM 2564 C C . LEU A 1 376 ? 7.397 -20.894 28.664 1.00 18.40 376 LEU A C 1
ATOM 2565 O O . LEU A 1 376 ? 6.688 -21.448 27.824 1.00 18.57 376 LEU A O 1
ATOM 2570 N N . ARG A 1 377 ? 8.461 -21.487 29.205 1.00 18.64 377 ARG A N 1
ATOM 2571 C CA . ARG A 1 377 ? 8.897 -22.827 28.788 1.00 18.65 377 ARG A CA 1
ATOM 2572 C C . ARG A 1 377 ? 7.868 -23.934 29.029 1.00 18.73 377 ARG A C 1
ATOM 2573 O O . ARG A 1 377 ? 7.799 -24.871 28.239 1.00 18.73 377 ARG A O 1
ATOM 2581 N N . LYS A 1 378 ? 7.087 -23.837 30.111 1.00 18.90 378 LYS A N 1
ATOM 2582 C CA . LYS A 1 378 ? 5.917 -24.717 30.319 1.00 18.94 378 LYS A CA 1
ATOM 2583 C C . LYS A 1 378 ? 5.069 -24.743 29.056 1.00 19.21 378 LYS A C 1
ATOM 2584 O O . LYS A 1 378 ? 4.576 -25.788 28.647 1.00 18.97 378 LYS A O 1
ATOM 2590 N N . SER A 1 379 ? 4.923 -23.576 28.434 1.00 19.80 379 SER A N 1
ATOM 2591 C CA . SER A 1 379 ? 4.061 -23.421 27.272 1.00 20.14 379 SER A CA 1
ATOM 2592 C C . SER A 1 379 ? 4.722 -23.848 25.946 1.00 20.25 379 SER A C 1
ATOM 2593 O O . SER A 1 379 ? 4.094 -23.784 24.882 1.00 20.26 379 SER A O 1
ATOM 2596 N N . GLY A 1 380 ? 5.976 -24.298 26.016 1.00 20.29 380 GLY A N 1
ATOM 2597 C CA . GLY A 1 380 ? 6.694 -24.787 24.836 1.00 20.32 380 GLY A CA 1
ATOM 2598 C C . GLY A 1 380 ? 7.207 -23.630 24.012 1.00 20.44 380 GLY A C 1
ATOM 2599 O O . GLY A 1 380 ? 7.075 -23.606 22.784 1.00 20.45 380 GLY A O 1
ATOM 2600 N N . LYS A 1 381 ? 7.790 -22.662 24.709 1.00 20.49 381 LYS A N 1
ATOM 2601 C CA . LYS A 1 381 ? 8.261 -21.431 24.101 1.00 20.40 381 LYS A CA 1
ATOM 2602 C C . LYS A 1 381 ? 9.774 -21.390 24.159 1.00 20.33 381 LYS A C 1
ATOM 2603 O O . LYS A 1 381 ? 10.370 -21.610 25.220 1.00 20.41 381 LYS A O 1
ATOM 2609 N N . ARG A 1 382 ? 10.394 -21.121 23.013 1.00 20.14 382 ARG A N 1
ATOM 2610 C CA . ARG A 1 382 ? 11.840 -20.974 22.950 1.00 20.01 382 ARG A CA 1
ATOM 2611 C C . ARG A 1 382 ? 12.224 -19.617 23.535 1.00 19.78 382 ARG A C 1
ATOM 2612 O O . ARG A 1 382 ? 12.001 -18.568 22.925 1.00 19.88 382 ARG A O 1
ATOM 2620 N N . VAL A 1 383 ? 12.770 -19.629 24.741 1.00 19.55 383 VAL A N 1
ATOM 2621 C CA . VAL A 1 383 ? 13.180 -18.380 25.357 1.00 19.49 383 VAL A CA 1
ATOM 2622 C C . VAL A 1 383 ? 14.673 -18.308 25.641 1.00 19.58 383 VAL A C 1
ATOM 2623 O O . VAL A 1 383 ? 15.281 -19.267 26.104 1.00 19.43 383 VAL A O 1
ATOM 2627 N N . ILE A 1 384 ? 15.238 -17.150 25.322 1.00 19.90 384 ILE A N 1
ATOM 2628 C CA . ILE A 1 384 ? 16.615 -16.811 25.607 1.00 20.21 384 ILE A CA 1
ATOM 2629 C C . ILE A 1 384 ? 16.641 -15.784 26.749 1.00 20.41 384 ILE A C 1
ATOM 2630 O O . ILE A 1 384 ? 15.899 -14.808 26.715 1.00 20.26 384 ILE A O 1
ATOM 2635 N N . GLN A 1 385 ? 17.490 -16.007 27.752 1.00 20.73 385 GLN A N 1
ATOM 2636 C CA . GLN A 1 385 ? 17.632 -15.065 28.861 1.00 21.19 385 GLN A CA 1
ATOM 2637 C C . GLN A 1 385 ? 18.894 -14.252 28.704 1.00 21.85 385 GLN A C 1
ATOM 2638 O O . GLN A 1 385 ? 19.899 -14.767 28.235 1.00 22.65 385 GLN A O 1
ATOM 2644 N N . LEU A 1 386 ? 18.841 -12.985 29.107 1.00 22.63 386 LEU A N 1
ATOM 2645 C CA . LEU A 1 386 ? 19.988 -12.084 29.054 1.00 23.09 386 LEU A CA 1
ATOM 2646 C C . LEU A 1 386 ? 20.126 -11.266 30.331 1.00 24.12 386 LEU A C 1
ATOM 2647 O O . LEU A 1 386 ? 19.140 -10.758 30.873 1.00 24.14 386 LEU A O 1
ATOM 2652 N N . SER A 1 387 ? 21.368 -11.146 30.787 1.00 25.33 387 SER A N 1
ATOM 2653 C CA . SER A 1 387 ? 21.762 -10.221 31.841 1.00 26.66 387 SER A CA 1
ATOM 2654 C C . SER A 1 387 ? 23.142 -9.661 31.459 1.00 27.44 387 SER A C 1
ATOM 2655 O O . SER A 1 387 ? 23.658 -9.980 30.386 1.00 27.60 387 SER A O 1
ATOM 2658 N N . ARG A 1 388 ? 23.734 -8.847 32.332 1.00 28.23 388 ARG A N 1
ATOM 2659 C CA . ARG A 1 388 ? 25.030 -8.199 32.082 1.00 28.94 388 ARG A CA 1
ATOM 2660 C C . ARG A 1 388 ? 26.089 -9.255 31.814 1.00 29.11 388 ARG A C 1
ATOM 2661 O O . ARG A 1 388 ? 26.678 -9.307 30.724 1.00 29.36 388 ARG A O 1
ATOM 2669 N N . LYS A 1 389 ? 26.307 -10.108 32.817 1.00 29.12 389 LYS A N 1
ATOM 2670 C CA . LYS A 1 389 ? 27.281 -11.195 32.744 1.00 28.86 389 LYS A CA 1
ATOM 2671 C C . LYS A 1 389 ? 27.110 -12.094 31.523 1.00 28.31 389 LYS A C 1
ATOM 2672 O O . LYS A 1 389 ? 28.072 -12.340 30.804 1.00 28.34 389 LYS A O 1
ATOM 2678 N N . THR A 1 390 ? 25.885 -12.547 31.268 1.00 27.83 390 THR A N 1
ATOM 2679 C CA . THR A 1 390 ? 25.620 -13.466 30.148 1.00 27.23 390 THR A CA 1
ATOM 2680 C C . THR A 1 390 ? 25.481 -12.822 28.764 1.00 26.52 390 THR A C 1
ATOM 2681 O O . THR A 1 390 ? 25.484 -13.532 27.763 1.00 26.56 390 THR A O 1
ATOM 2685 N N . PHE A 1 391 ? 25.375 -11.494 28.714 1.00 25.81 391 PHE A N 1
ATOM 2686 C CA . PHE A 1 391 ? 25.060 -10.766 27.476 1.00 25.16 391 PHE A CA 1
ATOM 2687 C C . PHE A 1 391 ? 25.961 -11.110 26.294 1.00 25.27 391 PHE A C 1
ATOM 2688 O O . PHE A 1 391 ? 25.484 -11.429 25.206 1.00 24.85 391 PHE A O 1
ATOM 2696 N N . ASP A 1 392 ? 27.265 -11.051 26.520 1.00 25.76 392 ASP A N 1
ATOM 2697 C CA . ASP A 1 392 ? 28.238 -11.245 25.449 1.00 25.89 392 ASP A CA 1
ATOM 2698 C C . ASP A 1 392 ? 28.189 -12.624 24.790 1.00 25.51 392 ASP A C 1
ATOM 2699 O O . ASP A 1 392 ? 28.497 -12.745 23.596 1.00 25.30 392 ASP A O 1
ATOM 2704 N N . THR A 1 393 ? 27.795 -13.652 25.544 1.00 25.24 393 THR A N 1
ATOM 2705 C CA . THR A 1 393 ? 27.678 -15.005 24.963 1.00 25.19 393 THR A CA 1
ATOM 2706 C C . THR A 1 393 ? 26.243 -15.403 24.591 1.00 24.93 393 THR A C 1
ATOM 2707 O O . THR A 1 393 ? 26.045 -16.382 23.878 1.00 24.97 393 THR A O 1
ATOM 2711 N N . GLU A 1 394 ? 25.250 -14.644 25.050 1.00 24.73 394 GLU A N 1
ATOM 2712 C CA . GLU A 1 394 ? 23.846 -15.005 24.795 1.00 24.71 394 GLU A CA 1
ATOM 2713 C C . GLU A 1 394 ? 23.094 -14.123 23.781 1.00 24.39 394 GLU A C 1
ATOM 2714 O O . GLU A 1 394 ? 22.169 -14.600 23.139 1.00 24.77 394 GLU A O 1
ATOM 2720 N N . TYR A 1 395 ? 23.486 -12.861 23.627 1.00 24.00 395 TYR A N 1
ATOM 2721 C CA . TYR A 1 395 ? 22.963 -12.008 22.540 1.00 23.80 395 TYR A CA 1
ATOM 2722 C C . TYR A 1 395 ? 23.106 -12.642 21.138 1.00 23.72 395 TYR A C 1
ATOM 2723 O O . TYR A 1 395 ? 22.139 -12.689 20.380 1.00 23.47 395 TYR A O 1
ATOM 2732 N N . PRO A 1 396 ? 24.306 -13.141 20.790 1.00 23.70 396 PRO A N 1
ATOM 2733 C CA . PRO A 1 396 ? 24.447 -13.669 19.440 1.00 24.03 396 PRO A CA 1
ATOM 2734 C C . PRO A 1 396 ? 23.519 -14.842 19.120 1.00 24.23 396 PRO A C 1
ATOM 2735 O O . PRO A 1 396 ? 23.348 -15.181 17.940 1.00 24.24 396 PRO A O 1
ATOM 2739 N N . LYS A 1 397 ? 22.929 -15.452 20.149 1.00 23.98 397 LYS A N 1
ATOM 2740 C CA . LYS A 1 397 ? 21.999 -16.553 19.938 1.00 23.81 397 LYS A CA 1
ATOM 2741 C C . LYS A 1 397 ? 20.692 -16.009 19.390 1.00 23.77 397 LYS A C 1
ATOM 2742 O O . LYS A 1 397 ? 19.965 -16.708 18.696 1.00 23.77 397 LYS A O 1
ATOM 2748 N N . THR A 1 398 ? 20.414 -14.747 19.698 1.00 23.84 398 THR A N 1
ATOM 2749 C CA . THR A 1 398 ? 19.180 -14.090 19.271 1.00 24.03 398 THR A CA 1
ATOM 2750 C C . THR A 1 398 ? 19.289 -13.688 17.818 1.00 24.18 398 THR A C 1
ATOM 2751 O O . THR A 1 398 ? 18.289 -13.543 17.127 1.00 24.14 398 THR A O 1
ATOM 2755 N N . LYS A 1 399 ? 20.524 -13.499 17.378 1.00 24.91 399 LYS A N 1
ATOM 2756 C CA . LYS A 1 399 ? 20.833 -12.993 16.041 1.00 25.70 399 LYS A CA 1
ATOM 2757 C C . LYS A 1 399 ? 20.943 -14.144 15.039 1.00 25.59 399 LYS A C 1
ATOM 2758 O O . LYS A 1 399 ? 20.912 -13.911 13.834 1.00 25.66 399 LYS A O 1
ATOM 2764 N N . LEU A 1 400 ? 21.028 -15.378 15.545 1.00 25.73 400 LEU A N 1
ATOM 2765 C CA . LEU A 1 400 ? 21.515 -16.522 14.748 1.00 25.76 400 LEU A CA 1
ATOM 2766 C C . LEU A 1 400 ? 20.701 -17.817 14.862 1.00 25.61 400 LEU A C 1
ATOM 2767 O O . LEU A 1 400 ? 21.097 -18.845 14.301 1.00 25.29 400 LEU A O 1
ATOM 2772 N N . THR A 1 401 ? 19.581 -17.779 15.582 1.00 25.49 401 THR A N 1
ATOM 2773 C CA . THR A 1 401 ? 18.731 -18.969 15.701 1.00 25.42 401 THR A CA 1
ATOM 2774 C C . THR A 1 401 ? 17.256 -18.646 15.895 1.00 25.04 401 THR A C 1
ATOM 2775 O O . THR A 1 401 ? 16.909 -17.539 16.315 1.00 24.96 401 THR A O 1
ATOM 2779 N N . ASP A 1 402 ? 16.406 -19.629 15.585 1.00 24.61 402 ASP A N 1
ATOM 2780 C CA . ASP A 1 402 ? 14.955 -19.518 15.751 1.00 24.25 402 ASP A CA 1
ATOM 2781 C C . ASP A 1 402 ? 14.563 -19.437 17.230 1.00 23.62 402 ASP A C 1
ATOM 2782 O O . ASP A 1 402 ? 14.843 -20.360 18.004 1.00 23.85 402 ASP A O 1
ATOM 2787 N N . TRP A 1 403 ? 13.923 -18.330 17.610 1.00 22.48 403 TRP A N 1
ATOM 2788 C CA . TRP A 1 403 ? 13.512 -18.087 18.999 1.00 21.43 403 TRP A CA 1
ATOM 2789 C C . TRP A 1 403 ? 12.146 -17.393 19.100 1.00 20.97 403 TRP A C 1
ATOM 2790 O O . TRP A 1 403 ? 11.642 -16.817 18.132 1.00 20.71 403 TRP A O 1
ATOM 2801 N N . ASP A 1 404 ? 11.564 -17.443 20.291 1.00 20.50 404 ASP A N 1
ATOM 2802 C CA . ASP A 1 404 ? 10.215 -16.943 20.520 1.00 20.26 404 ASP A CA 1
ATOM 2803 C C . ASP A 1 404 ? 10.181 -15.752 21.471 1.00 19.82 404 ASP A C 1
ATOM 2804 O O . ASP A 1 404 ? 9.426 -14.794 21.246 1.00 19.64 404 ASP A O 1
ATOM 2809 N N . PHE A 1 405 ? 11.005 -15.829 22.522 1.00 19.16 405 PHE A N 1
ATOM 2810 C CA . PHE A 1 405 ? 11.042 -14.832 23.588 1.00 18.44 405 PHE A CA 1
ATOM 2811 C C . PHE A 1 405 ? 12.455 -14.536 24.085 1.00 18.50 405 PHE A C 1
ATOM 2812 O O . PHE A 1 405 ? 13.284 -15.439 24.214 1.00 18.34 405 PHE A O 1
ATOM 2820 N N . VAL A 1 406 ? 12.707 -13.265 24.384 1.00 18.13 406 VAL A N 1
ATOM 2821 C CA . VAL A 1 406 ? 13.869 -12.870 25.138 1.00 18.21 406 VAL A CA 1
ATOM 2822 C C . VAL A 1 406 ? 13.400 -12.297 26.471 1.00 18.30 406 VAL A C 1
ATOM 2823 O O . VAL A 1 406 ? 12.511 -11.439 26.520 1.00 18.43 406 VAL A O 1
ATOM 2827 N N . VAL A 1 407 ? 14.000 -12.791 27.550 1.00 18.24 407 VAL A N 1
ATOM 2828 C CA . VAL A 1 407 ? 13.717 -12.310 28.894 1.00 18.16 407 VAL A CA 1
ATOM 2829 C C . VAL A 1 407 ? 15.003 -11.639 29.389 1.00 18.10 407 VAL A C 1
ATOM 2830 O O . VAL A 1 407 ? 15.972 -12.303 29.722 1.00 17.98 407 VAL A O 1
ATOM 2834 N N . THR A 1 408 ? 15.004 -10.312 29.411 1.00 18.23 408 THR A N 1
ATOM 2835 C CA . THR A 1 408 ? 16.242 -9.542 29.547 1.00 18.14 408 THR A CA 1
ATOM 2836 C C . THR A 1 408 ? 16.188 -8.583 30.741 1.00 18.47 408 THR A C 1
ATOM 2837 O O . THR A 1 408 ? 15.114 -8.093 31.110 1.00 17.82 408 THR A O 1
ATOM 2841 N N . THR A 1 409 ? 17.343 -8.332 31.357 1.00 18.82 409 THR A N 1
ATOM 2842 C CA . THR A 1 409 ? 17.416 -7.257 32.335 1.00 19.52 409 THR A CA 1
ATOM 2843 C C . THR A 1 409 ? 17.580 -5.990 31.529 1.00 20.20 409 THR A C 1
ATOM 2844 O O . THR A 1 409 ? 17.526 -6.030 30.287 1.00 20.12 409 THR A O 1
ATOM 2848 N N . ASP A 1 410 ? 17.800 -4.868 32.215 1.00 20.99 410 ASP A N 1
ATOM 2849 C CA . ASP A 1 410 ? 17.849 -3.594 31.517 1.00 21.68 410 ASP A CA 1
ATOM 2850 C C . ASP A 1 410 ? 19.048 -3.403 30.568 1.00 21.60 410 ASP A C 1
ATOM 2851 O O . ASP A 1 410 ? 19.047 -2.455 29.785 1.00 22.04 410 ASP A O 1
ATOM 2856 N N . ILE A 1 411 ? 20.031 -4.310 30.608 1.00 21.02 411 ILE A N 1
ATOM 2857 C CA . ILE A 1 411 ? 21.217 -4.239 29.745 1.00 20.81 411 ILE A CA 1
ATOM 2858 C C . ILE A 1 411 ? 20.872 -4.073 28.276 1.00 20.78 411 ILE A C 1
ATOM 2859 O O . ILE A 1 411 ? 21.673 -3.554 27.495 1.00 20.68 411 ILE A O 1
ATOM 2864 N N . SER A 1 412 ? 19.682 -4.532 27.898 1.00 20.77 412 SER A N 1
ATOM 2865 C CA . SER A 1 412 ? 19.261 -4.496 26.509 1.00 20.32 412 SER A CA 1
ATOM 2866 C C . SER A 1 412 ? 18.789 -3.103 26.114 1.00 20.63 412 SER A C 1
ATOM 2867 O O . SER A 1 412 ? 18.398 -2.885 24.964 1.00 21.16 412 SER A O 1
ATOM 2870 N N . GLU A 1 413 ? 18.849 -2.159 27.056 1.00 20.53 413 GLU A N 1
ATOM 2871 C CA . GLU A 1 413 ? 18.573 -0.752 26.766 1.00 20.57 413 GLU A CA 1
ATOM 2872 C C . GLU A 1 413 ? 19.751 -0.091 26.068 1.00 20.53 413 GLU A C 1
ATOM 2873 O O . GLU A 1 413 ? 19.599 0.963 25.467 1.00 20.57 413 GLU A O 1
ATOM 2879 N N . MET A 1 414 ? 20.920 -0.726 26.143 1.00 20.61 414 MET A N 1
ATOM 2880 C CA . MET A 1 414 ? 22.159 -0.211 25.558 1.00 20.49 414 MET A CA 1
ATOM 2881 C C . MET A 1 414 ? 22.517 -0.894 24.234 1.00 20.56 414 MET A C 1
ATOM 2882 O O . MET A 1 414 ? 23.186 -1.922 24.223 1.00 21.44 414 MET A O 1
ATOM 2887 N N . GLY A 1 415 ? 22.077 -0.334 23.115 1.00 20.37 415 GLY A N 1
ATOM 2888 C CA . GLY A 1 415 ? 22.487 -0.841 21.806 1.00 19.63 415 GLY A CA 1
ATOM 2889 C C . GLY A 1 415 ? 21.782 -2.076 21.254 1.00 19.52 415 GLY A C 1
ATOM 2890 O O . GLY A 1 415 ? 21.738 -2.249 20.047 1.00 19.49 415 GLY A O 1
ATOM 2891 N N . ALA A 1 416 ? 21.249 -2.943 22.124 1.00 19.48 416 ALA A N 1
ATOM 2892 C CA . ALA A 1 416 ? 20.586 -4.201 21.712 1.00 18.73 416 ALA A CA 1
ATOM 2893 C C . ALA A 1 416 ? 19.629 -4.016 20.540 1.00 18.59 416 ALA A C 1
ATOM 2894 O O . ALA A 1 416 ? 18.811 -3.099 20.533 1.00 18.94 416 ALA A O 1
ATOM 2896 N N . ASN A 1 417 ? 19.763 -4.879 19.541 1.00 18.49 417 ASN A N 1
ATOM 2897 C CA . ASN A 1 417 ? 19.015 -4.784 18.288 1.00 18.36 417 ASN A CA 1
ATOM 2898 C C . ASN A 1 417 ? 18.348 -6.123 18.049 1.00 18.66 417 ASN A C 1
ATOM 2899 O O . ASN A 1 417 ? 19.010 -7.171 18.113 1.00 19.08 417 ASN A O 1
ATOM 2904 N N . PHE A 1 418 ? 17.044 -6.102 17.777 1.00 18.37 418 PHE A N 1
ATOM 2905 C CA . PHE A 1 418 ? 16.276 -7.329 17.692 1.00 18.03 418 PHE A CA 1
ATOM 2906 C C . PHE A 1 418 ? 15.361 -7.342 16.495 1.00 18.12 418 PHE A C 1
ATOM 2907 O O . PHE A 1 418 ? 14.854 -6.306 16.089 1.00 18.65 418 PHE A O 1
ATOM 2915 N N . ARG A 1 419 ? 15.171 -8.518 15.914 1.00 18.02 419 ARG A N 1
ATOM 2916 C CA . ARG A 1 419 ? 14.186 -8.705 14.866 1.00 17.90 419 ARG A CA 1
ATOM 2917 C C . ARG A 1 419 ? 12.936 -9.249 15.556 1.00 17.74 419 ARG A C 1
ATOM 2918 O O . ARG A 1 419 ? 12.550 -10.394 15.314 1.00 17.70 419 ARG A O 1
ATOM 2926 N N . ALA A 1 420 ? 12.330 -8.430 16.428 1.00 17.54 420 ALA A N 1
ATOM 2927 C CA . ALA A 1 420 ? 11.085 -8.776 17.148 1.00 17.31 420 ALA A CA 1
ATOM 2928 C C . ALA A 1 420 ? 9.951 -7.801 16.867 1.00 17.36 420 ALA A C 1
ATOM 2929 O O . ALA A 1 420 ? 10.191 -6.690 16.422 1.00 17.67 420 ALA A O 1
ATOM 2931 N N . GLY A 1 421 ? 8.717 -8.217 17.148 1.00 17.43 421 GLY A N 1
ATOM 2932 C CA . GLY A 1 421 ? 7.545 -7.412 16.847 1.00 17.39 421 GLY A CA 1
ATOM 2933 C C . GLY A 1 421 ? 6.886 -6.741 18.033 1.00 17.71 421 GLY A C 1
ATOM 2934 O O . GLY A 1 421 ? 6.135 -5.780 17.864 1.00 17.94 421 GLY A O 1
ATOM 2935 N N . ARG A 1 422 ? 7.167 -7.226 19.236 1.00 17.55 422 ARG A N 1
ATOM 2936 C CA . ARG A 1 422 ? 6.443 -6.763 20.411 1.00 17.69 422 ARG A CA 1
ATOM 2937 C C . ARG A 1 422 ? 7.390 -6.602 21.579 1.00 17.84 422 ARG A C 1
ATOM 2938 O O . ARG A 1 422 ? 8.315 -7.400 21.731 1.00 18.48 422 ARG A O 1
ATOM 2946 N N . VAL A 1 423 ? 7.188 -5.566 22.389 1.00 17.76 423 VAL A N 1
ATOM 2947 C CA . VAL A 1 423 ? 7.923 -5.458 23.653 1.00 17.89 423 VAL A CA 1
ATOM 2948 C C . VAL A 1 423 ? 6.963 -5.590 24.811 1.00 17.84 423 VAL A C 1
ATOM 2949 O O . VAL A 1 423 ? 5.929 -4.936 24.830 1.00 18.05 423 VAL A O 1
ATOM 2953 N N . ILE A 1 424 ? 7.300 -6.431 25.771 1.00 17.92 424 ILE A N 1
ATOM 2954 C CA . ILE A 1 424 ? 6.478 -6.552 26.974 1.00 18.70 424 ILE A CA 1
ATOM 2955 C C . ILE A 1 424 ? 7.250 -6.012 28.155 1.00 18.92 424 ILE A C 1
ATOM 2956 O O . ILE A 1 424 ? 8.235 -6.612 28.592 1.00 18.95 424 ILE A O 1
ATOM 2961 N N . ASP A 1 425 ? 6.781 -4.884 28.675 1.00 19.18 425 ASP A N 1
ATOM 2962 C CA . ASP A 1 425 ? 7.582 -4.081 29.587 1.00 19.57 425 ASP A CA 1
ATOM 2963 C C . ASP A 1 425 ? 6.823 -3.653 30.839 1.00 19.16 425 ASP A C 1
ATOM 2964 O O . ASP A 1 425 ? 6.190 -2.605 30.838 1.00 19.62 425 ASP A O 1
ATOM 2969 N N . PRO A 1 426 ? 6.899 -4.455 31.920 1.00 19.03 426 PRO A N 1
ATOM 2970 C CA . PRO A 1 426 ? 6.283 -4.086 33.211 1.00 18.65 426 PRO A CA 1
ATOM 2971 C C . PRO A 1 426 ? 6.963 -2.878 33.858 1.00 18.75 426 PRO A C 1
ATOM 2972 O O . PRO A 1 426 ? 6.659 -2.540 34.994 1.00 18.14 426 PRO A O 1
ATOM 2976 N N . ARG A 1 427 ? 7.882 -2.237 33.130 1.00 19.32 427 ARG A N 1
ATOM 2977 C CA . ARG A 1 427 ? 8.464 -0.965 33.559 1.00 20.26 427 ARG A CA 1
ATOM 2978 C C . ARG A 1 427 ? 8.960 -1.012 35.018 1.00 20.69 427 ARG A C 1
ATOM 2979 O O . ARG A 1 427 ? 8.702 -0.091 35.812 1.00 21.46 427 ARG A O 1
ATOM 2987 N N . ARG A 1 428 ? 9.670 -2.091 35.347 1.00 20.46 428 ARG A N 1
ATOM 2988 C CA . ARG A 1 428 ? 10.213 -2.315 36.681 1.00 20.50 428 ARG A CA 1
ATOM 2989 C C . ARG A 1 428 ? 11.700 -2.619 36.680 1.00 20.25 428 ARG A C 1
ATOM 2990 O O . ARG A 1 428 ? 12.267 -3.030 35.643 1.00 20.45 428 ARG A O 1
ATOM 2998 N N . CYS A 1 429 ? 12.317 -2.454 37.856 1.00 19.31 429 CYS A N 1
ATOM 2999 C CA . CYS A 1 429 ? 13.755 -2.641 38.031 1.00 18.47 429 CYS A CA 1
ATOM 3000 C C . CYS A 1 429 ? 14.187 -2.569 39.489 1.00 18.01 429 CYS A C 1
ATOM 3001 O O . CYS A 1 429 ? 13.423 -2.165 40.387 1.00 17.61 429 CYS A O 1
ATOM 3004 N N . LEU A 1 430 ? 15.447 -2.943 39.691 1.00 17.43 430 LEU A N 1
ATOM 3005 C CA . LEU A 1 430 ? 16.108 -2.903 40.982 1.00 16.51 430 LEU A CA 1
ATOM 3006 C C . LEU A 1 430 ? 17.154 -1.784 40.942 1.00 16.26 430 LEU A C 1
ATOM 3007 O O . LEU A 1 430 ? 17.875 -1.645 39.961 1.00 16.30 430 LEU A O 1
ATOM 3012 N N . LYS A 1 431 ? 17.231 -0.967 41.984 1.00 15.64 431 LYS A N 1
ATOM 3013 C CA . LYS A 1 431 ? 18.242 0.070 41.989 1.00 15.23 431 LYS A CA 1
ATOM 3014 C C . LYS A 1 431 ? 19.094 -0.040 43.231 1.00 14.49 431 LYS A C 1
ATOM 3015 O O . LYS A 1 431 ? 18.570 -0.226 44.330 1.00 14.70 431 LYS A O 1
ATOM 3021 N N . PRO A 1 432 ? 20.420 0.041 43.051 1.00 13.48 432 PRO A N 1
ATOM 3022 C CA . PRO A 1 432 ? 21.353 -0.019 44.167 1.00 12.72 432 PRO A CA 1
ATOM 3023 C C . PRO A 1 432 ? 21.394 1.316 44.903 1.00 12.31 432 PRO A C 1
ATOM 3024 O O . PRO A 1 432 ? 21.422 2.377 44.275 1.00 12.57 432 PRO A O 1
ATOM 3028 N N . VAL A 1 433 ? 21.371 1.261 46.227 1.00 11.51 433 VAL A N 1
ATOM 3029 C CA . VAL A 1 433 ? 21.261 2.452 47.049 1.00 10.76 433 VAL A CA 1
ATOM 3030 C C . VAL A 1 433 ? 22.235 2.229 48.160 1.00 10.43 433 VAL A C 1
ATOM 3031 O O . VAL A 1 433 ? 22.317 1.114 48.668 1.00 10.67 433 VAL A O 1
ATOM 3035 N N . ILE A 1 434 ? 22.998 3.263 48.516 1.00 10.01 434 ILE A N 1
ATOM 3036 C CA . ILE A 1 434 ? 23.813 3.197 49.729 1.00 9.69 434 ILE A CA 1
ATOM 3037 C C . ILE A 1 434 ? 22.983 3.631 50.916 1.00 9.38 434 ILE A C 1
ATOM 3038 O O . ILE A 1 434 ? 22.656 4.807 51.068 1.00 9.46 434 ILE A O 1
ATOM 3043 N N . LEU A 1 435 ? 22.625 2.665 51.746 1.00 9.33 435 LEU A N 1
ATOM 3044 C CA . LEU A 1 435 ? 21.940 2.954 52.990 1.00 9.13 435 LEU A CA 1
ATOM 3045 C C . LEU A 1 435 ? 22.880 3.746 53.866 1.00 9.29 435 LEU A C 1
ATOM 3046 O O . LEU A 1 435 ? 23.930 3.249 54.269 1.00 9.10 435 LEU A O 1
ATOM 3051 N N . THR A 1 436 ? 22.519 5.005 54.103 1.00 9.95 436 THR A N 1
ATOM 3052 C CA . THR A 1 436 ? 23.308 5.914 54.949 1.00 10.53 436 THR A CA 1
ATOM 3053 C C . THR A 1 436 ? 22.835 5.834 56.410 1.00 10.82 436 THR A C 1
ATOM 3054 O O . THR A 1 436 ? 23.420 6.449 57.301 1.00 10.64 436 THR A O 1
ATOM 3058 N N . ASP A 1 437 ? 21.788 5.040 56.626 1.00 11.43 437 ASP A N 1
ATOM 3059 C CA . ASP A 1 437 ? 21.070 4.977 57.898 1.00 12.33 437 ASP A CA 1
ATOM 3060 C C . ASP A 1 437 ? 21.801 4.135 58.952 1.00 12.42 437 ASP A C 1
ATOM 3061 O O . ASP A 1 437 ? 21.384 3.020 59.288 1.00 12.48 437 ASP A O 1
ATOM 3066 N N . GLY A 1 438 ? 22.880 4.693 59.490 1.00 12.57 438 GLY A N 1
ATOM 3067 C CA . GLY A 1 438 ? 23.815 3.926 60.302 1.00 12.66 438 GLY A CA 1
ATOM 3068 C C . GLY A 1 438 ? 24.799 3.234 59.373 1.00 12.80 438 GLY A C 1
ATOM 3069 O O . GLY A 1 438 ? 24.917 3.630 58.201 1.00 12.95 438 GLY A O 1
ATOM 3070 N N . PRO A 1 439 ? 25.510 2.198 59.880 1.00 12.76 439 PRO A N 1
ATOM 3071 C CA . PRO A 1 439 ? 26.482 1.417 59.108 1.00 12.52 439 PRO A CA 1
ATOM 3072 C C . PRO A 1 439 ? 26.112 1.274 57.640 1.00 12.11 439 PRO A C 1
ATOM 3073 O O . PRO A 1 439 ? 25.030 0.783 57.306 1.00 11.64 439 PRO A O 1
ATOM 3077 N N . GLU A 1 440 ? 27.023 1.730 56.789 1.00 11.96 440 GLU A N 1
ATOM 3078 C CA . GLU A 1 440 ? 26.799 1.785 55.355 1.00 12.06 440 GLU A CA 1
ATOM 3079 C C . GLU A 1 440 ? 26.797 0.407 54.722 1.00 11.67 440 GLU A C 1
ATOM 3080 O O . GLU A 1 440 ? 27.540 -0.491 55.141 1.00 11.47 440 GLU A O 1
ATOM 3086 N N . ARG A 1 441 ? 25.926 0.254 53.729 1.00 11.25 441 ARG A N 1
ATOM 3087 C CA . ARG A 1 441 ? 25.805 -0.974 52.955 1.00 10.93 441 ARG A CA 1
ATOM 3088 C C . ARG A 1 441 ? 25.101 -0.655 51.655 1.00 10.52 441 ARG A C 1
ATOM 3089 O O . ARG A 1 441 ? 24.488 0.401 51.515 1.00 10.47 441 ARG A O 1
ATOM 3097 N N . VAL A 1 442 ? 25.209 -1.548 50.686 1.00 10.29 442 VAL A N 1
ATOM 3098 C CA . VAL A 1 442 ? 24.471 -1.369 49.450 1.00 9.92 442 VAL A CA 1
ATOM 3099 C C . VAL A 1 442 ? 23.502 -2.522 49.326 1.00 10.06 442 VAL A C 1
ATOM 3100 O O . VAL A 1 442 ? 23.871 -3.686 49.483 1.00 9.81 442 VAL A O 1
ATOM 3104 N N . ILE A 1 443 ? 22.249 -2.174 49.084 1.00 10.43 443 ILE A N 1
ATOM 3105 C CA . ILE A 1 443 ? 21.185 -3.145 48.971 1.00 10.95 443 ILE A CA 1
ATOM 3106 C C . ILE A 1 443 ? 20.543 -2.908 47.640 1.00 11.73 443 ILE A C 1
ATOM 3107 O O . ILE A 1 443 ? 20.565 -1.793 47.129 1.00 12.03 443 ILE A O 1
ATOM 3112 N N . LEU A 1 444 ? 19.981 -3.964 47.071 1.00 12.67 444 LEU A N 1
ATOM 3113 C CA . LEU A 1 444 ? 19.219 -3.850 45.852 1.00 13.48 444 LEU A CA 1
ATOM 3114 C C . LEU A 1 444 ? 17.771 -3.548 46.216 1.00 14.31 444 LEU A C 1
ATOM 3115 O O . LEU A 1 444 ? 17.006 -4.450 46.551 1.00 14.71 444 LEU A O 1
ATOM 3120 N N . ALA A 1 445 ? 17.413 -2.266 46.199 1.00 15.18 445 ALA A N 1
ATOM 3121 C CA . ALA A 1 445 ? 16.037 -1.856 46.439 1.00 15.77 445 ALA A CA 1
ATOM 3122 C C . ALA A 1 445 ? 15.215 -2.136 45.187 1.00 16.53 445 ALA A C 1
ATOM 3123 O O . ALA A 1 445 ? 15.756 -2.209 44.070 1.00 16.35 445 ALA A O 1
ATOM 3125 N N . GLY A 1 446 ? 13.912 -2.297 45.393 1.00 17.42 446 GLY A N 1
ATOM 3126 C CA . GLY A 1 446 ? 12.969 -2.599 44.331 1.00 18.46 446 GLY A CA 1
ATOM 3127 C C . GLY A 1 446 ? 12.351 -3.979 44.500 1.00 19.28 446 GLY A C 1
ATOM 3128 O O . GLY A 1 446 ? 12.512 -4.601 45.552 1.00 19.39 446 GLY A O 1
ATOM 3129 N N . PRO A 1 447 ? 11.635 -4.471 43.463 1.00 19.84 447 PRO A N 1
ATOM 3130 C CA . PRO A 1 447 ? 11.325 -3.762 42.215 1.00 19.86 447 PRO A CA 1
ATOM 3131 C C . PRO A 1 447 ? 10.577 -2.449 42.423 1.00 19.85 447 PRO A C 1
ATOM 3132 O O . PRO A 1 447 ? 9.504 -2.431 43.020 1.00 20.11 447 PRO A O 1
ATOM 3136 N N . ILE A 1 448 ? 11.202 -1.369 41.959 1.00 19.88 448 ILE A N 1
ATOM 3137 C CA . ILE A 1 448 ? 10.637 -0.023 41.865 1.00 19.49 448 ILE A CA 1
ATOM 3138 C C . ILE A 1 448 ? 10.467 0.276 40.369 1.00 19.22 448 ILE A C 1
ATOM 3139 O O . ILE A 1 448 ? 11.059 -0.428 39.540 1.00 19.02 448 ILE A O 1
ATOM 3144 N N . PRO A 1 449 ? 9.666 1.303 40.015 1.00 19.05 449 PRO A N 1
ATOM 3145 C CA . PRO A 1 449 ? 9.431 1.612 38.595 1.00 18.89 449 PRO A CA 1
ATOM 3146 C C . PRO A 1 449 ? 10.604 2.310 37.913 1.00 19.02 449 PRO A C 1
ATOM 3147 O O . PRO A 1 449 ? 11.372 3.030 38.551 1.00 19.55 449 PRO A O 1
ATOM 3151 N N . VAL A 1 450 ? 10.731 2.092 36.614 1.00 18.72 450 VAL A N 1
ATOM 3152 C CA . VAL A 1 450 ? 11.846 2.600 35.845 1.00 18.30 450 VAL A CA 1
ATOM 3153 C C . VAL A 1 450 ? 11.726 4.091 35.592 1.00 18.34 450 VAL A C 1
ATOM 3154 O O . VAL A 1 450 ? 10.657 4.671 35.747 1.00 18.01 450 VAL A O 1
ATOM 3158 N N . THR A 1 451 ? 12.823 4.717 35.182 1.00 18.84 451 THR A N 1
ATOM 3159 C CA . THR A 1 451 ? 12.749 6.092 34.682 1.00 19.41 451 THR A CA 1
ATOM 3160 C C . THR A 1 451 ? 12.002 6.178 33.343 1.00 19.94 451 THR A C 1
ATOM 3161 O O . THR A 1 451 ? 11.945 5.193 32.591 1.00 20.04 451 THR A O 1
ATOM 3165 N N . PRO A 1 452 ? 11.462 7.368 33.029 1.00 20.14 452 PRO A N 1
ATOM 3166 C CA . PRO A 1 452 ? 11.000 7.652 31.674 1.00 20.64 452 PRO A CA 1
ATOM 3167 C C . PRO A 1 452 ? 12.024 7.268 30.589 1.00 21.18 452 PRO A C 1
ATOM 3168 O O . PRO A 1 452 ? 11.682 6.564 29.652 1.00 21.54 452 PRO A O 1
ATOM 3172 N N . ALA A 1 453 ? 13.269 7.713 30.713 1.00 21.86 453 ALA A N 1
ATOM 3173 C CA . ALA A 1 453 ? 14.286 7.362 29.723 1.00 22.37 453 ALA A CA 1
ATOM 3174 C C . ALA A 1 453 ? 14.437 5.845 29.561 1.00 22.81 453 ALA A C 1
ATOM 3175 O O . ALA A 1 453 ? 14.429 5.310 28.443 1.00 22.98 453 ALA A O 1
ATOM 3177 N N . SER A 1 454 ? 14.571 5.150 30.677 1.00 23.37 454 SER A N 1
ATOM 3178 C CA . SER A 1 454 ? 14.760 3.707 30.643 1.00 23.90 454 SER A CA 1
ATOM 3179 C C . SER A 1 454 ? 13.596 3.051 29.910 1.00 23.80 454 SER A C 1
ATOM 3180 O O . SER A 1 454 ? 13.773 2.090 29.176 1.00 24.41 454 SER A O 1
ATOM 3183 N N . ALA A 1 455 ? 12.401 3.592 30.098 1.00 23.43 455 ALA A N 1
ATOM 3184 C CA . ALA A 1 455 ? 11.219 3.046 29.468 1.00 23.03 455 ALA A CA 1
ATOM 3185 C C . ALA A 1 455 ? 11.189 3.412 27.992 1.00 23.05 455 ALA A C 1
ATOM 3186 O O . ALA A 1 455 ? 10.780 2.617 27.146 1.00 23.46 455 ALA A O 1
ATOM 3188 N N . ALA A 1 456 ? 11.613 4.625 27.672 1.00 22.74 456 ALA A N 1
ATOM 3189 C CA . ALA A 1 456 ? 11.748 5.001 26.281 1.00 22.21 456 ALA A CA 1
ATOM 3190 C C . ALA A 1 456 ? 12.675 3.990 25.594 1.00 22.31 456 ALA A C 1
ATOM 3191 O O . ALA A 1 456 ? 12.419 3.559 24.468 1.00 22.42 456 ALA A O 1
ATOM 3193 N N . GLN A 1 457 ? 13.731 3.575 26.290 1.00 22.02 457 GLN A N 1
ATOM 3194 C CA . GLN A 1 457 ? 14.702 2.697 25.660 1.00 21.66 457 GLN A CA 1
ATOM 3195 C C . GLN A 1 457 ? 14.158 1.296 25.479 1.00 21.46 457 GLN A C 1
ATOM 3196 O O . GLN A 1 457 ? 14.330 0.694 24.416 1.00 21.38 457 GLN A O 1
ATOM 3202 N N . ARG A 1 458 ? 13.488 0.789 26.506 1.00 21.24 458 ARG A N 1
ATOM 3203 C CA . ARG A 1 458 ? 12.866 -0.525 26.416 1.00 21.19 458 ARG A CA 1
ATOM 3204 C C . ARG A 1 458 ? 11.880 -0.572 25.237 1.00 21.13 458 ARG A C 1
ATOM 3205 O O . ARG A 1 458 ? 11.962 -1.452 24.385 1.00 21.45 458 ARG A O 1
ATOM 3213 N N . ARG A 1 459 ? 10.976 0.400 25.182 1.00 20.87 459 ARG A N 1
ATOM 3214 C CA . ARG A 1 459 ? 10.041 0.568 24.076 1.00 20.20 459 ARG A CA 1
ATOM 3215 C C . ARG A 1 459 ? 10.809 0.818 22.784 1.00 19.99 459 ARG A C 1
ATOM 3216 O O . ARG A 1 459 ? 10.374 0.432 21.692 1.00 19.56 459 ARG A O 1
ATOM 3224 N N . GLY A 1 460 ? 11.968 1.452 22.916 1.00 19.80 460 GLY A N 1
ATOM 3225 C CA . GLY A 1 460 ? 12.813 1.736 21.766 1.00 20.02 460 GLY A CA 1
ATOM 3226 C C . GLY A 1 460 ? 13.462 0.524 21.119 1.00 20.29 460 GLY A C 1
ATOM 3227 O O . GLY A 1 460 ? 14.222 0.689 20.173 1.00 20.29 460 GLY A O 1
ATOM 3228 N N . ARG A 1 461 ? 13.170 -0.685 21.622 1.00 20.58 461 ARG A N 1
ATOM 3229 C CA . ARG A 1 461 ? 13.617 -1.928 20.998 1.00 20.67 461 ARG A CA 1
ATOM 3230 C C . ARG A 1 461 ? 12.807 -2.131 19.747 1.00 21.67 461 ARG A C 1
ATOM 3231 O O . ARG A 1 461 ? 13.251 -2.803 18.820 1.00 22.37 461 ARG A O 1
ATOM 3239 N N . ILE A 1 462 ? 11.627 -1.525 19.717 1.00 22.21 462 ILE A N 1
ATOM 3240 C CA . ILE A 1 462 ? 10.626 -1.856 18.731 1.00 23.03 462 ILE A CA 1
ATOM 3241 C C . ILE A 1 462 ? 10.303 -0.666 17.816 1.00 23.75 462 ILE A C 1
ATOM 3242 O O . ILE A 1 462 ? 10.602 0.475 18.143 1.00 23.90 462 ILE A O 1
ATOM 3247 N N . GLY A 1 463 ? 9.701 -0.941 16.665 1.00 24.74 463 GLY A N 1
ATOM 3248 C CA . GLY A 1 463 ? 9.285 0.116 15.738 1.00 25.61 463 GLY A CA 1
ATOM 3249 C C . GLY A 1 463 ? 10.425 0.753 14.968 1.00 26.18 463 GLY A C 1
ATOM 3250 O O . GLY A 1 463 ? 10.418 1.959 14.713 1.00 26.02 463 GLY A O 1
ATOM 3251 N N . ARG A 1 464 ? 11.406 -0.064 14.600 1.00 26.82 464 ARG A N 1
ATOM 3252 C CA . ARG A 1 464 ? 12.521 0.384 13.783 1.00 27.60 464 ARG A CA 1
ATOM 3253 C C . ARG A 1 464 ? 12.242 0.043 12.344 1.00 28.00 464 ARG A C 1
ATOM 3254 O O . ARG A 1 464 ? 12.386 0.890 11.469 1.00 28.25 464 ARG A O 1
ATOM 3262 N N . ASN A 1 465 ? 11.850 -1.205 12.101 1.00 28.53 465 ASN A N 1
ATOM 3263 C CA . ASN A 1 465 ? 11.534 -1.654 10.751 1.00 28.99 465 ASN A CA 1
ATOM 3264 C C . ASN A 1 465 ? 10.041 -1.677 10.446 1.00 28.80 465 ASN A C 1
ATOM 3265 O O . ASN A 1 465 ? 9.238 -2.070 11.297 1.00 28.79 465 ASN A O 1
ATOM 3270 N N . PRO A 1 466 ? 9.666 -1.228 9.233 1.00 28.66 466 PRO A N 1
ATOM 3271 C CA . PRO A 1 466 ? 8.284 -1.261 8.789 1.00 28.66 466 PRO A CA 1
ATOM 3272 C C . PRO A 1 466 ? 7.714 -2.671 8.808 1.00 28.77 466 PRO A C 1
ATOM 3273 O O . PRO A 1 466 ? 8.298 -3.597 8.238 1.00 28.75 466 PRO A O 1
ATOM 3277 N N . ALA A 1 467 ? 6.583 -2.824 9.483 1.00 28.79 467 ALA A N 1
ATOM 3278 C CA . ALA A 1 467 ? 5.946 -4.116 9.588 1.00 29.01 467 ALA A CA 1
ATOM 3279 C C . ALA A 1 467 ? 4.471 -4.046 9.191 1.00 29.15 467 ALA A C 1
ATOM 3280 O O . ALA A 1 467 ? 3.865 -2.967 9.163 1.00 29.04 467 ALA A O 1
ATOM 3282 N N . GLN A 1 468 ? 3.915 -5.214 8.881 1.00 29.21 468 GLN A N 1
ATOM 3283 C CA . GLN A 1 468 ? 2.548 -5.359 8.387 1.00 29.48 468 GLN A CA 1
ATOM 3284 C C . GLN A 1 468 ? 1.572 -4.860 9.439 1.00 29.45 468 GLN A C 1
ATOM 3285 O O . GLN A 1 468 ? 0.588 -4.185 9.132 1.00 29.36 468 GLN A O 1
ATOM 3291 N N . GLU A 1 469 ? 1.863 -5.221 10.684 1.00 29.58 469 GLU A N 1
ATOM 3292 C CA . GLU A 1 469 ? 1.212 -4.649 11.849 1.00 29.50 469 GLU A CA 1
ATOM 3293 C C . GLU A 1 469 ? 2.247 -3.781 12.532 1.00 29.22 469 GLU A C 1
ATOM 3294 O O . GLU A 1 469 ? 3.426 -4.150 12.611 1.00 29.16 469 GLU A O 1
ATOM 3300 N N . ASP A 1 470 ? 1.811 -2.624 13.016 1.00 28.87 470 ASP A N 1
ATOM 3301 C CA . ASP A 1 470 ? 2.637 -1.823 13.902 1.00 28.50 470 ASP A CA 1
ATOM 3302 C C . ASP A 1 470 ? 3.101 -2.706 15.044 1.00 27.83 470 ASP A C 1
ATOM 3303 O O . ASP A 1 470 ? 2.338 -3.521 15.569 1.00 28.00 470 ASP A O 1
ATOM 3308 N N . ASP A 1 471 ? 4.364 -2.558 15.405 1.00 26.74 471 ASP A N 1
ATOM 3309 C CA . ASP A 1 471 ? 4.899 -3.273 16.532 1.00 25.62 471 ASP A CA 1
ATOM 3310 C C . ASP A 1 471 ? 4.075 -2.915 17.754 1.00 24.69 471 ASP A C 1
ATOM 3311 O O . ASP A 1 471 ? 3.303 -1.960 17.723 1.00 24.56 471 ASP A O 1
ATOM 3316 N N . GLN A 1 472 ? 4.241 -3.671 18.833 1.00 23.64 472 GLN A N 1
ATOM 3317 C CA . GLN A 1 472 ? 3.446 -3.434 20.034 1.00 22.59 472 GLN A CA 1
ATOM 3318 C C . GLN A 1 472 ? 4.322 -3.130 21.232 1.00 21.82 472 GLN A C 1
ATOM 3319 O O . GLN A 1 472 ? 5.210 -3.912 21.576 1.00 22.06 472 GLN A O 1
ATOM 3325 N N . TYR A 1 473 ? 4.086 -1.982 21.857 1.00 20.80 473 TYR A N 1
ATOM 3326 C CA . TYR A 1 473 ? 4.658 -1.730 23.179 1.00 19.98 473 TYR A CA 1
ATOM 3327 C C . TYR A 1 473 ? 3.629 -2.067 24.258 1.00 19.21 473 TYR A C 1
ATOM 3328 O O . TYR A 1 473 ? 2.694 -1.306 24.507 1.00 19.21 473 TYR A O 1
ATOM 3337 N N . VAL A 1 474 ? 3.783 -3.225 24.877 1.00 18.27 474 VAL A N 1
ATOM 3338 C CA . VAL A 1 474 ? 2.882 -3.605 25.955 1.00 17.95 474 VAL A CA 1
ATOM 3339 C C . VAL A 1 474 ? 3.509 -3.267 27.308 1.00 17.59 474 VAL A C 1
ATOM 3340 O O . VAL A 1 474 ? 4.570 -3.799 27.656 1.00 17.44 474 VAL A O 1
ATOM 3344 N N . PHE A 1 475 ? 2.848 -2.389 28.064 1.00 17.14 475 PHE A N 1
ATOM 3345 C CA . PHE A 1 475 ? 3.428 -1.824 29.283 1.00 17.14 475 PHE A CA 1
ATOM 3346 C C . PHE A 1 475 ? 2.458 -1.661 30.434 1.00 18.01 475 PHE A C 1
ATOM 3347 O O . PHE A 1 475 ? 1.243 -1.654 30.249 1.00 18.16 475 PHE A O 1
ATOM 3355 N N . SER A 1 476 ? 3.008 -1.480 31.629 1.00 19.01 476 SER A N 1
ATOM 3356 C CA . SER A 1 476 ? 2.189 -1.367 32.835 1.00 19.43 476 SER A CA 1
ATOM 3357 C C . SER A 1 476 ? 2.804 -0.372 33.809 1.00 19.84 476 SER A C 1
ATOM 3358 O O . SER A 1 476 ? 4.004 -0.378 34.015 1.00 20.49 476 SER A O 1
ATOM 3361 N N . GLY A 1 477 ? 1.983 0.512 34.357 1.00 20.60 477 GLY A N 1
ATOM 3362 C CA . GLY A 1 477 ? 2.423 1.522 35.314 1.00 21.44 477 GLY A CA 1
ATOM 3363 C C . GLY A 1 477 ? 3.052 2.751 34.700 1.00 22.35 477 GLY A C 1
ATOM 3364 O O . GLY A 1 477 ? 3.469 2.739 33.532 1.00 22.57 477 GLY A O 1
ATOM 3365 N N . ASP A 1 478 ? 3.104 3.821 35.492 1.00 22.99 478 ASP A N 1
ATOM 3366 C CA . ASP A 1 478 ? 3.840 5.033 35.133 1.00 23.29 478 ASP A CA 1
ATOM 3367 C C . ASP A 1 478 ? 5.281 4.948 35.626 1.00 23.42 478 ASP A C 1
ATOM 3368 O O . ASP A 1 478 ? 5.542 4.358 36.677 1.00 23.45 478 ASP A O 1
ATOM 3373 N N . PRO A 1 479 ? 6.230 5.523 34.861 1.00 23.48 479 PRO A N 1
ATOM 3374 C CA . PRO A 1 479 ? 7.615 5.587 35.289 1.00 23.33 479 PRO A CA 1
ATOM 3375 C C . PRO A 1 479 ? 7.796 6.592 36.422 1.00 23.47 479 PRO A C 1
ATOM 3376 O O . PRO A 1 479 ? 6.865 7.332 36.725 1.00 23.08 479 PRO A O 1
ATOM 3380 N N . LEU A 1 480 ? 8.982 6.597 37.039 1.00 23.73 480 LEU A N 1
ATOM 3381 C CA . LEU A 1 480 ? 9.324 7.553 38.092 1.00 24.11 480 LEU A CA 1
ATOM 3382 C C . LEU A 1 480 ? 10.696 8.123 37.824 1.00 23.76 480 LEU A C 1
ATOM 3383 O O . LEU A 1 480 ? 11.619 7.375 37.569 1.00 23.74 480 LEU A O 1
ATOM 3388 N N . LYS A 1 481 ? 10.828 9.446 37.922 1.00 23.89 481 LYS A N 1
ATOM 3389 C CA . LYS A 1 481 ? 12.019 10.165 37.435 1.00 23.41 481 LYS A CA 1
ATOM 3390 C C . LYS A 1 481 ? 13.079 10.412 38.495 1.00 23.32 481 LYS A C 1
ATOM 3391 O O . LYS A 1 481 ? 14.256 10.495 38.170 1.00 23.22 481 LYS A O 1
ATOM 3397 N N . ASN A 1 482 ? 12.670 10.541 39.753 1.00 23.39 482 ASN A N 1
ATOM 3398 C CA . ASN A 1 482 ? 13.628 10.757 40.830 1.00 23.39 482 ASN A CA 1
ATOM 3399 C C . ASN A 1 482 ? 14.390 9.485 41.138 1.00 23.10 482 ASN A C 1
ATOM 3400 O O . ASN A 1 482 ? 13.887 8.578 41.782 1.00 23.19 482 ASN A O 1
ATOM 3405 N N . ASP A 1 483 ? 15.613 9.435 40.646 1.00 23.12 483 ASP A N 1
ATOM 3406 C CA . ASP A 1 483 ? 16.493 8.309 40.853 1.00 23.15 483 ASP A CA 1
ATOM 3407 C C . ASP A 1 483 ? 17.751 8.772 41.584 1.00 23.28 483 ASP A C 1
ATOM 3408 O O . ASP A 1 483 ? 18.775 8.095 41.553 1.00 22.79 483 ASP A O 1
ATOM 3413 N N . GLU A 1 484 ? 17.642 9.917 42.261 1.00 23.88 484 GLU A N 1
ATOM 3414 C CA . GLU A 1 484 ? 18.788 10.619 42.862 1.00 24.62 484 GLU A CA 1
ATOM 3415 C C . GLU A 1 484 ? 19.476 9.855 43.999 1.00 24.38 484 GLU A C 1
ATOM 3416 O O . GLU A 1 484 ? 20.621 10.151 44.351 1.00 24.44 484 GLU A O 1
ATOM 3422 N N . ASP A 1 485 ? 18.776 8.875 44.564 1.00 24.22 485 ASP A N 1
ATOM 3423 C CA . ASP A 1 485 ? 19.355 8.010 45.586 1.00 24.31 485 ASP A CA 1
ATOM 3424 C C . ASP A 1 485 ? 20.027 6.766 44.983 1.00 24.35 485 ASP A C 1
ATOM 3425 O O . ASP A 1 485 ? 20.463 5.875 45.717 1.00 24.45 485 ASP A O 1
ATOM 3430 N N . HIS A 1 486 ? 20.097 6.706 43.651 1.00 24.20 486 HIS A N 1
ATOM 3431 C CA . HIS A 1 486 ? 20.808 5.640 42.963 1.00 23.93 486 HIS A CA 1
ATOM 3432 C C . HIS A 1 486 ? 22.307 5.676 43.256 1.00 23.87 486 HIS A C 1
ATOM 3433 O O . HIS A 1 486 ? 23.010 6.635 42.909 1.00 23.82 486 HIS A O 1
ATOM 3440 N N . ALA A 1 487 ? 22.787 4.608 43.881 1.00 23.56 487 ALA A N 1
ATOM 3441 C CA . ALA A 1 487 ? 24.202 4.453 44.211 1.00 23.48 487 ALA A CA 1
ATOM 3442 C C . ALA A 1 487 ? 25.194 4.856 43.095 1.00 23.43 487 ALA A C 1
ATOM 3443 O O . ALA A 1 487 ? 26.243 5.426 43.384 1.00 23.99 487 ALA A O 1
ATOM 3445 N N . HIS A 1 488 ? 24.863 4.574 41.838 1.00 22.99 488 HIS A N 1
ATOM 3446 C CA . HIS A 1 488 ? 25.746 4.871 40.704 1.00 22.85 488 HIS A CA 1
ATOM 3447 C C . HIS A 1 488 ? 26.298 6.307 40.633 1.00 22.44 488 HIS A C 1
ATOM 3448 O O . HIS A 1 488 ? 27.433 6.510 40.206 1.00 22.06 488 HIS A O 1
ATOM 3455 N N . TRP A 1 489 ? 25.506 7.293 41.051 1.00 22.08 489 TRP A N 1
ATOM 3456 C CA . TRP A 1 489 ? 25.942 8.691 40.992 1.00 21.40 489 TRP A CA 1
ATOM 3457 C C . TRP A 1 489 ? 27.175 8.924 41.842 1.00 21.74 489 TRP A C 1
ATOM 3458 O O . TRP A 1 489 ? 28.183 9.474 41.342 1.00 22.24 489 TRP A O 1
ATOM 3469 N N . THR A 1 490 ? 27.111 8.502 43.109 1.00 20.92 490 THR A N 1
ATOM 3470 C CA . THR A 1 490 ? 28.270 8.629 43.983 1.00 20.29 490 THR A CA 1
ATOM 3471 C C . THR A 1 490 ? 29.383 7.651 43.564 1.00 20.16 490 THR A C 1
ATOM 3472 O O . THR A 1 490 ? 30.571 7.967 43.675 1.00 19.92 490 THR A O 1
ATOM 3476 N N . GLU A 1 491 ? 29.013 6.478 43.064 1.00 19.74 491 GLU A N 1
ATOM 3477 C CA . GLU A 1 491 ? 30.048 5.564 42.597 1.00 20.01 491 GLU A CA 1
ATOM 3478 C C . GLU A 1 491 ? 30.839 6.194 41.462 1.00 20.03 491 GLU A C 1
ATOM 3479 O O . GLU A 1 491 ? 32.048 5.985 41.360 1.00 20.09 491 GLU A O 1
ATOM 3485 N N . ALA A 1 492 ? 30.156 6.991 40.645 1.00 19.78 492 ALA A N 1
ATOM 3486 C CA . ALA A 1 492 ? 30.800 7.709 39.557 1.00 19.88 492 ALA A CA 1
ATOM 3487 C C . ALA A 1 492 ? 31.790 8.747 40.079 1.00 19.67 492 ALA A C 1
ATOM 3488 O O . ALA A 1 492 ? 32.923 8.826 39.580 1.00 19.71 492 ALA A O 1
ATOM 3490 N N . LYS A 1 493 ? 31.369 9.527 41.083 1.00 19.32 493 LYS A N 1
ATOM 3491 C CA . LYS A 1 493 ? 32.234 10.565 41.693 1.00 18.55 493 LYS A CA 1
ATOM 3492 C C . LYS A 1 493 ? 33.471 9.938 42.305 1.00 18.21 493 LYS A C 1
ATOM 3493 O O . LYS A 1 493 ? 34.525 10.570 42.375 1.00 18.46 493 LYS A O 1
ATOM 3499 N N . MET A 1 494 ? 33.314 8.694 42.758 1.00 17.87 494 MET A N 1
ATOM 3500 C CA . MET A 1 494 ? 34.394 7.906 43.339 1.00 17.02 494 MET A CA 1
ATOM 3501 C C . MET A 1 494 ? 35.412 7.620 42.268 1.00 16.30 494 MET A C 1
ATOM 3502 O O . MET A 1 494 ? 36.606 7.743 42.508 1.00 15.85 494 MET A O 1
ATOM 3507 N N . LEU A 1 495 ? 34.928 7.248 41.083 1.00 16.34 495 LEU A N 1
ATOM 3508 C CA . LEU A 1 495 ? 35.792 7.026 39.920 1.00 16.17 495 LEU A CA 1
ATOM 3509 C C . LEU A 1 495 ? 36.370 8.351 39.515 1.00 16.36 495 LEU A C 1
ATOM 3510 O O . LEU A 1 495 ? 37.585 8.506 39.380 1.00 15.86 495 LEU A O 1
ATOM 3515 N N . LEU A 1 496 ? 35.466 9.315 39.360 1.00 16.89 496 LEU A N 1
ATOM 3516 C CA . LEU A 1 496 ? 35.798 10.602 38.795 1.00 17.34 496 LEU A CA 1
ATOM 3517 C C . LEU A 1 496 ? 36.869 11.321 39.579 1.00 17.78 496 LEU A C 1
ATOM 3518 O O . LEU A 1 496 ? 37.879 11.726 39.005 1.00 18.00 496 LEU A O 1
ATOM 3523 N N . ASP A 1 497 ? 36.701 11.465 40.885 1.00 18.38 497 ASP A N 1
ATOM 3524 C CA . ASP A 1 497 ? 37.654 12.306 41.568 1.00 19.43 497 ASP A CA 1
ATOM 3525 C C . ASP A 1 497 ? 38.956 11.601 41.950 1.00 19.75 497 ASP A C 1
ATOM 3526 O O . ASP A 1 497 ? 39.813 12.176 42.598 1.00 19.95 497 ASP A O 1
ATOM 3531 N N . ASN A 1 498 ? 39.101 10.360 41.494 1.00 20.45 498 ASN A N 1
ATOM 3532 C CA . ASN A 1 498 ? 40.368 9.626 41.550 1.00 20.68 498 ASN A CA 1
ATOM 3533 C C . ASN A 1 498 ? 41.082 9.550 40.213 1.00 21.04 498 ASN A C 1
ATOM 3534 O O . ASN A 1 498 ? 42.145 8.951 40.108 1.00 20.72 498 ASN A O 1
ATOM 3539 N N . ILE A 1 499 ? 40.482 10.137 39.185 1.00 22.06 499 ILE A N 1
ATOM 3540 C CA . ILE A 1 499 ? 41.189 10.344 37.920 1.00 23.17 499 ILE A CA 1
ATOM 3541 C C . ILE A 1 499 ? 41.986 11.652 38.000 1.00 23.99 499 ILE A C 1
ATOM 3542 O O . ILE A 1 499 ? 41.422 12.721 38.263 1.00 24.05 499 ILE A O 1
ATOM 3547 N N . TYR A 1 500 ? 43.290 11.558 37.780 1.00 24.86 500 TYR A N 1
ATOM 3548 C CA . TYR A 1 500 ? 44.156 12.725 37.891 1.00 26.33 500 TYR A CA 1
ATOM 3549 C C . TYR A 1 500 ? 44.413 13.320 36.511 1.00 27.04 500 TYR A C 1
ATOM 3550 O O . TYR A 1 500 ? 44.642 12.579 35.555 1.00 27.56 500 TYR A O 1
ATOM 3559 N N . THR A 1 501 ? 44.362 14.646 36.401 1.00 27.68 501 THR A N 1
ATOM 3560 C CA . THR A 1 501 ? 44.721 15.310 35.146 1.00 28.39 501 THR A CA 1
ATOM 3561 C C . THR A 1 501 ? 46.012 16.108 35.295 1.00 28.73 501 THR A C 1
ATOM 3562 O O . THR A 1 501 ? 46.254 16.699 36.346 1.00 28.68 501 THR A O 1
ATOM 3566 N N . PRO A 1 502 ? 46.844 16.131 34.238 1.00 29.29 502 PRO A N 1
ATOM 3567 C CA . PRO A 1 502 ? 48.050 16.958 34.221 1.00 29.64 502 PRO A CA 1
ATOM 3568 C C . PRO A 1 502 ? 47.742 18.418 34.558 1.00 30.01 502 PRO A C 1
ATOM 3569 O O . PRO A 1 502 ? 48.509 19.051 35.278 1.00 30.30 502 PRO A O 1
ATOM 3573 N N . GLU A 1 503 ? 46.625 18.937 34.051 1.00 30.30 503 GLU A N 1
ATOM 3574 C CA . GLU A 1 503 ? 46.174 20.291 34.379 1.00 30.57 503 GLU A CA 1
ATOM 3575 C C . GLU A 1 503 ? 45.922 20.497 35.876 1.00 30.54 503 GLU A C 1
ATOM 3576 O O . GLU A 1 503 ? 45.961 21.630 36.355 1.00 30.67 503 GLU A O 1
ATOM 3582 N N . GLY A 1 504 ? 45.673 19.407 36.605 1.00 30.38 504 GLY A N 1
ATOM 3583 C CA . GLY A 1 504 ? 45.395 19.471 38.042 1.00 30.21 504 GLY A CA 1
ATOM 3584 C C . GLY A 1 504 ? 43.923 19.723 38.343 1.00 30.27 504 GLY A C 1
ATOM 3585 O O . GLY A 1 504 ? 43.528 19.881 39.507 1.00 30.08 504 GLY A O 1
ATOM 3586 N N . ILE A 1 505 ? 43.110 19.774 37.287 1.00 29.99 505 ILE A N 1
ATOM 3587 C CA . ILE A 1 505 ? 41.669 19.894 37.434 1.00 29.63 505 ILE A CA 1
ATOM 3588 C C . ILE A 1 505 ? 41.106 18.560 37.891 1.00 29.16 505 ILE A C 1
ATOM 3589 O O . ILE A 1 505 ? 41.452 17.508 37.334 1.00 28.92 505 ILE A O 1
ATOM 3594 N N . ILE A 1 506 ? 40.261 18.598 38.919 1.00 28.59 506 ILE A N 1
ATOM 3595 C CA . ILE A 1 506 ? 39.417 17.442 39.214 1.00 28.02 506 ILE A CA 1
ATOM 3596 C C . ILE A 1 506 ? 38.304 17.422 38.163 1.00 27.11 506 ILE A C 1
ATOM 3597 O O . ILE A 1 506 ? 37.642 18.450 37.940 1.00 27.37 506 ILE A O 1
ATOM 3602 N N . PRO A 1 507 ? 38.118 16.270 37.491 1.00 25.94 507 PRO A N 1
ATOM 3603 C CA . PRO A 1 507 ? 37.011 16.064 36.554 1.00 25.03 507 PRO A CA 1
ATOM 3604 C C . PRO A 1 507 ? 35.671 15.977 37.285 1.00 24.07 507 PRO A C 1
ATOM 3605 O O . PRO A 1 507 ? 35.623 15.573 38.450 1.00 24.31 507 PRO A O 1
ATOM 3609 N N . THR A 1 508 ? 34.592 16.347 36.607 1.00 22.80 508 THR A N 1
ATOM 3610 C CA . THR A 1 508 ? 33.272 16.382 37.238 1.00 21.63 508 THR A CA 1
ATOM 3611 C C . THR A 1 508 ? 32.168 15.851 36.316 1.00 20.38 508 THR A C 1
ATOM 3612 O O . THR A 1 508 ? 32.348 15.747 35.110 1.00 19.96 508 THR A O 1
ATOM 3616 N N . LEU A 1 509 ? 31.027 15.509 36.904 1.00 19.29 509 LEU A N 1
ATOM 3617 C CA . LEU A 1 509 ? 29.902 14.955 36.163 1.00 18.03 509 LEU A CA 1
ATOM 3618 C C . LEU A 1 509 ? 29.406 15.873 35.060 1.00 17.71 509 LEU A C 1
ATOM 3619 O O . LEU A 1 509 ? 29.421 17.105 35.175 1.00 17.44 509 LEU A O 1
ATOM 3624 N N . PHE A 1 510 ? 28.996 15.248 33.968 1.00 17.25 510 PHE A N 1
ATOM 3625 C CA . PHE A 1 510 ? 28.359 15.934 32.865 1.00 16.59 510 PHE A CA 1
ATOM 3626 C C . PHE A 1 510 ? 27.170 16.769 33.379 1.00 16.80 510 PHE A C 1
ATOM 3627 O O . PHE A 1 510 ? 26.429 16.334 34.272 1.00 16.73 510 PHE A O 1
ATOM 3635 N N . GLY A 1 511 ? 27.027 17.980 32.840 1.00 16.77 511 GLY A N 1
ATOM 3636 C CA . GLY A 1 511 ? 26.035 18.957 33.299 1.00 16.97 511 GLY A CA 1
ATOM 3637 C C . GLY A 1 511 ? 24.733 18.435 33.904 1.00 17.34 511 GLY A C 1
ATOM 3638 O O . GLY A 1 511 ? 24.501 18.613 35.098 1.00 17.57 511 GLY A O 1
ATOM 3639 N N . PRO A 1 512 ? 23.874 17.788 33.086 1.00 17.33 512 PRO A N 1
ATOM 3640 C CA . PRO A 1 512 ? 22.566 17.348 33.531 1.00 17.49 512 PRO A CA 1
ATOM 3641 C C . PRO A 1 512 ? 22.652 16.287 34.596 1.00 17.99 512 PRO A C 1
ATOM 3642 O O . PRO A 1 512 ? 21.645 15.952 35.195 1.00 18.39 512 PRO A O 1
ATOM 3646 N N . GLU A 1 513 ? 23.839 15.745 34.824 1.00 18.78 513 GLU A N 1
ATOM 3647 C CA . GLU A 1 513 ? 23.990 14.653 35.786 1.00 19.36 513 GLU A CA 1
ATOM 3648 C C . GLU A 1 513 ? 24.560 15.156 37.116 1.00 20.17 513 GLU A C 1
ATOM 3649 O O . GLU A 1 513 ? 24.496 14.451 38.130 1.00 20.35 513 GLU A O 1
ATOM 3655 N N . ARG A 1 514 ? 25.082 16.384 37.127 1.00 20.85 514 ARG A N 1
ATOM 3656 C CA . ARG A 1 514 ? 25.546 16.983 38.384 1.00 21.83 514 ARG A CA 1
ATOM 3657 C C . ARG A 1 514 ? 24.472 17.058 39.487 1.00 22.20 514 ARG A C 1
ATOM 3658 O O . ARG A 1 514 ? 24.784 16.810 40.646 1.00 22.59 514 ARG A O 1
ATOM 3666 N N . GLU A 1 515 ? 23.218 17.358 39.152 1.00 22.52 515 GLU A N 1
ATOM 3667 C CA . GLU A 1 515 ? 22.211 17.539 40.207 1.00 23.16 515 GLU A CA 1
ATOM 3668 C C . GLU A 1 515 ? 21.751 16.254 40.918 1.00 23.45 515 GLU A C 1
ATOM 3669 O O . GLU A 1 515 ? 20.796 16.265 41.694 1.00 23.62 515 GLU A O 1
ATOM 3675 N N . LYS A 1 516 ? 22.473 15.160 40.677 1.00 23.73 516 LYS A N 1
ATOM 3676 C CA . LYS A 1 516 ? 22.159 13.841 41.225 1.00 23.44 516 LYS A CA 1
ATOM 3677 C C . LYS A 1 516 ? 22.950 13.443 42.485 1.00 23.75 516 LYS A C 1
ATOM 3678 O O . LYS A 1 516 ? 22.653 12.420 43.109 1.00 23.72 516 LYS A O 1
ATOM 3684 N N . THR A 1 517 ? 23.967 14.229 42.839 1.00 24.18 517 THR A N 1
ATOM 3685 C CA . THR A 1 517 ? 24.647 14.099 44.139 1.00 24.77 517 THR A CA 1
ATOM 3686 C C . THR A 1 517 ? 24.865 15.436 44.792 1.00 24.63 517 THR A C 1
ATOM 3687 O O . THR A 1 517 ? 25.088 16.447 44.120 1.00 24.76 517 THR A O 1
ATOM 3691 N N . GLN A 1 518 ? 24.825 15.421 46.117 1.00 24.59 518 GLN A N 1
ATOM 3692 C CA . GLN A 1 518 ? 25.172 16.582 46.923 1.00 24.20 518 GLN A CA 1
ATOM 3693 C C . GLN A 1 518 ? 26.621 16.471 47.391 1.00 23.96 518 GLN A C 1
ATOM 3694 O O . GLN A 1 518 ? 27.113 17.329 48.118 1.00 24.20 518 GLN A O 1
ATOM 3700 N N . ALA A 1 519 ? 27.293 15.406 46.960 1.00 23.68 519 ALA A N 1
ATOM 3701 C CA . ALA A 1 519 ? 28.711 15.203 47.211 1.00 23.42 519 ALA A CA 1
ATOM 3702 C C . ALA A 1 519 ? 29.518 16.375 46.661 1.00 23.56 519 ALA A C 1
ATOM 3703 O O . ALA A 1 519 ? 29.175 16.947 45.620 1.00 23.22 519 ALA A O 1
ATOM 3705 N N . ILE A 1 520 ? 30.574 16.740 47.383 1.00 23.72 520 ILE A N 1
ATOM 3706 C CA . ILE A 1 520 ? 31.429 17.842 46.980 1.00 24.34 520 ILE A CA 1
ATOM 3707 C C . ILE A 1 520 ? 32.615 17.309 46.211 1.00 24.53 520 ILE A C 1
ATOM 3708 O O . ILE A 1 520 ? 33.269 16.370 46.661 1.00 24.52 520 ILE A O 1
ATOM 3713 N N . ASP A 1 521 ? 32.868 17.907 45.042 1.00 24.52 521 ASP A N 1
ATOM 3714 C CA . ASP A 1 521 ? 33.975 17.524 44.164 1.00 24.13 521 ASP A CA 1
ATOM 3715 C C . ASP A 1 521 ? 35.278 17.222 44.919 1.00 23.97 521 ASP A C 1
ATOM 3716 O O . ASP A 1 521 ? 35.793 18.075 45.660 1.00 23.97 521 ASP A O 1
ATOM 3721 N N . GLY A 1 522 ? 35.784 16.000 44.748 1.00 23.50 522 GLY A N 1
ATOM 3722 C CA . GLY A 1 522 ? 37.133 15.656 45.189 1.00 23.38 522 GLY A CA 1
ATOM 3723 C C . GLY A 1 522 ? 37.284 14.842 46.460 1.00 23.47 522 GLY A C 1
ATOM 3724 O O . GLY A 1 522 ? 38.295 14.166 46.640 1.00 23.75 522 GLY A O 1
ATOM 3725 N N . GLU A 1 523 ? 36.292 14.918 47.345 1.00 23.03 523 GLU A N 1
ATOM 3726 C CA . GLU A 1 523 ? 36.297 14.209 48.623 1.00 22.58 523 GLU A CA 1
ATOM 3727 C C . GLU A 1 523 ? 36.496 12.689 48.543 1.00 22.62 523 GLU A C 1
ATOM 3728 O O . GLU A 1 523 ? 36.850 12.066 49.547 1.00 22.75 523 GLU A O 1
ATOM 3734 N N . PHE A 1 524 ? 36.233 12.079 47.388 1.00 22.25 524 PHE A N 1
ATOM 3735 C CA . PHE A 1 524 ? 36.465 10.641 47.258 1.00 22.22 524 PHE A CA 1
ATOM 3736 C C . PHE A 1 524 ? 37.859 10.334 46.767 1.00 22.31 524 PHE A C 1
ATOM 3737 O O . PHE A 1 524 ? 38.287 9.185 46.783 1.00 22.72 524 PHE A O 1
ATOM 3745 N N . ARG A 1 525 ? 38.562 11.357 46.307 1.00 22.36 525 ARG A N 1
ATOM 3746 C CA . ARG A 1 525 ? 39.964 11.209 45.973 1.00 22.45 525 ARG A CA 1
ATOM 3747 C C . ARG A 1 525 ? 40.666 10.445 47.108 1.00 22.46 525 ARG A C 1
ATOM 3748 O O . ARG A 1 525 ? 40.332 10.602 48.283 1.00 22.40 525 ARG A O 1
ATOM 3756 N N . LEU A 1 526 ? 41.624 9.611 46.728 1.00 22.54 526 LEU A N 1
ATOM 3757 C CA . LEU A 1 526 ? 42.289 8.707 47.637 1.00 22.63 526 LEU A CA 1
ATOM 3758 C C . LEU A 1 526 ? 43.765 8.744 47.292 1.00 22.74 526 LEU A C 1
ATOM 3759 O O . LEU A 1 526 ? 44.153 8.305 46.221 1.00 23.10 526 LEU A O 1
ATOM 3764 N N . ARG A 1 527 ? 44.587 9.290 48.182 1.00 22.86 527 ARG A N 1
ATOM 3765 C CA . ARG A 1 527 ? 46.028 9.430 47.921 1.00 22.80 527 ARG A CA 1
ATOM 3766 C C . ARG A 1 527 ? 46.766 8.100 48.100 1.00 22.73 527 ARG A C 1
ATOM 3767 O O . ARG A 1 527 ? 46.155 7.079 48.418 1.00 22.59 527 ARG A O 1
ATOM 3775 N N . GLY A 1 528 ? 48.079 8.121 47.879 1.00 22.83 528 GLY A N 1
ATOM 3776 C CA . GLY A 1 528 ? 48.940 6.960 48.105 1.00 22.99 528 GLY A CA 1
ATOM 3777 C C . GLY A 1 528 ? 48.508 5.750 47.306 1.00 23.11 528 GLY A C 1
ATOM 3778 O O . GLY A 1 528 ? 47.981 5.889 46.196 1.00 23.52 528 GLY A O 1
ATOM 3779 N N . GLU A 1 529 ? 48.718 4.563 47.866 1.00 22.86 529 GLU A N 1
ATOM 3780 C CA . GLU A 1 529 ? 48.316 3.339 47.178 1.00 22.76 529 GLU A CA 1
ATOM 3781 C C . GLU A 1 529 ? 47.069 2.713 47.776 1.00 22.38 529 GLU A C 1
ATOM 3782 O O . GLU A 1 529 ? 46.720 1.569 47.486 1.00 21.99 529 GLU A O 1
ATOM 3788 N N . GLN A 1 530 ? 46.398 3.482 48.619 1.00 22.15 530 GLN A N 1
ATOM 3789 C CA . GLN A 1 530 ? 44.997 3.249 48.841 1.00 21.94 530 GLN A CA 1
ATOM 3790 C C . GLN A 1 530 ? 44.381 3.376 47.463 1.00 21.74 530 GLN A C 1
ATOM 3791 O O . GLN A 1 530 ? 43.589 2.537 47.058 1.00 21.64 530 GLN A O 1
ATOM 3797 N N . ARG A 1 531 ? 44.801 4.398 46.724 1.00 21.93 531 ARG A N 1
ATOM 3798 C CA . ARG A 1 531 ? 44.327 4.601 45.364 1.00 22.10 531 ARG A CA 1
ATOM 3799 C C . ARG A 1 531 ? 44.610 3.386 44.485 1.00 22.12 531 ARG A C 1
ATOM 3800 O O . ARG A 1 531 ? 43.721 2.907 43.792 1.00 22.04 531 ARG A O 1
ATOM 3808 N N . LYS A 1 532 ? 45.840 2.885 44.524 1.00 22.35 532 LYS A N 1
ATOM 3809 C CA . LYS A 1 532 ? 46.210 1.740 43.695 1.00 22.49 532 LYS A CA 1
ATOM 3810 C C . LYS A 1 532 ? 45.386 0.503 44.051 1.00 22.35 532 LYS A C 1
ATOM 3811 O O . LYS A 1 532 ? 44.972 -0.251 43.165 1.00 22.41 532 LYS A O 1
ATOM 3817 N N . THR A 1 533 ? 45.104 0.331 45.338 1.00 22.25 533 THR A N 1
ATOM 3818 C CA . THR A 1 533 ? 44.277 -0.779 45.796 1.00 22.33 533 THR A CA 1
ATOM 3819 C C . THR A 1 533 ? 42.868 -0.646 45.225 1.00 22.65 533 THR A C 1
ATOM 3820 O O . THR A 1 533 ? 42.359 -1.570 44.586 1.00 22.91 533 THR A O 1
ATOM 3824 N N . PHE A 1 534 ? 42.260 0.520 45.452 1.00 22.72 534 PHE A N 1
ATOM 3825 C CA . PHE A 1 534 ? 40.949 0.874 44.909 1.00 22.41 534 PHE A CA 1
ATOM 3826 C C . PHE A 1 534 ? 40.836 0.589 43.417 1.00 21.85 534 PHE A C 1
ATOM 3827 O O . PHE A 1 534 ? 39.749 0.314 42.927 1.00 22.26 534 PHE A O 1
ATOM 3835 N N . VAL A 1 535 ? 41.937 0.661 42.685 1.00 21.23 535 VAL A N 1
ATOM 3836 C CA . VAL A 1 535 ? 41.854 0.370 41.253 1.00 20.92 535 VAL A CA 1
ATOM 3837 C C . VAL A 1 535 ? 41.924 -1.139 41.031 1.00 21.24 535 VAL A C 1
ATOM 3838 O O . VAL A 1 535 ? 41.055 -1.708 40.382 1.00 21.18 535 VAL A O 1
ATOM 3842 N N . GLU A 1 536 ? 42.937 -1.779 41.611 1.00 21.63 536 GLU A N 1
ATOM 3843 C CA . GLU A 1 536 ? 43.083 -3.237 41.551 1.00 22.06 536 GLU A CA 1
ATOM 3844 C C . GLU A 1 536 ? 41.808 -4.022 41.909 1.00 21.94 536 GLU A C 1
ATOM 3845 O O . GLU A 1 536 ? 41.381 -4.893 41.159 1.00 21.72 536 GLU A O 1
ATOM 3851 N N . LEU A 1 537 ? 41.208 -3.725 43.055 1.00 21.98 537 LEU A N 1
ATOM 3852 C CA . LEU A 1 537 ? 40.008 -4.450 43.460 1.00 22.27 537 LEU A CA 1
ATOM 3853 C C . LEU A 1 537 ? 38.977 -4.425 42.322 1.00 22.60 537 LEU A C 1
ATOM 3854 O O . LEU A 1 537 ? 38.384 -5.457 41.974 1.00 22.38 537 LEU A O 1
ATOM 3859 N N . MET A 1 538 ? 38.794 -3.249 41.724 1.00 22.62 538 MET A N 1
ATOM 3860 C CA . MET A 1 538 ? 37.894 -3.114 40.592 1.00 22.61 538 MET A CA 1
ATOM 3861 C C . MET A 1 538 ? 38.385 -3.873 39.366 1.00 22.79 538 MET A C 1
ATOM 3862 O O . MET A 1 538 ? 37.623 -4.607 38.751 1.00 23.17 538 MET A O 1
ATOM 3867 N N . ARG A 1 539 ? 39.654 -3.692 39.010 1.00 22.85 539 ARG A N 1
ATOM 3868 C CA . ARG A 1 539 ? 40.207 -4.310 37.813 1.00 22.98 539 ARG A CA 1
ATOM 3869 C C . ARG A 1 539 ? 40.316 -5.839 37.938 1.00 22.97 539 ARG A C 1
ATOM 3870 O O . ARG A 1 539 ? 39.762 -6.565 37.121 1.00 22.87 539 ARG A O 1
ATOM 3878 N N . ARG A 1 540 ? 41.005 -6.316 38.975 1.00 23.15 540 ARG A N 1
ATOM 3879 C CA . ARG A 1 540 ? 41.351 -7.729 39.113 1.00 23.25 540 ARG A CA 1
ATOM 3880 C C . ARG A 1 540 ? 40.405 -8.467 40.056 1.00 23.67 540 ARG A C 1
ATOM 3881 O O . ARG A 1 540 ? 40.124 -9.652 39.865 1.00 23.69 540 ARG A O 1
ATOM 3889 N N . GLY A 1 541 ? 39.911 -7.767 41.071 1.00 24.08 541 GLY A N 1
ATOM 3890 C CA . GLY A 1 541 ? 39.025 -8.385 42.053 1.00 24.58 541 GLY A CA 1
ATOM 3891 C C . GLY A 1 541 ? 37.593 -8.487 41.571 1.00 24.85 541 GLY A C 1
ATOM 3892 O O . GLY A 1 541 ? 36.772 -9.168 42.192 1.00 24.92 541 GLY A O 1
ATOM 3893 N N . ASP A 1 542 ? 37.302 -7.806 40.462 1.00 25.01 542 ASP A N 1
ATOM 3894 C CA . ASP A 1 542 ? 35.953 -7.734 39.888 1.00 24.99 542 ASP A CA 1
ATOM 3895 C C . ASP A 1 542 ? 34.888 -7.155 40.806 1.00 24.21 542 ASP A C 1
ATOM 3896 O O . ASP A 1 542 ? 33.727 -7.519 40.679 1.00 24.33 542 ASP A O 1
ATOM 3901 N N . LEU A 1 543 ? 35.272 -6.260 41.713 1.00 23.76 543 LEU A N 1
ATOM 3902 C CA . LEU A 1 543 ? 34.349 -5.757 42.754 1.00 23.47 543 LEU A CA 1
ATOM 3903 C C . LEU A 1 543 ? 33.614 -4.474 42.366 1.00 23.36 543 LEU A C 1
ATOM 3904 O O . LEU A 1 543 ? 34.131 -3.677 41.586 1.00 24.14 543 LEU A O 1
ATOM 3909 N N . PRO A 1 544 ? 32.392 -4.273 42.886 1.00 22.98 544 PRO A N 1
ATOM 3910 C CA . PRO A 1 544 ? 31.742 -3.005 42.570 1.00 22.55 544 PRO A CA 1
ATOM 3911 C C . PRO A 1 544 ? 32.520 -1.812 43.125 1.00 22.42 544 PRO A C 1
ATOM 3912 O O . PRO A 1 544 ? 33.279 -1.933 44.102 1.00 22.20 544 PRO A O 1
ATOM 3916 N N . VAL A 1 545 ? 32.335 -0.666 42.482 1.00 22.07 545 VAL A N 1
ATOM 3917 C CA . VAL A 1 545 ? 32.972 0.573 42.911 1.00 21.32 545 VAL A CA 1
ATOM 3918 C C . VAL A 1 545 ? 32.834 0.823 44.416 1.00 20.68 545 VAL A C 1
ATOM 3919 O O . VAL A 1 545 ? 33.839 0.866 45.101 1.00 21.12 545 VAL A O 1
ATOM 3923 N N . TRP A 1 546 ? 31.613 0.951 44.937 1.00 20.03 546 TRP A N 1
ATOM 3924 C CA . TRP A 1 546 ? 31.420 1.264 46.380 1.00 19.55 546 TRP A CA 1
ATOM 3925 C C . TRP A 1 546 ? 32.207 0.346 47.305 1.00 19.02 546 TRP A C 1
ATOM 3926 O O . TRP A 1 546 ? 32.918 0.807 48.196 1.00 18.78 546 TRP A O 1
ATOM 3937 N N . LEU A 1 547 ? 32.059 -0.951 47.071 1.00 18.77 547 LEU A N 1
ATOM 3938 C CA . LEU A 1 547 ? 32.800 -1.972 47.773 1.00 18.62 547 LEU A CA 1
ATOM 3939 C C . LEU A 1 547 ? 34.294 -1.701 47.667 1.00 18.58 547 LEU A C 1
ATOM 3940 O O . LEU A 1 547 ? 34.951 -1.439 48.683 1.00 18.59 547 LEU A O 1
ATOM 3945 N N . SER A 1 548 ? 34.814 -1.734 46.438 1.00 18.63 548 SER A N 1
ATOM 3946 C CA . SER A 1 548 ? 36.211 -1.403 46.171 1.00 18.78 548 SER A CA 1
ATOM 3947 C C . SER A 1 548 ? 36.637 -0.195 46.998 1.00 18.95 548 SER A C 1
ATOM 3948 O O . SER A 1 548 ? 37.676 -0.245 47.654 1.00 19.48 548 SER A O 1
ATOM 3951 N N . TYR A 1 549 ? 35.822 0.862 47.013 1.00 18.61 549 TYR A N 1
ATOM 3952 C CA . TYR A 1 549 ? 36.163 2.059 47.783 1.00 18.61 549 TYR A CA 1
ATOM 3953 C C . TYR A 1 549 ? 36.389 1.788 49.255 1.00 18.43 549 TYR A C 1
ATOM 3954 O O . TYR A 1 549 ? 37.485 2.033 49.764 1.00 18.41 549 TYR A O 1
ATOM 3963 N N . LYS A 1 550 ? 35.340 1.303 49.922 1.00 17.97 550 LYS A N 1
ATOM 3964 C CA . LYS A 1 550 ? 35.357 1.092 51.360 1.00 17.43 550 LYS A CA 1
ATOM 3965 C C . LYS A 1 550 ? 36.586 0.281 51.761 1.00 17.35 550 LYS A C 1
ATOM 3966 O O . LYS A 1 550 ? 37.245 0.607 52.744 1.00 17.61 550 LYS A O 1
ATOM 3972 N N . VAL A 1 551 ? 36.930 -0.742 50.984 1.00 16.99 551 VAL A N 1
ATOM 3973 C CA . VAL A 1 551 ? 38.074 -1.580 51.337 1.00 16.65 551 VAL A CA 1
ATOM 3974 C C . VAL A 1 551 ? 39.407 -0.828 51.227 1.00 16.78 551 VAL A C 1
ATOM 3975 O O . VAL A 1 551 ? 40.200 -0.850 52.166 1.00 16.47 551 VAL A O 1
ATOM 3979 N N . ALA A 1 552 ? 39.652 -0.154 50.099 1.00 16.82 552 ALA A N 1
ATOM 3980 C CA . ALA A 1 552 ? 40.932 0.535 49.893 1.00 16.85 552 ALA A CA 1
ATOM 3981 C C . ALA A 1 552 ? 41.192 1.592 50.949 1.00 17.27 552 ALA A C 1
ATOM 3982 O O . ALA A 1 552 ? 42.281 1.623 51.556 1.00 17.29 552 ALA A O 1
ATOM 3984 N N . SER A 1 553 ? 40.183 2.434 51.181 1.00 17.51 553 SER A N 1
ATOM 3985 C CA . SER A 1 553 ? 40.279 3.520 52.164 1.00 17.77 553 SER A CA 1
ATOM 3986 C C . SER A 1 553 ? 40.411 3.051 53.615 1.00 18.07 553 SER A C 1
ATOM 3987 O O . SER A 1 553 ? 40.650 3.862 54.519 1.00 18.50 553 SER A O 1
ATOM 3990 N N . ALA A 1 554 ? 40.271 1.745 53.837 1.00 18.03 554 ALA A N 1
ATOM 3991 C CA . ALA A 1 554 ? 40.570 1.159 55.145 1.00 17.95 554 ALA A CA 1
ATOM 3992 C C . ALA A 1 554 ? 42.043 0.740 55.234 1.00 18.06 554 ALA A C 1
ATOM 3993 O O . ALA A 1 554 ? 42.529 0.338 56.303 1.00 18.06 554 ALA A O 1
ATOM 3995 N N . GLY A 1 555 ? 42.748 0.836 54.107 1.00 18.06 555 GLY A N 1
ATOM 3996 C CA . GLY A 1 555 ? 44.175 0.537 54.071 1.00 18.06 555 GLY A CA 1
ATOM 3997 C C . GLY A 1 555 ? 44.486 -0.932 53.893 1.00 18.02 555 GLY A C 1
ATOM 3998 O O . GLY A 1 555 ? 45.611 -1.365 54.139 1.00 18.06 555 GLY A O 1
ATOM 3999 N N . ILE A 1 556 ? 43.486 -1.694 53.460 1.00 18.18 556 ILE A N 1
ATOM 4000 C CA . ILE A 1 556 ? 43.641 -3.117 53.180 1.00 18.36 556 ILE A CA 1
ATOM 4001 C C . ILE A 1 556 ? 44.411 -3.356 51.870 1.00 18.90 556 ILE A C 1
ATOM 4002 O O . ILE A 1 556 ? 44.128 -2.742 50.828 1.00 18.55 556 ILE A O 1
ATOM 4007 N N . SER A 1 557 ? 45.399 -4.243 51.950 1.00 19.43 557 SER A N 1
ATOM 4008 C CA . SER A 1 557 ? 46.153 -4.667 50.785 1.00 20.10 557 SER A CA 1
ATOM 4009 C C . SER A 1 557 ? 45.296 -5.603 49.952 1.00 20.40 557 SER A C 1
ATOM 4010 O O . SER A 1 557 ? 44.590 -6.453 50.498 1.00 20.55 557 SER A O 1
ATOM 4013 N N . TYR A 1 558 ? 45.361 -5.445 48.633 1.00 20.75 558 TYR A N 1
ATOM 4014 C CA . TYR A 1 558 ? 44.611 -6.301 47.704 1.00 21.09 558 TYR A CA 1
ATOM 4015 C C . TYR A 1 558 ? 44.654 -7.793 48.072 1.00 21.53 558 TYR A C 1
ATOM 4016 O O . TYR A 1 558 ? 43.615 -8.466 48.112 1.00 21.72 558 TYR A O 1
ATOM 4025 N N . LYS A 1 559 ? 45.858 -8.295 48.341 1.00 21.57 559 LYS A N 1
ATOM 4026 C CA . LYS A 1 559 ? 46.072 -9.719 48.554 1.00 21.83 559 LYS A CA 1
ATOM 4027 C C . LYS A 1 559 ? 45.341 -10.231 49.795 1.00 21.89 559 LYS A C 1
ATOM 4028 O O . LYS A 1 559 ? 45.074 -11.420 49.905 1.00 21.88 559 LYS A O 1
ATOM 4034 N N . ASP A 1 560 ? 45.006 -9.323 50.710 1.00 22.09 560 ASP A N 1
ATOM 4035 C CA . ASP A 1 560 ? 44.375 -9.682 51.976 1.00 22.35 560 ASP A CA 1
ATOM 4036 C C . ASP A 1 560 ? 42.881 -9.869 51.796 1.00 22.58 560 ASP A C 1
ATOM 4037 O O . ASP A 1 560 ? 42.231 -9.098 51.093 1.00 22.78 560 ASP A O 1
ATOM 4042 N N . ARG A 1 561 ? 42.338 -10.897 52.447 1.00 22.94 561 ARG A N 1
ATOM 4043 C CA . ARG A 1 561 ? 40.933 -11.277 52.272 1.00 22.77 561 ARG A CA 1
ATOM 4044 C C . ARG A 1 561 ? 40.182 -11.470 53.595 1.00 22.66 561 ARG A C 1
ATOM 4045 O O . ARG A 1 561 ? 39.036 -11.914 53.595 1.00 23.12 561 ARG A O 1
ATOM 4053 N N . GLU A 1 562 ? 40.801 -11.125 54.718 1.00 22.24 562 GLU A N 1
ATOM 4054 C CA . GLU A 1 562 ? 40.147 -11.336 56.014 1.00 22.21 562 GLU A CA 1
ATOM 4055 C C . GLU A 1 562 ? 38.824 -10.571 56.229 1.00 21.76 562 GLU A C 1
ATOM 4056 O O . GLU A 1 562 ? 37.954 -11.028 56.974 1.00 21.61 562 GLU A O 1
ATOM 4062 N N . TRP A 1 563 ? 38.666 -9.432 55.560 1.00 21.27 563 TRP A N 1
ATOM 4063 C CA . TRP A 1 563 ? 37.452 -8.620 55.692 1.00 20.88 563 TRP A CA 1
ATOM 4064 C C . TRP A 1 563 ? 36.199 -9.321 55.157 1.00 20.73 563 TRP A C 1
ATOM 4065 O O . TRP A 1 563 ? 35.079 -8.892 55.414 1.00 20.77 563 TRP A O 1
ATOM 4076 N N . CYS A 1 564 ? 36.397 -10.394 54.405 1.00 20.64 564 CYS A N 1
ATOM 4077 C CA . CYS A 1 564 ? 35.294 -11.198 53.912 1.00 20.52 564 CYS A CA 1
ATOM 4078 C C . CYS A 1 564 ? 34.706 -12.088 55.004 1.00 20.76 564 CYS A C 1
ATOM 4079 O O . CYS A 1 564 ? 33.651 -12.694 54.812 1.00 20.88 564 CYS A O 1
ATOM 4082 N N . PHE A 1 565 ? 35.383 -12.153 56.147 1.00 20.70 565 PHE A N 1
ATOM 4083 C CA . PHE A 1 565 ? 35.006 -13.063 57.213 1.00 20.69 565 PHE A CA 1
ATOM 4084 C C . PHE A 1 565 ? 34.779 -12.394 58.563 1.00 21.44 565 PHE A C 1
ATOM 4085 O O . PHE A 1 565 ? 34.173 -12.993 59.459 1.00 21.29 565 PHE A O 1
ATOM 4093 N N . THR A 1 566 ? 35.239 -11.152 58.701 1.00 22.37 566 THR A N 1
ATOM 4094 C CA . THR A 1 566 ? 35.132 -10.429 59.977 1.00 23.32 566 THR A CA 1
ATOM 4095 C C . THR A 1 566 ? 33.922 -9.479 60.027 1.00 23.58 566 THR A C 1
ATOM 4096 O O . THR A 1 566 ? 34.027 -8.352 60.532 1.00 23.73 566 THR A O 1
ATOM 4100 N N . GLY A 1 567 ? 32.780 -9.945 59.518 1.00 23.94 567 GLY A N 1
ATOM 4101 C CA . GLY A 1 567 ? 31.546 -9.159 59.513 1.00 24.52 567 GLY A CA 1
ATOM 4102 C C . GLY A 1 567 ? 30.607 -9.494 60.656 1.00 25.23 567 GLY A C 1
ATOM 4103 O O . GLY A 1 567 ? 30.815 -10.472 61.387 1.00 25.47 567 GLY A O 1
ATOM 4104 N N . GLU A 1 568 ? 29.567 -8.680 60.819 1.00 25.78 568 GLU A N 1
ATOM 4105 C CA . GLU A 1 568 ? 28.552 -8.927 61.849 1.00 26.53 568 GLU A CA 1
ATOM 4106 C C . GLU A 1 568 ? 27.652 -10.070 61.408 1.00 26.52 568 GLU A C 1
ATOM 4107 O O . GLU A 1 568 ? 27.541 -10.350 60.222 1.00 26.64 568 GLU A O 1
ATOM 4113 N N . ARG A 1 569 ? 26.999 -10.719 62.364 1.00 26.76 569 ARG A N 1
ATOM 4114 C CA . ARG A 1 569 ? 26.149 -11.866 62.066 1.00 26.93 569 ARG A CA 1
ATOM 4115 C C . ARG A 1 569 ? 25.161 -11.575 60.937 1.00 26.85 569 ARG A C 1
ATOM 4116 O O . ARG A 1 569 ? 25.015 -12.382 60.011 1.00 26.74 569 ARG A O 1
ATOM 4124 N N . ASN A 1 570 ? 24.494 -10.424 61.008 1.00 26.73 570 ASN A N 1
ATOM 4125 C CA . ASN A 1 570 ? 23.516 -10.065 59.984 1.00 26.78 570 ASN A CA 1
ATOM 4126 C C . ASN A 1 570 ? 24.140 -9.715 58.620 1.00 26.35 570 ASN A C 1
ATOM 4127 O O . ASN A 1 570 ? 23.434 -9.333 57.685 1.00 26.37 570 ASN A O 1
ATOM 4132 N N . ASN A 1 571 ? 25.460 -9.885 58.517 1.00 26.00 571 ASN A N 1
ATOM 4133 C CA . ASN A 1 571 ? 26.210 -9.709 57.265 1.00 25.56 571 ASN A CA 1
ATOM 4134 C C . ASN A 1 571 ? 26.516 -11.021 56.542 1.00 25.26 571 ASN A C 1
ATOM 4135 O O . ASN A 1 571 ? 27.305 -11.051 55.595 1.00 25.22 571 ASN A O 1
ATOM 4140 N N . GLN A 1 572 ? 25.904 -12.106 57.003 1.00 24.90 572 GLN A N 1
ATOM 4141 C CA . GLN A 1 572 ? 26.135 -13.421 56.431 1.00 24.40 572 GLN A CA 1
ATOM 4142 C C . GLN A 1 572 ? 25.490 -13.526 55.060 1.00 24.39 572 GLN A C 1
ATOM 4143 O O . GLN A 1 572 ? 24.278 -13.376 54.921 1.00 24.63 572 GLN A O 1
ATOM 4149 N N . ILE A 1 573 ? 26.310 -13.785 54.051 1.00 23.97 573 ILE A N 1
ATOM 4150 C CA . ILE A 1 573 ? 25.813 -14.109 52.726 1.00 23.72 573 ILE A CA 1
ATOM 4151 C C . ILE A 1 573 ? 25.115 -15.476 52.750 1.00 23.66 573 ILE A C 1
ATOM 4152 O O . ILE A 1 573 ? 25.495 -16.357 53.509 1.00 23.30 573 ILE A O 1
ATOM 4157 N N . LEU A 1 574 ? 24.089 -15.629 51.920 1.00 24.03 574 LEU A N 1
ATOM 4158 C CA . LEU A 1 574 ? 23.457 -16.925 51.678 1.00 24.20 574 LEU A CA 1
ATOM 4159 C C . LEU A 1 574 ? 23.261 -17.134 50.190 1.00 24.05 574 LEU A C 1
ATOM 4160 O O . LEU A 1 574 ? 22.942 -16.194 49.469 1.00 23.88 574 LEU A O 1
ATOM 4165 N N . GLU A 1 575 ? 23.466 -18.376 49.755 1.00 23.95 575 GLU A N 1
ATOM 4166 C CA . GLU A 1 575 ? 23.300 -18.800 48.370 1.00 23.97 575 GLU A CA 1
ATOM 4167 C C . GLU A 1 575 ? 22.226 -19.869 48.319 1.00 23.58 575 GLU A C 1
ATOM 4168 O O . GLU A 1 575 ? 22.322 -20.871 49.019 1.00 23.93 575 GLU A O 1
ATOM 4174 N N . GLU A 1 576 ? 21.204 -19.657 47.496 1.00 22.92 576 GLU A N 1
ATOM 4175 C CA . GLU A 1 576 ? 20.055 -20.560 47.440 1.00 22.47 576 GLU A CA 1
ATOM 4176 C C . GLU A 1 576 ? 19.637 -21.056 48.829 1.00 21.67 576 GLU A C 1
ATOM 4177 O O . GLU A 1 576 ? 19.470 -22.256 49.059 1.00 21.56 576 GLU A O 1
ATOM 4183 N N . ASN A 1 577 ? 19.508 -20.112 49.751 1.00 20.71 577 ASN A N 1
ATOM 4184 C CA . ASN A 1 577 ? 18.894 -20.334 51.054 1.00 20.22 577 ASN A CA 1
ATOM 4185 C C . ASN A 1 577 ? 19.742 -21.056 52.085 1.00 20.02 577 ASN A C 1
ATOM 4186 O O . ASN A 1 577 ? 19.280 -21.329 53.186 1.00 19.89 577 ASN A O 1
ATOM 4191 N N . MET A 1 578 ? 20.984 -21.356 51.733 1.00 20.09 578 MET A N 1
ATOM 4192 C CA . MET A 1 578 ? 21.918 -21.932 52.693 1.00 20.17 578 MET A CA 1
ATOM 4193 C C . MET A 1 578 ? 23.060 -20.982 52.957 1.00 20.26 578 MET A C 1
ATOM 4194 O O . MET A 1 578 ? 23.544 -20.328 52.046 1.00 20.20 578 MET A O 1
ATOM 4199 N N . GLU A 1 579 ? 23.478 -20.903 54.217 1.00 20.76 579 GLU A N 1
ATOM 4200 C CA . GLU A 1 579 ? 24.556 -19.998 54.620 1.00 20.65 579 GLU A CA 1
ATOM 4201 C C . GLU A 1 579 ? 25.890 -20.417 54.013 1.00 20.46 579 GLU A C 1
ATOM 4202 O O . GLU A 1 579 ? 26.369 -21.521 54.268 1.00 20.35 579 GLU A O 1
ATOM 4208 N N . VAL A 1 580 ? 26.455 -19.513 53.207 1.00 20.29 580 VAL A N 1
ATOM 4209 C CA . VAL A 1 580 ? 27.638 -19.751 52.372 1.00 20.56 580 VAL A CA 1
ATOM 4210 C C . VAL A 1 580 ? 28.911 -19.993 53.178 1.00 21.00 580 VAL A C 1
ATOM 4211 O O . VAL A 1 580 ? 29.243 -19.223 54.086 1.00 20.98 580 VAL A O 1
ATOM 4215 N N . GLU A 1 581 ? 29.615 -21.069 52.837 1.00 21.70 581 GLU A N 1
ATOM 4216 C CA . GLU A 1 581 ? 30.930 -21.369 53.419 1.00 22.54 581 GLU A CA 1
ATOM 4217 C C . GLU A 1 581 ? 31.947 -21.653 52.316 1.00 23.05 581 GLU A C 1
ATOM 4218 O O . GLU A 1 581 ? 31.620 -22.265 51.297 1.00 23.37 581 GLU A O 1
ATOM 4224 N N . ILE A 1 582 ? 33.173 -21.190 52.524 1.00 23.61 582 ILE A N 1
ATOM 4225 C CA . ILE A 1 582 ? 34.191 -21.203 51.486 1.00 24.50 582 ILE A CA 1
ATOM 4226 C C . ILE A 1 582 ? 35.533 -21.627 52.087 1.00 24.69 582 ILE A C 1
ATOM 4227 O O . ILE A 1 582 ? 35.848 -21.264 53.218 1.00 24.80 582 ILE A O 1
ATOM 4232 N N . TRP A 1 583 ? 36.309 -22.412 51.345 1.00 25.07 583 TRP A N 1
ATOM 4233 C CA . TRP A 1 583 ? 37.580 -22.928 51.852 1.00 25.54 583 TRP A CA 1
ATOM 4234 C C . TRP A 1 583 ? 38.757 -22.045 51.442 1.00 26.09 583 TRP A C 1
ATOM 4235 O O . TRP A 1 583 ? 39.115 -21.982 50.262 1.00 26.15 583 TRP A O 1
ATOM 4237 N N . THR A 1 584 ? 39.359 -21.374 52.424 1.00 26.85 584 THR A N 1
ATOM 4238 C CA . THR A 1 584 ? 40.466 -20.423 52.189 1.00 27.61 584 THR A CA 1
ATOM 4239 C C . THR A 1 584 ? 41.731 -21.055 51.578 1.00 28.19 584 THR A C 1
ATOM 4240 O O . THR A 1 584 ? 41.903 -22.281 51.597 1.00 28.16 584 THR A O 1
ATOM 4244 N N . ARG A 1 585 ? 42.611 -20.205 51.046 1.00 28.90 585 ARG A N 1
ATOM 4245 C CA . ARG A 1 585 ? 43.886 -20.650 50.471 1.00 29.65 585 ARG A CA 1
ATOM 4246 C C . ARG A 1 585 ? 44.868 -21.096 51.554 1.00 29.94 585 ARG A C 1
ATOM 4247 O O . ARG A 1 585 ? 45.826 -21.809 51.264 1.00 30.09 585 ARG A O 1
ATOM 4255 N N . GLU A 1 586 ? 44.621 -20.665 52.793 1.00 30.46 586 GLU A N 1
ATOM 4256 C CA . GLU A 1 586 ? 45.441 -21.047 53.954 1.00 30.85 586 GLU A CA 1
ATOM 4257 C C . GLU A 1 586 ? 44.826 -22.246 54.684 1.00 30.87 586 GLU A C 1
ATOM 4258 O O . GLU A 1 586 ? 45.372 -22.723 55.683 1.00 31.00 586 GLU A O 1
ATOM 4264 N N . GLY A 1 587 ? 43.679 -22.708 54.188 1.00 30.89 587 GLY A N 1
ATOM 4265 C CA . GLY A 1 587 ? 43.059 -23.946 54.657 1.00 30.93 587 GLY A CA 1
ATOM 4266 C C . GLY A 1 587 ? 42.200 -23.831 55.903 1.00 30.92 587 GLY A C 1
ATOM 4267 O O . GLY A 1 587 ? 42.560 -24.344 56.965 1.00 31.03 587 GLY A O 1
ATOM 4268 N N . GLU A 1 588 ? 41.062 -23.158 55.767 1.00 30.75 588 GLU A N 1
ATOM 4269 C CA . GLU A 1 588 ? 40.071 -23.056 56.836 1.00 30.63 588 GLU A CA 1
ATOM 4270 C C . GLU A 1 588 ? 38.674 -22.983 56.217 1.00 30.34 588 GLU A C 1
ATOM 4271 O O . GLU A 1 588 ? 38.515 -22.554 55.069 1.00 30.57 588 GLU A O 1
ATOM 4277 N N . LYS A 1 589 ? 37.668 -23.424 56.963 1.00 29.71 589 LYS A N 1
ATOM 4278 C CA . LYS A 1 589 ? 36.290 -23.163 56.586 1.00 29.42 589 LYS A CA 1
ATOM 4279 C C . LYS A 1 589 ? 35.766 -22.020 57.443 1.00 29.17 589 LYS A C 1
ATOM 4280 O O . LYS A 1 589 ? 35.855 -22.079 58.677 1.00 29.01 589 LYS A O 1
ATOM 4286 N N . LYS A 1 590 ? 35.258 -20.974 56.783 1.00 28.65 590 LYS A N 1
ATOM 4287 C CA . LYS A 1 590 ? 34.599 -19.853 57.459 1.00 28.46 590 LYS A CA 1
ATOM 4288 C C . LYS A 1 590 ? 33.370 -19.391 56.673 1.00 28.14 590 LYS A C 1
ATOM 4289 O O . LYS A 1 590 ? 33.329 -19.465 55.440 1.00 27.91 590 LYS A O 1
ATOM 4295 N N . LYS A 1 591 ? 32.372 -18.908 57.402 1.00 27.79 591 LYS A N 1
ATOM 4296 C CA . LYS A 1 591 ? 31.123 -18.461 56.804 1.00 27.50 591 LYS A CA 1
ATOM 4297 C C . LYS A 1 591 ? 31.308 -17.122 56.110 1.00 27.10 591 LYS A C 1
ATOM 4298 O O . LYS A 1 591 ? 31.925 -16.213 56.677 1.00 26.93 591 LYS A O 1
ATOM 4304 N N . LEU A 1 592 ? 30.777 -17.009 54.885 1.00 26.70 592 LEU A N 1
ATOM 4305 C CA . LEU A 1 592 ? 30.924 -15.793 54.079 1.00 25.74 592 LEU A CA 1
ATOM 4306 C C . LEU A 1 592 ? 30.152 -14.647 54.703 1.00 25.82 592 LEU A C 1
ATOM 4307 O O . LEU A 1 592 ? 28.921 -14.583 54.634 1.00 25.68 592 LEU A O 1
ATOM 4312 N N . ARG A 1 593 ? 30.912 -13.755 55.329 1.00 25.95 593 ARG A N 1
ATOM 4313 C CA . ARG A 1 593 ? 30.373 -12.673 56.134 1.00 25.95 593 ARG A CA 1
ATOM 4314 C C . ARG A 1 593 ? 31.308 -11.474 56.020 1.00 26.15 593 ARG A C 1
ATOM 4315 O O . ARG A 1 593 ? 32.170 -11.271 56.873 1.00 26.21 593 ARG A O 1
ATOM 4323 N N . PRO A 1 594 ? 31.161 -10.686 54.943 1.00 26.40 594 PRO A N 1
ATOM 4324 C CA . PRO A 1 594 ? 32.021 -9.524 54.717 1.00 26.33 594 PRO A CA 1
ATOM 4325 C C . PRO A 1 594 ? 31.785 -8.438 55.755 1.00 26.40 594 PRO A C 1
ATOM 4326 O O . PRO A 1 594 ? 30.702 -8.376 56.333 1.00 26.52 594 PRO A O 1
ATOM 4330 N N . LYS A 1 595 ? 32.786 -7.591 55.982 1.00 26.67 595 LYS A N 1
ATOM 4331 C CA . LYS A 1 595 ? 32.622 -6.409 56.836 1.00 27.06 595 LYS A CA 1
ATOM 4332 C C . LYS A 1 595 ? 31.618 -5.449 56.191 1.00 27.16 595 LYS A C 1
ATOM 4333 O O . LYS A 1 595 ? 30.575 -5.141 56.774 1.00 27.47 595 LYS A O 1
ATOM 4339 N N . TRP A 1 596 ? 31.924 -5.002 54.976 1.00 27.22 596 TRP A N 1
ATOM 4340 C CA . TRP A 1 596 ? 31.009 -4.156 54.209 1.00 26.88 596 TRP A CA 1
ATOM 4341 C C . TRP A 1 596 ? 30.171 -5.000 53.241 1.00 26.60 596 TRP A C 1
ATOM 4342 O O . TRP A 1 596 ? 30.694 -5.840 52.512 1.00 26.45 596 TRP A O 1
ATOM 4353 N N . LEU A 1 597 ? 28.867 -4.755 53.239 1.00 26.44 597 LEU A N 1
ATOM 4354 C CA . LEU A 1 597 ? 27.919 -5.577 52.509 1.00 26.20 597 LEU A CA 1
ATOM 4355 C C . LEU A 1 597 ? 27.387 -4.859 51.267 1.00 26.32 597 LEU A C 1
ATOM 4356 O O . LEU A 1 597 ? 26.710 -3.829 51.370 1.00 26.66 597 LEU A O 1
ATOM 4361 N N . ASP A 1 598 ? 27.704 -5.407 50.098 1.00 26.18 598 ASP A N 1
ATOM 4362 C CA . ASP A 1 598 ? 27.250 -4.862 48.824 1.00 26.02 598 ASP A CA 1
ATOM 4363 C C . ASP A 1 598 ? 26.519 -5.953 48.071 1.00 26.28 598 ASP A C 1
ATOM 4364 O O . ASP A 1 598 ? 27.111 -6.957 47.685 1.00 26.30 598 ASP A O 1
ATOM 4369 N N . ALA A 1 599 ? 25.236 -5.733 47.831 1.00 26.72 599 ALA A N 1
ATOM 4370 C CA . ALA A 1 599 ? 24.357 -6.758 47.265 1.00 27.29 599 ALA A CA 1
ATOM 4371 C C . ALA A 1 599 ? 24.831 -7.331 45.938 1.00 27.69 599 ALA A C 1
ATOM 4372 O O . ALA A 1 599 ? 24.659 -8.518 45.665 1.00 27.88 599 ALA A O 1
ATOM 4374 N N . ARG A 1 600 ? 25.462 -6.485 45.138 1.00 28.00 600 ARG A N 1
ATOM 4375 C CA . ARG A 1 600 ? 25.764 -6.811 43.769 1.00 28.23 600 ARG A CA 1
ATOM 4376 C C . ARG A 1 600 ? 26.790 -7.940 43.643 1.00 29.13 600 ARG A C 1
ATOM 4377 O O . ARG A 1 600 ? 26.954 -8.527 42.551 1.00 29.21 600 ARG A O 1
ATOM 4385 N N . VAL A 1 601 ? 27.443 -8.275 44.763 1.00 29.53 601 VAL A N 1
ATOM 4386 C CA . VAL A 1 601 ? 28.296 -9.473 44.807 1.00 29.85 601 VAL A CA 1
ATOM 4387 C C . VAL A 1 601 ? 27.479 -10.754 45.068 1.00 30.23 601 VAL A C 1
ATOM 4388 O O . VAL A 1 601 ? 27.898 -11.852 44.705 1.00 29.74 601 VAL A O 1
ATOM 4392 N N . TYR A 1 602 ? 26.306 -10.611 45.674 1.00 31.03 602 TYR A N 1
ATOM 4393 C CA . TYR A 1 602 ? 25.575 -11.788 46.117 1.00 32.29 602 TYR A CA 1
ATOM 4394 C C . TYR A 1 602 ? 24.175 -11.895 45.537 1.00 32.91 602 TYR A C 1
ATOM 4395 O O . TYR A 1 602 ? 23.361 -12.683 46.019 1.00 33.63 602 TYR A O 1
ATOM 4404 N N . ALA A 1 603 ? 23.905 -11.129 44.490 1.00 33.52 603 ALA A N 1
ATOM 4405 C CA . ALA A 1 603 ? 22.555 -11.025 43.958 1.00 34.12 603 ALA A CA 1
ATOM 4406 C C . ALA A 1 603 ? 22.357 -11.701 42.605 1.00 34.66 603 ALA A C 1
ATOM 4407 O O . ALA A 1 603 ? 21.446 -11.333 41.850 1.00 35.34 603 ALA A O 1
ATOM 4409 N N . ASP A 1 604 ? 23.210 -12.670 42.288 1.00 34.79 604 ASP A N 1
ATOM 4410 C CA . ASP A 1 604 ? 22.988 -13.581 41.152 1.00 34.91 604 ASP A CA 1
ATOM 4411 C C . ASP A 1 604 ? 24.172 -14.528 41.082 1.00 34.38 604 ASP A C 1
ATOM 4412 O O . ASP A 1 604 ? 25.325 -14.082 41.106 1.00 34.51 604 ASP A O 1
ATOM 4417 N N . PRO A 1 605 ? 23.897 -15.837 41.022 1.00 33.78 605 PRO A N 1
ATOM 4418 C CA . PRO A 1 605 ? 24.938 -16.852 41.126 1.00 33.54 605 PRO A CA 1
ATOM 4419 C C . PRO A 1 605 ? 26.261 -16.474 40.430 1.00 33.15 605 PRO A C 1
ATOM 4420 O O . PRO A 1 605 ? 27.326 -16.649 41.017 1.00 33.00 605 PRO A O 1
ATOM 4424 N N . MET A 1 606 ? 26.198 -15.933 39.218 1.00 32.53 606 MET A N 1
ATOM 4425 C CA . MET A 1 606 ? 27.423 -15.648 38.482 1.00 32.40 606 MET A CA 1
ATOM 4426 C C . MET A 1 606 ? 28.332 -14.611 39.145 1.00 31.94 606 MET A C 1
ATOM 4427 O O . MET A 1 606 ? 29.554 -14.770 39.141 1.00 32.16 606 MET A O 1
ATOM 4432 N N . ALA A 1 607 ? 27.748 -13.570 39.732 1.00 31.20 607 ALA A N 1
ATOM 4433 C CA . ALA A 1 607 ? 28.538 -12.604 40.495 1.00 30.46 607 ALA A CA 1
ATOM 4434 C C . ALA A 1 607 ? 29.019 -13.210 41.812 1.00 30.12 607 ALA A C 1
ATOM 4435 O O . ALA A 1 607 ? 30.057 -12.809 42.365 1.00 30.39 607 ALA A O 1
ATOM 4437 N N . LEU A 1 608 ? 28.253 -14.182 42.301 1.00 29.22 608 LEU A N 1
ATOM 4438 C CA . LEU A 1 608 ? 28.486 -14.793 43.599 1.00 28.29 608 LEU A CA 1
ATOM 4439 C C . LEU A 1 608 ? 29.518 -15.906 43.483 1.00 27.88 608 LEU A C 1
ATOM 4440 O O . LEU A 1 608 ? 30.338 -16.097 44.383 1.00 27.68 608 LEU A O 1
ATOM 4445 N N . LYS A 1 609 ? 29.492 -16.622 42.360 1.00 27.36 609 LYS A N 1
ATOM 4446 C CA . LYS A 1 609 ? 30.555 -17.559 42.033 1.00 26.81 609 LYS A CA 1
ATOM 4447 C C . LYS A 1 609 ? 31.862 -16.781 42.138 1.00 26.52 609 LYS A C 1
ATOM 4448 O O . LYS A 1 609 ? 32.783 -17.198 42.837 1.00 26.51 609 LYS A O 1
ATOM 4454 N N . ASP A 1 610 ? 31.901 -15.616 41.493 1.00 26.22 610 ASP A N 1
ATOM 4455 C CA . ASP A 1 610 ? 33.063 -14.729 41.529 1.00 26.00 610 ASP A CA 1
ATOM 4456 C C . ASP A 1 610 ? 33.498 -14.330 42.942 1.00 25.26 610 ASP A C 1
ATOM 4457 O O . ASP A 1 610 ? 34.655 -14.510 43.316 1.00 24.96 610 ASP A O 1
ATOM 4462 N N . PHE A 1 611 ? 32.575 -13.779 43.724 1.00 24.63 611 PHE A N 1
ATOM 4463 C CA . PHE A 1 611 ? 32.953 -13.225 45.018 1.00 23.95 611 PHE A CA 1
ATOM 4464 C C . PHE A 1 611 ? 33.488 -14.304 45.949 1.00 24.19 611 PHE A C 1
ATOM 4465 O O . PHE A 1 611 ? 34.315 -14.028 46.812 1.00 24.05 611 PHE A O 1
ATOM 4473 N N . LYS A 1 612 ? 32.998 -15.530 45.751 1.00 24.34 612 LYS A N 1
ATOM 4474 C CA . LYS A 1 612 ? 33.518 -16.727 46.404 1.00 24.19 612 LYS A CA 1
ATOM 4475 C C . LYS A 1 612 ? 34.989 -17.010 46.047 1.00 24.16 612 LYS A C 1
ATOM 4476 O O . LYS A 1 612 ? 35.781 -17.333 46.930 1.00 24.04 612 LYS A O 1
ATOM 4482 N N . GLU A 1 613 ? 35.348 -16.877 44.767 1.00 24.15 613 GLU A N 1
ATOM 4483 C CA . GLU A 1 613 ? 36.738 -17.063 44.317 1.00 24.30 613 GLU A CA 1
ATOM 4484 C C . GLU A 1 613 ? 37.659 -15.972 44.862 1.00 24.38 613 GLU A C 1
ATOM 4485 O O . GLU A 1 613 ? 38.823 -16.236 45.168 1.00 24.44 613 GLU A O 1
ATOM 4491 N N . PHE A 1 614 ? 37.140 -14.748 44.960 1.00 24.50 614 PHE A N 1
ATOM 4492 C CA . PHE A 1 614 ? 37.860 -13.645 45.596 1.00 24.46 614 PHE A CA 1
ATOM 4493 C C . PHE A 1 614 ? 38.077 -13.939 47.086 1.00 24.71 614 PHE A C 1
ATOM 4494 O O . PHE A 1 614 ? 39.178 -13.767 47.611 1.00 24.88 614 PHE A O 1
ATOM 4502 N N . ALA A 1 615 ? 37.021 -14.389 47.755 1.00 24.84 615 ALA A N 1
ATOM 4503 C CA . ALA A 1 615 ? 37.063 -14.696 49.178 1.00 25.00 615 ALA A CA 1
ATOM 4504 C C . ALA A 1 615 ? 38.055 -15.811 49.497 1.00 25.10 615 ALA A C 1
ATOM 4505 O O . ALA A 1 615 ? 38.583 -15.878 50.608 1.00 25.00 615 ALA A O 1
ATOM 4507 N N . SER A 1 616 ? 38.295 -16.680 48.517 1.00 25.21 616 SER A N 1
ATOM 4508 C CA . SER A 1 616 ? 39.276 -17.750 48.640 1.00 25.43 616 SER A CA 1
ATOM 4509 C C . SER A 1 616 ? 40.687 -17.183 48.601 1.00 25.90 616 SER A C 1
ATOM 4510 O O . SER A 1 616 ? 41.455 -17.333 49.552 1.00 25.81 616 SER A O 1
ATOM 4513 N N . GLY A 1 617 ? 41.001 -16.513 47.496 1.00 26.40 617 GLY A N 1
ATOM 4514 C CA . GLY A 1 617 ? 42.351 -16.065 47.194 1.00 27.16 617 GLY A CA 1
ATOM 4515 C C . GLY A 1 617 ? 42.795 -16.627 45.855 1.00 27.80 617 GLY A C 1
ATOM 4516 O O . GLY A 1 617 ? 43.988 -16.620 45.527 1.00 27.93 617 GLY A O 1
ATOM 4517 N N . ARG A 1 618 ? 41.828 -17.130 45.089 1.00 28.31 618 ARG A N 1
ATOM 4518 C CA . ARG A 1 618 ? 42.057 -17.554 43.711 1.00 28.92 618 ARG A CA 1
ATOM 4519 C C . ARG A 1 618 ? 42.235 -16.352 42.772 1.00 29.22 618 ARG A C 1
ATOM 4520 O O . ARG A 1 618 ? 42.793 -16.489 41.683 1.00 29.58 618 ARG A O 1
ATOM 4528 N N . LYS A 1 619 ? 41.789 -15.176 43.212 1.00 29.48 619 LYS A N 1
ATOM 4529 C CA . LYS A 1 619 ? 41.690 -13.988 42.354 1.00 29.89 619 LYS A CA 1
ATOM 4530 C C . LYS A 1 619 ? 42.693 -12.906 42.751 1.00 30.19 619 LYS A C 1
ATOM 4531 O O . LYS A 1 619 ? 43.438 -12.369 41.914 1.00 30.22 619 LYS A O 1
ATOM 4538 N N . ALA B 2 5 ? 19.112 -15.595 -1.600 1.00 28.45 49 ALA C N 1
ATOM 4539 C CA . ALA B 2 5 ? 18.413 -14.488 -2.314 1.00 28.53 49 ALA C CA 1
ATOM 4540 C C . ALA B 2 5 ? 16.900 -14.703 -2.291 1.00 28.59 49 ALA C C 1
ATOM 4541 O O . ALA B 2 5 ? 16.434 -15.833 -2.458 1.00 28.72 49 ALA C O 1
ATOM 4543 N N . ASP B 2 6 ? 16.142 -13.623 -2.085 1.00 28.57 50 ASP C N 1
ATOM 4544 C CA . ASP B 2 6 ? 14.669 -13.690 -2.059 1.00 28.62 50 ASP C CA 1
ATOM 4545 C C . ASP B 2 6 ? 13.956 -12.853 -3.146 1.00 28.58 50 ASP C C 1
ATOM 4546 O O . ASP B 2 6 ? 13.008 -13.339 -3.775 1.00 28.53 50 ASP C O 1
ATOM 4551 N N . LEU B 2 7 ? 14.390 -11.603 -3.339 1.00 28.50 51 LEU C N 1
ATOM 4552 C CA . LEU B 2 7 ? 14.028 -10.805 -4.534 1.00 28.44 51 LEU C CA 1
ATOM 4553 C C . LEU B 2 7 ? 15.121 -9.813 -4.946 1.00 28.35 51 LEU C C 1
ATOM 4554 O O . LEU B 2 7 ? 15.888 -9.343 -4.103 1.00 28.32 51 LEU C O 1
ATOM 4559 N N . SER B 2 8 ? 15.181 -9.505 -6.245 1.00 28.24 52 SER C N 1
ATOM 4560 C CA . SER B 2 8 ? 16.166 -8.564 -6.797 1.00 28.15 52 SER C CA 1
ATOM 4561 C C . SER B 2 8 ? 15.523 -7.524 -7.725 1.00 28.09 52 SER C C 1
ATOM 4562 O O . SER B 2 8 ? 14.306 -7.340 -7.701 1.00 27.98 52 SER C O 1
ATOM 4565 N N . LEU B 2 9 ? 16.349 -6.857 -8.534 1.00 28.13 53 LEU C N 1
ATOM 4566 C CA . LEU B 2 9 ? 15.894 -5.798 -9.448 1.00 28.21 53 LEU C CA 1
ATOM 4567 C C . LEU B 2 9 ? 16.373 -5.979 -10.889 1.00 28.34 53 LEU C C 1
ATOM 4568 O O . LEU B 2 9 ? 17.233 -6.819 -11.165 1.00 28.42 53 LEU C O 1
ATOM 4573 N N . GLU B 2 10 ? 15.808 -5.187 -11.801 1.00 28.52 54 GLU C N 1
ATOM 4574 C CA . GLU B 2 10 ? 16.322 -5.074 -13.172 1.00 28.83 54 GLU C CA 1
ATOM 4575 C C . GLU B 2 10 ? 15.885 -3.762 -13.845 1.00 29.03 54 GLU C C 1
ATOM 4576 O O . GLU B 2 10 ? 14.713 -3.595 -14.201 1.00 28.98 54 GLU C O 1
ATOM 4582 N N . LYS B 2 11 ? 16.840 -2.845 -14.019 1.00 29.33 55 LYS C N 1
ATOM 4583 C CA . LYS B 2 11 ? 16.586 -1.521 -14.605 1.00 29.61 55 LYS C CA 1
ATOM 4584 C C . LYS B 2 11 ? 15.930 -1.647 -15.976 1.00 29.84 55 LYS C C 1
ATOM 4585 O O . LYS B 2 11 ? 16.522 -2.182 -16.915 1.00 29.73 55 LYS C O 1
ATOM 4591 N N . ALA B 2 12 ? 14.692 -1.163 -16.062 1.00 30.34 56 ALA C N 1
ATOM 4592 C CA . ALA B 2 12 ? 13.873 -1.269 -17.273 1.00 30.66 56 ALA C CA 1
ATOM 4593 C C . ALA B 2 12 ? 13.825 0.026 -18.081 1.00 30.86 56 ALA C C 1
ATOM 4594 O O . ALA B 2 12 ? 13.957 -0.003 -19.306 1.00 30.98 56 ALA C O 1
ATOM 4596 N N . ALA B 2 13 ? 13.637 1.154 -17.394 1.00 31.12 57 ALA C N 1
ATOM 4597 C CA . ALA B 2 13 ? 13.474 2.452 -18.059 1.00 31.43 57 ALA C CA 1
ATOM 4598 C C . ALA B 2 13 ? 13.936 3.649 -17.203 1.00 31.58 57 ALA C C 1
ATOM 4599 O O . ALA B 2 13 ? 14.574 3.468 -16.161 1.00 31.58 57 ALA C O 1
ATOM 4601 N N . ASN B 2 14 ? 13.629 4.862 -17.674 1.00 31.75 58 ASN C N 1
ATOM 4602 C CA . ASN B 2 14 ? 13.890 6.112 -16.945 1.00 31.84 58 ASN C CA 1
ATOM 4603 C C . ASN B 2 14 ? 12.693 7.082 -17.008 1.00 31.77 58 ASN C C 1
ATOM 4604 O O . ASN B 2 14 ? 11.885 7.020 -17.938 1.00 31.86 58 ASN C O 1
ATOM 4609 N N . VAL B 2 15 ? 12.593 7.970 -16.018 1.00 31.69 59 VAL C N 1
ATOM 4610 C CA . VAL B 2 15 ? 11.444 8.880 -15.857 1.00 31.53 59 VAL C CA 1
ATOM 4611 C C . VAL B 2 15 ? 11.435 10.029 -16.888 1.00 31.50 59 VAL C C 1
ATOM 4612 O O . VAL B 2 15 ? 12.258 10.946 -16.821 1.00 31.49 59 VAL C O 1
ATOM 4616 N N . GLN B 2 16 ? 10.489 9.974 -17.828 1.00 31.50 60 GLN C N 1
ATOM 4617 C CA . GLN B 2 16 ? 10.460 10.899 -18.975 1.00 31.52 60 GLN C CA 1
ATOM 4618 C C . GLN B 2 16 ? 9.051 11.281 -19.459 1.00 31.32 60 GLN C C 1
ATOM 4619 O O . GLN B 2 16 ? 8.054 10.694 -19.031 1.00 31.26 60 GLN C O 1
ATOM 4625 N N . TRP B 2 17 ? 8.999 12.254 -20.371 1.00 31.16 61 TRP C N 1
ATOM 4626 C CA . TRP B 2 17 ? 7.752 12.782 -20.929 1.00 31.00 61 TRP C CA 1
ATOM 4627 C C . TRP B 2 17 ? 7.034 11.768 -21.811 1.00 30.92 61 TRP C C 1
ATOM 4628 O O . TRP B 2 17 ? 7.644 11.130 -22.670 1.00 30.89 61 TRP C O 1
#

InterPro domains:
  IPR000069 Envelope glycoprotein M, flavivirus [PF01004] (206-278)
  IPR000208 RNA-directed RNA polymerase, fingers/palm subdomains, flavivirus [PF00972] (2738-3188)
  IPR000336 Flavivirus/Alphavirus glycoprotein, immunoglobulin-like domain superfamily [G3DSA:2.60.40.350] (574-677)
  IPR000404 Flavivirus non-structural protein NS4A [PF01350] (2097-2238)
  IPR000487 Non-structural protein NS2B, flavivirus [PF01002] (1348-1474)
  IPR000487 Non-structural protein NS2B, flavivirus [PS51527] (1345-1474)
  IPR000752 Flavivirus non-structural protein NS2A [PF01005] (1137-1308)
  IPR001122 Capsid protein C, flavivirus [PF01003] (5-112)
  IPR001157 Non-structural protein NS1, flavivirus [PF00948] (777-1128)
  IPR001528 Flavivirus non-structural protein NS4B [PF01349] (2243-2480)
  IPR001650 Helicase, C-terminal domain-like [PS51194] (1805-1986)
  IPR001650 Helicase, C-terminal domain-like [SM00490] (1843-1939)
  IPR001850 Non-structural protein NS3, peptidase S7, flavivirus [PF00949] (1492-1641)
  IPR001850 Non-structural protein NS3, peptidase S7, flavivirus [PS51528] (1475-1652)
  IPR002535 Flavivirus polyprotein propeptide [PF01570] (119-203)
  IPR002877 Ribosomal RNA methyltransferase, FtsJ domain [PF01728] (2542-2709)
  IPR007094 RNA-directed RNA polymerase, catalytic domain [PS50507] (3015-3165)
  IPR009003 Peptidase S1, PA clan [SSF50494] (1479-1647)
  IPR011492 Non-structural protein NS3-like, DEAD-box helicase, flavivirus [PF07652] (1657-1804)
  IPR011998 Envelope glycoprotein E, central and dimerisation domain, flavivirus [PF00869] (281-575)

CATH classification: 2.40.10.120 (+2 more: 3.40.50.300, 3.40.50.300)

B-factor: mean 24.24, std 7.0, range [2.0, 74.95]